Protein AF-A0AAD9QJI3-F1 (afdb_monomer_lite)

pLDDT: mean 81.82, std 16.56, range [26.41, 97.0]

Secondary structure (DSSP, 8-state):
--------------------PPPSS-HHHHHHHHHS----S-TT---S-HHHHHHHHHHHHHHHHHHHT--SS--HHHHHHHHHHHHHHS-HHHHHHHHHH-HHIIIIIHHHHHHHHHHHHHTSHHHHHHHHHHHHTTSPPPHHHHHHHHHHHHEEE-TT-TT-EEE-EETTEEPPPPPPHHHHHHHHHHS---PEEEHHHHH-TTS-TTT---EEEE-HHHHHHHHHHHHHHHS-GGG-S-TT-SSTTTTSTTS---SEEES--TTSHHHHHHHHHHHHHHHHHHH--EEETTEEE------B---HHHHHHHTTBPPTTSSB--SSS--BGGGTT-TT--BSSSTT-SB----HHHHHHHHHHHHHHHHHHHTS---HHHHHHHHHHHHHHTT--B-S--TTGGGGGGB------

Radius of gyration: 39.92 Å; chains: 1; bounding box: 81×85×117 Å

Sequence (417 aa):
DIQELADQSPQARTNVPQKKKPSFLSKQSVESRCKHPTALPSNGQKGPASTIQTQRRSQTYQAAKEIHGAGLNDDTPAHIGLLSTTEKRCPTKILVEFMSKSKKFSKKVFPKIYKKAAEAFETSEVNMLRSVSIFYSRGVMGKKKYRSVYRSLSMTTSPKKKTKTTRIQVMSCSLPRLLPYNKLITFLNEVDIGTLKSVREDFCSDLELEDQVYGCYRDLSEYLVRLASFYLTTLSTEDFDCFLNVGHKILSSDDNFLIFGSNCSEQSTAARRYIAMIAKEMEEIEKGLFRFGDTIIRFRFAEFPNDMKMLAYLGGELTNAAKYFSTFADISSDKLSDVSKSFGSKQHNDFRPWEYHEQLAVAKKVADLKGKLNKTKQAPRTKRSKVTAFIASNKSRQEFEPLIGKFTDRAHVDPCT

Structure (mmCIF, N/CA/C/O backbone):
data_AF-A0AAD9QJI3-F1
#
_entry.id   AF-A0AAD9QJI3-F1
#
loop_
_atom_site.group_PDB
_atom_site.id
_atom_site.type_symbol
_atom_site.label_atom_id
_atom_site.label_alt_id
_atom_site.label_comp_id
_atom_site.label_asym_id
_atom_site.label_entity_id
_atom_site.label_seq_id
_atom_site.pdbx_PDB_ins_code
_atom_site.Cartn_x
_atom_site.Cartn_y
_atom_site.Cartn_z
_atom_site.occupancy
_atom_site.B_iso_or_equiv
_atom_site.auth_seq_id
_atom_site.auth_comp_id
_atom_site.auth_asym_id
_atom_site.auth_atom_id
_atom_site.pdbx_PDB_model_num
ATOM 1 N N . ASP A 1 1 ? 15.580 -62.934 -52.384 1.00 35.59 1 ASP A N 1
ATOM 2 C CA . ASP A 1 1 ? 16.841 -63.328 -53.023 1.00 35.59 1 ASP A CA 1
ATOM 3 C C . ASP A 1 1 ? 17.536 -62.138 -53.658 1.00 35.59 1 ASP A C 1
ATOM 5 O O . ASP A 1 1 ? 16.972 -61.520 -54.548 1.00 35.59 1 ASP A O 1
ATOM 9 N N . ILE A 1 2 ? 18.708 -61.826 -53.086 1.00 35.62 2 ILE A N 1
ATOM 10 C CA . ILE A 1 2 ? 19.983 -61.443 -53.729 1.00 35.62 2 ILE A CA 1
ATOM 11 C C . ILE A 1 2 ? 19.931 -60.191 -54.643 1.00 35.62 2 ILE A C 1
ATOM 13 O O . ILE A 1 2 ? 19.366 -60.243 -55.724 1.00 35.62 2 ILE A O 1
ATOM 17 N N . GLN A 1 3 ? 20.363 -58.988 -54.240 1.00 30.64 3 GLN A N 1
ATOM 18 C CA . GLN A 1 3 ? 21.711 -58.522 -53.846 1.00 30.64 3 GLN A CA 1
ATOM 19 C C . GLN A 1 3 ? 22.627 -58.146 -55.039 1.00 30.64 3 GLN A C 1
ATOM 21 O O . GLN A 1 3 ? 22.844 -58.950 -55.933 1.00 30.64 3 GLN A O 1
ATOM 26 N N . GLU A 1 4 ? 23.184 -56.923 -54.941 1.00 35.06 4 GLU A N 1
ATOM 27 C CA . GLU A 1 4 ? 24.440 -56.394 -55.534 1.00 35.06 4 GLU A CA 1
ATOM 28 C C . GLU A 1 4 ? 24.464 -55.908 -57.004 1.00 35.06 4 GLU A C 1
ATOM 30 O O . GLU A 1 4 ? 24.105 -56.627 -57.924 1.00 35.06 4 GLU A O 1
ATOM 35 N N . LEU A 1 5 ? 24.672 -54.589 -57.214 1.00 32.72 5 LEU A N 1
ATOM 36 C CA . LEU A 1 5 ? 25.949 -53.861 -57.490 1.00 32.72 5 LEU A CA 1
ATOM 37 C C . LEU A 1 5 ? 26.352 -53.977 -58.974 1.00 32.72 5 LEU A C 1
ATOM 39 O O . LEU A 1 5 ? 26.242 -55.042 -59.552 1.00 32.72 5 LEU A O 1
ATOM 43 N N . ALA A 1 6 ? 26.880 -52.990 -59.690 1.00 30.81 6 ALA A N 1
ATOM 44 C CA . ALA A 1 6 ? 27.210 -51.580 -59.508 1.00 30.81 6 ALA A CA 1
ATOM 45 C C . ALA A 1 6 ? 27.484 -51.020 -60.931 1.00 30.81 6 ALA A C 1
ATOM 47 O O . ALA A 1 6 ? 27.380 -51.747 -61.916 1.00 30.81 6 ALA A O 1
ATOM 48 N N . ASP A 1 7 ? 27.885 -49.753 -61.018 1.00 31.14 7 ASP A N 1
ATOM 49 C CA . ASP A 1 7 ? 28.486 -49.094 -62.190 1.00 31.14 7 ASP A CA 1
ATOM 50 C C . ASP A 1 7 ? 27.567 -48.632 -63.325 1.00 31.14 7 ASP A C 1
ATOM 52 O O . ASP A 1 7 ? 27.546 -49.163 -64.432 1.00 31.14 7 ASP A O 1
ATOM 56 N N . GLN A 1 8 ? 26.941 -47.474 -63.098 1.00 30.66 8 GLN A N 1
ATOM 57 C CA . GLN A 1 8 ? 26.730 -46.504 -64.172 1.00 30.66 8 GLN A CA 1
ATOM 58 C C . GLN A 1 8 ? 27.191 -45.117 -63.716 1.00 30.66 8 GLN A C 1
ATOM 60 O O . GLN A 1 8 ? 26.505 -44.411 -62.981 1.00 30.66 8 GLN A O 1
ATOM 65 N N . SER A 1 9 ? 28.385 -44.733 -64.172 1.00 34.41 9 SER A N 1
ATOM 66 C CA . SER A 1 9 ? 28.828 -43.338 -64.216 1.00 34.41 9 SER A CA 1
ATOM 67 C C . SER A 1 9 ? 27.906 -42.516 -65.118 1.00 34.41 9 SER A C 1
ATOM 69 O O . SER A 1 9 ? 27.709 -42.901 -66.271 1.00 34.41 9 SER A O 1
ATOM 71 N N . PRO A 1 10 ? 27.467 -41.318 -64.692 1.00 34.38 10 PRO A N 1
ATOM 72 C CA . PRO A 1 10 ? 27.020 -40.304 -65.627 1.00 34.38 10 PRO A CA 1
ATOM 73 C C . PRO A 1 10 ? 28.004 -39.133 -65.663 1.00 34.38 10 PRO A C 1
ATOM 75 O O . PRO A 1 10 ? 28.108 -38.328 -64.742 1.00 34.38 10 PRO A O 1
ATOM 78 N N . GLN A 1 11 ? 28.651 -39.047 -66.821 1.00 32.22 11 GLN A N 1
ATOM 79 C CA . GLN A 1 11 ? 28.768 -37.837 -67.628 1.00 32.22 11 GLN A CA 1
ATOM 80 C C . GLN A 1 11 ? 29.569 -36.656 -67.062 1.00 32.22 11 GLN A C 1
ATOM 82 O O . GLN A 1 11 ? 29.164 -35.911 -66.171 1.00 32.22 11 GLN A O 1
ATOM 87 N N . ALA A 1 12 ? 30.693 -36.449 -67.750 1.00 36.59 12 ALA A N 1
ATOM 88 C CA . ALA A 1 12 ? 31.390 -35.194 -67.978 1.00 36.59 12 ALA A CA 1
ATOM 89 C C . ALA A 1 12 ? 30.524 -33.942 -67.742 1.00 36.59 12 ALA A C 1
ATOM 91 O O . ALA A 1 12 ? 29.847 -33.439 -68.638 1.00 36.59 12 ALA A O 1
ATOM 92 N N . ARG A 1 13 ? 30.634 -33.371 -66.539 1.00 32.59 13 ARG A N 1
ATOM 93 C CA . ARG A 1 13 ? 30.390 -31.944 -66.350 1.00 32.59 13 ARG A CA 1
ATOM 94 C C . ARG A 1 13 ? 31.602 -31.212 -66.897 1.00 32.59 13 ARG A C 1
ATOM 96 O O . ARG A 1 13 ? 32.686 -31.241 -66.321 1.00 32.59 13 ARG A O 1
ATOM 103 N N . THR A 1 14 ? 31.392 -30.572 -68.036 1.00 32.69 14 THR A N 1
ATOM 104 C CA . THR A 1 14 ? 32.230 -29.513 -68.589 1.00 32.69 14 THR A CA 1
ATOM 105 C C . THR A 1 14 ? 32.720 -28.587 -67.475 1.00 32.69 14 THR A C 1
ATOM 107 O O . THR A 1 14 ? 31.946 -27.811 -66.909 1.00 32.69 14 THR A O 1
ATOM 110 N N . ASN A 1 15 ? 34.014 -28.674 -67.162 1.00 37.16 15 ASN A N 1
ATOM 111 C CA . ASN A 1 15 ? 34.728 -27.702 -66.347 1.00 37.16 15 ASN A CA 1
ATOM 112 C C . ASN A 1 15 ? 34.743 -26.368 -67.099 1.00 37.16 15 ASN A C 1
ATOM 114 O O . ASN A 1 15 ? 35.666 -26.079 -67.856 1.00 37.16 15 ASN A O 1
ATOM 118 N N . VAL A 1 16 ? 33.714 -25.546 -66.896 1.00 36.16 16 VAL A N 1
ATOM 119 C CA . VAL A 1 16 ? 33.810 -24.118 -67.193 1.00 36.16 16 VAL A CA 1
ATOM 120 C C . VAL A 1 16 ? 34.916 -23.581 -66.283 1.00 36.16 16 VAL A C 1
ATOM 122 O O . VAL A 1 16 ? 34.782 -23.694 -65.060 1.00 36.16 16 VAL A O 1
ATOM 125 N N . PRO A 1 17 ? 36.015 -23.014 -66.813 1.00 36.81 17 PRO A N 1
ATOM 126 C CA . PRO A 1 17 ? 37.011 -22.380 -65.972 1.00 36.81 17 PRO A CA 1
ATOM 127 C C . PRO A 1 17 ? 36.309 -21.228 -65.262 1.00 36.81 17 PRO A C 1
ATOM 129 O O . PRO A 1 17 ? 35.978 -20.214 -65.880 1.00 36.81 17 PRO A O 1
ATOM 132 N N . GLN A 1 18 ? 36.046 -21.369 -63.962 1.00 41.09 18 GLN A N 1
ATOM 133 C CA . GLN A 1 18 ? 35.712 -20.217 -63.143 1.00 41.09 18 GLN A CA 1
ATOM 134 C C . GLN A 1 18 ? 36.914 -19.279 -63.242 1.00 41.09 18 GLN A C 1
ATOM 136 O O . GLN A 1 18 ? 37.940 -19.509 -62.599 1.00 41.09 18 GLN A O 1
ATOM 141 N N . LYS A 1 19 ? 36.816 -18.243 -64.089 1.00 41.28 19 LYS A N 1
ATOM 142 C CA . LYS A 1 19 ? 37.741 -17.110 -64.071 1.00 41.28 19 LYS A CA 1
ATOM 143 C C . LYS A 1 19 ? 37.779 -16.644 -62.621 1.00 41.28 19 LYS A C 1
ATOM 145 O O . LYS A 1 19 ? 36.806 -16.065 -62.137 1.00 41.28 19 LYS A O 1
ATOM 150 N N . LYS A 1 20 ? 38.864 -16.966 -61.906 1.00 47.88 20 LYS A N 1
ATOM 151 C CA . LYS A 1 20 ? 39.080 -16.496 -60.537 1.00 47.88 20 LYS A CA 1
ATOM 152 C C . LYS A 1 20 ? 38.959 -14.982 -60.607 1.00 47.88 20 LYS A C 1
ATOM 154 O O . LYS A 1 20 ? 39.779 -14.341 -61.263 1.00 47.88 20 LYS A O 1
ATOM 159 N N . LYS A 1 21 ? 37.901 -14.425 -60.005 1.00 57.59 21 LYS A N 1
ATOM 160 C CA . LYS A 1 21 ? 37.756 -12.972 -59.896 1.00 57.59 21 LYS A CA 1
ATOM 161 C C . LYS A 1 21 ? 39.070 -12.435 -59.317 1.00 57.59 21 LYS A C 1
ATOM 163 O O . LYS A 1 21 ? 39.581 -13.057 -58.377 1.00 57.59 21 LYS A O 1
ATOM 168 N N . PRO A 1 22 ? 39.645 -11.360 -59.883 1.00 66.25 22 PRO A N 1
ATOM 169 C CA . PRO A 1 22 ? 40.858 -10.780 -59.330 1.00 66.25 22 PRO A CA 1
ATOM 170 C C . PRO A 1 22 ? 40.608 -10.506 -57.848 1.00 66.25 22 PRO A C 1
ATOM 172 O O . PRO A 1 22 ? 39.582 -9.937 -57.473 1.00 66.25 22 PRO A O 1
ATOM 175 N N . SER A 1 23 ? 41.491 -11.013 -56.990 1.00 70.75 23 SER A N 1
ATOM 176 C CA . SER A 1 23 ? 41.377 -10.778 -55.558 1.00 70.75 23 SER A CA 1
ATOM 177 C C . SER A 1 23 ? 41.468 -9.279 -55.296 1.00 70.75 23 SER A C 1
ATOM 179 O O . SER A 1 23 ? 42.286 -8.595 -55.904 1.00 70.75 23 SER A O 1
ATOM 181 N N . PHE A 1 24 ? 40.688 -8.777 -54.336 1.00 79.06 24 PHE A N 1
ATOM 182 C CA . PHE A 1 24 ? 40.722 -7.366 -53.922 1.00 79.06 24 PHE A CA 1
ATOM 183 C C . PHE A 1 24 ? 42.119 -6.878 -53.484 1.00 79.06 24 PHE A C 1
ATOM 185 O O . PHE A 1 24 ? 42.340 -5.684 -53.319 1.00 79.06 24 PHE A O 1
ATOM 192 N N . LEU A 1 25 ? 43.064 -7.798 -53.260 1.00 84.06 25 LEU A N 1
ATOM 193 C CA . LEU A 1 25 ? 44.440 -7.537 -52.851 1.00 84.06 25 LEU A CA 1
ATOM 194 C C . LEU A 1 25 ? 45.424 -8.365 -53.686 1.00 84.06 25 LEU A C 1
ATOM 196 O O . LEU A 1 25 ? 45.116 -9.490 -54.080 1.00 84.06 25 LEU A O 1
ATOM 200 N N . SER A 1 26 ? 46.637 -7.841 -53.884 1.00 86.38 26 SER A N 1
ATOM 201 C CA . SER A 1 26 ? 47.753 -8.595 -54.468 1.00 86.38 26 SER A CA 1
ATOM 202 C C . SER A 1 26 ? 48.295 -9.652 -53.495 1.00 86.38 26 SER A C 1
ATOM 204 O O . SER A 1 26 ? 48.210 -9.484 -52.275 1.00 86.38 26 SER A O 1
ATOM 206 N N . LYS A 1 27 ? 48.915 -10.720 -54.022 1.00 84.31 27 LYS A N 1
ATOM 207 C CA . LYS A 1 27 ? 49.515 -11.803 -53.211 1.00 84.31 27 LYS A CA 1
ATOM 208 C C . LYS A 1 27 ? 50.523 -11.273 -52.181 1.00 84.31 27 LYS A C 1
ATOM 210 O O . LYS A 1 27 ? 50.405 -11.571 -50.997 1.00 84.31 27 LYS A O 1
ATOM 215 N N . GLN A 1 28 ? 51.413 -10.376 -52.608 1.00 84.12 28 GLN A N 1
ATOM 216 C CA . GLN A 1 28 ? 52.396 -9.723 -51.736 1.00 84.12 28 GLN A CA 1
ATOM 217 C C . GLN A 1 28 ? 51.737 -8.906 -50.605 1.00 84.12 28 GLN A C 1
ATOM 219 O O . GLN A 1 28 ? 52.232 -8.881 -49.476 1.00 84.12 28 GLN A O 1
ATOM 224 N N . SER A 1 29 ? 50.590 -8.258 -50.870 1.00 83.06 29 SER A N 1
ATOM 225 C CA . SER A 1 29 ? 49.843 -7.527 -49.835 1.00 83.06 29 SER A CA 1
ATOM 226 C C . SER A 1 29 ? 49.216 -8.469 -48.807 1.00 83.06 29 SER A C 1
ATOM 228 O O . SER A 1 29 ? 49.190 -8.136 -47.622 1.00 83.06 29 SER A O 1
ATOM 230 N N . VAL A 1 30 ? 48.729 -9.638 -49.234 1.00 85.69 30 VAL A N 1
ATOM 231 C CA . VAL A 1 30 ? 48.178 -10.662 -48.332 1.00 85.69 30 VAL A CA 1
ATOM 232 C C . VAL A 1 30 ? 49.276 -11.225 -47.428 1.00 85.69 30 VAL A C 1
ATOM 234 O O . VAL A 1 30 ? 49.125 -11.195 -46.208 1.00 85.69 30 VAL A O 1
ATOM 237 N N . GLU A 1 31 ? 50.415 -11.628 -47.995 1.00 86.19 31 GLU A N 1
ATOM 238 C CA . GLU A 1 31 ? 51.558 -12.163 -47.238 1.00 86.19 31 GLU A CA 1
ATOM 239 C C . GLU A 1 31 ? 52.093 -11.164 -46.199 1.00 86.19 31 GLU A C 1
ATOM 241 O O . GLU A 1 31 ? 52.327 -11.518 -45.042 1.00 86.19 31 GLU A O 1
ATOM 246 N N . SER A 1 32 ? 52.218 -9.886 -46.573 1.00 84.38 32 SER A N 1
ATOM 247 C CA . SER A 1 32 ? 52.636 -8.821 -45.652 1.00 84.38 32 SER A CA 1
ATOM 248 C C . SER A 1 32 ? 51.649 -8.618 -44.489 1.00 84.38 32 SER A C 1
ATOM 250 O O . SER A 1 32 ? 52.057 -8.382 -43.347 1.00 84.38 32 SER A O 1
ATOM 252 N N . ARG A 1 33 ? 50.339 -8.767 -44.738 1.00 86.62 33 ARG A N 1
ATOM 253 C CA . ARG A 1 33 ? 49.297 -8.663 -43.699 1.00 86.62 33 ARG A CA 1
ATOM 254 C C . ARG A 1 33 ? 49.266 -9.863 -42.764 1.00 86.62 33 ARG A C 1
ATOM 256 O O . ARG A 1 33 ? 48.982 -9.658 -41.590 1.00 86.62 33 ARG A O 1
ATOM 263 N N . CYS A 1 34 ? 49.571 -11.067 -43.245 1.00 84.38 34 CYS A N 1
ATOM 264 C CA . CYS A 1 34 ? 49.714 -12.247 -42.389 1.00 84.38 34 CYS A CA 1
ATOM 265 C C . CYS A 1 34 ? 50.882 -12.087 -41.405 1.00 84.38 34 CYS A C 1
ATOM 267 O O . CYS A 1 34 ? 50.742 -12.448 -40.242 1.00 84.38 34 CYS A O 1
ATOM 269 N N . LYS A 1 35 ? 51.991 -11.470 -41.842 1.00 84.19 35 LYS A N 1
ATOM 270 C CA . LYS A 1 35 ? 53.138 -11.146 -40.973 1.00 84.19 35 LYS A CA 1
ATOM 271 C C . LYS A 1 35 ? 52.820 -10.058 -39.936 1.00 84.19 35 LYS A C 1
ATOM 273 O O . LYS A 1 35 ? 53.398 -10.060 -38.857 1.00 84.19 35 LYS A O 1
ATOM 278 N N . HIS A 1 36 ? 51.890 -9.149 -40.245 1.00 82.31 36 HIS A N 1
ATOM 279 C CA . HIS A 1 36 ? 51.474 -8.049 -39.363 1.00 82.31 36 HIS A CA 1
ATOM 280 C C . HIS A 1 36 ? 49.939 -7.959 -39.271 1.00 82.31 36 HIS A C 1
ATOM 282 O O . HIS A 1 36 ? 49.332 -7.062 -39.884 1.00 82.31 36 HIS A O 1
ATOM 288 N N . PRO A 1 37 ? 49.279 -8.884 -38.553 1.00 84.06 37 PRO A N 1
ATOM 289 C CA . PRO A 1 37 ? 47.823 -8.983 -38.535 1.00 84.06 37 PRO A CA 1
ATOM 290 C C . PRO A 1 37 ? 47.161 -7.764 -37.884 1.00 84.06 37 PRO A C 1
ATOM 292 O O . PRO A 1 37 ? 47.764 -7.015 -37.115 1.00 84.06 37 PRO A O 1
ATOM 295 N N . THR A 1 38 ? 45.892 -7.529 -38.220 1.00 84.44 38 THR A N 1
ATOM 296 C CA . THR A 1 38 ? 45.084 -6.526 -37.516 1.00 84.44 38 THR A CA 1
ATOM 297 C C . THR A 1 38 ? 44.736 -7.076 -36.138 1.00 84.44 38 THR A C 1
ATOM 299 O O . THR A 1 38 ? 44.044 -8.084 -36.043 1.00 84.44 38 THR A O 1
ATOM 302 N N . ALA A 1 39 ? 45.200 -6.411 -35.083 1.00 76.12 39 ALA A N 1
ATOM 303 C CA . ALA A 1 39 ? 44.954 -6.813 -33.704 1.00 76.12 39 ALA A CA 1
ATOM 304 C C . ALA A 1 39 ? 44.004 -5.837 -32.999 1.00 76.12 39 ALA A C 1
ATOM 306 O O . ALA A 1 39 ? 44.002 -4.632 -33.276 1.00 76.12 39 ALA A O 1
ATOM 307 N N . LEU A 1 40 ? 43.212 -6.361 -32.062 1.00 67.69 40 LEU A N 1
ATOM 308 C CA . LEU A 1 40 ? 42.498 -5.537 -31.094 1.00 67.69 40 LEU A CA 1
ATOM 309 C C . LEU A 1 40 ? 43.508 -4.889 -30.136 1.00 67.69 40 LEU A C 1
ATOM 311 O O . LEU A 1 40 ? 44.489 -5.536 -29.774 1.00 67.69 40 LEU A O 1
ATOM 315 N N . PRO A 1 41 ? 43.272 -3.656 -29.655 1.00 59.66 41 PRO A N 1
ATOM 316 C CA . PRO A 1 41 ? 44.042 -3.113 -28.545 1.00 59.66 41 PRO A CA 1
ATOM 317 C C . PRO A 1 41 ? 43.752 -3.967 -27.300 1.00 59.66 41 PRO A C 1
ATOM 319 O O . PRO A 1 41 ? 42.701 -3.845 -26.667 1.00 59.66 41 PRO A O 1
ATOM 322 N N . SER A 1 42 ? 44.645 -4.896 -26.982 1.00 55.00 42 SER A N 1
ATOM 323 C CA . SER A 1 42 ? 44.592 -5.723 -25.780 1.00 55.00 42 SER A CA 1
ATOM 324 C C . SER A 1 42 ? 46.007 -5.884 -25.235 1.00 55.00 42 SER A C 1
ATOM 326 O O . SER A 1 42 ? 46.942 -6.034 -26.020 1.00 55.00 42 SER A O 1
ATOM 328 N N . ASN A 1 43 ? 46.135 -5.769 -23.909 1.00 47.38 43 ASN A N 1
ATOM 329 C CA . ASN A 1 43 ? 47.343 -5.871 -23.080 1.00 47.38 43 ASN A CA 1
ATOM 330 C C . ASN A 1 43 ? 48.646 -6.202 -23.836 1.00 47.38 43 ASN A C 1
ATOM 332 O O . ASN A 1 43 ? 49.024 -7.360 -23.977 1.00 47.38 43 ASN A O 1
ATOM 336 N N . GLY A 1 44 ? 49.353 -5.160 -24.285 1.00 54.44 44 GLY A N 1
ATOM 337 C CA . GLY A 1 44 ? 50.768 -5.245 -24.663 1.00 54.44 44 GLY A CA 1
ATOM 338 C C . GLY A 1 44 ? 51.100 -5.568 -26.124 1.00 54.44 44 GLY A C 1
ATOM 339 O O . GLY A 1 44 ? 52.238 -5.333 -26.522 1.00 54.44 44 GLY A O 1
ATOM 340 N N . GLN A 1 45 ? 50.159 -6.016 -26.964 1.00 57.88 45 GLN A N 1
ATOM 341 C CA . GLN A 1 45 ? 50.452 -6.218 -28.392 1.00 57.88 45 GLN A CA 1
ATOM 342 C C . GLN A 1 45 ? 50.307 -4.909 -29.183 1.00 57.88 45 GLN A C 1
ATOM 344 O O . GLN A 1 45 ? 49.207 -4.377 -29.361 1.00 57.88 45 GLN A O 1
ATOM 349 N N . LYS A 1 46 ? 51.430 -4.374 -29.685 1.00 57.94 46 LYS A N 1
ATOM 350 C CA . LYS A 1 46 ? 51.421 -3.251 -30.634 1.00 57.94 46 LYS A CA 1
ATOM 351 C C . LYS A 1 46 ? 50.892 -3.749 -31.981 1.00 57.94 46 LYS A C 1
ATOM 353 O O . LYS A 1 46 ? 51.582 -4.458 -32.704 1.00 57.94 46 LYS A O 1
ATOM 358 N N . GLY A 1 47 ? 49.658 -3.370 -32.313 1.00 65.19 47 GLY A N 1
ATOM 359 C CA . GLY A 1 47 ? 49.119 -3.535 -33.664 1.00 65.19 47 GLY A CA 1
ATOM 360 C C . GLY A 1 47 ? 49.917 -2.733 -34.709 1.00 65.19 47 GLY A C 1
ATOM 361 O O . GLY A 1 47 ? 50.798 -1.947 -34.352 1.00 65.19 47 GLY A O 1
ATOM 362 N N . PRO A 1 48 ? 49.602 -2.883 -36.009 1.00 71.44 48 PRO A N 1
ATOM 363 C CA . PRO A 1 48 ? 50.296 -2.154 -37.070 1.00 71.44 48 PRO A CA 1
ATOM 364 C C . PRO A 1 48 ? 50.159 -0.636 -36.884 1.00 71.44 48 PRO A C 1
ATOM 366 O O . PRO A 1 48 ? 49.199 -0.171 -36.264 1.00 71.44 48 PRO A O 1
ATOM 369 N N . ALA A 1 49 ? 51.092 0.141 -37.442 1.00 79.12 49 ALA A N 1
ATOM 370 C CA . ALA A 1 49 ? 51.088 1.603 -37.347 1.00 79.12 49 ALA A CA 1
ATOM 371 C C . ALA A 1 49 ? 49.721 2.215 -37.724 1.00 79.12 49 ALA A C 1
ATOM 373 O O . ALA A 1 49 ? 49.022 1.707 -38.605 1.00 79.12 49 ALA A O 1
ATOM 374 N N . SER A 1 50 ? 49.347 3.330 -37.083 1.00 79.00 50 SER A N 1
ATOM 375 C CA . SER A 1 50 ? 48.036 3.987 -37.263 1.00 79.00 50 SER A CA 1
ATOM 376 C C . SER A 1 50 ? 47.691 4.244 -38.738 1.00 79.00 50 SER A C 1
ATOM 378 O O . SER A 1 50 ? 46.574 3.965 -39.179 1.00 79.00 50 SER A O 1
ATOM 380 N N . THR A 1 51 ? 48.673 4.676 -39.534 1.00 83.44 51 THR A N 1
ATOM 381 C CA . THR A 1 51 ? 48.534 4.904 -40.981 1.00 83.44 51 THR A CA 1
ATOM 382 C C . THR A 1 51 ? 48.140 3.632 -41.735 1.00 83.44 51 THR A C 1
ATOM 384 O O . THR A 1 51 ? 47.205 3.652 -42.533 1.00 83.44 51 THR A O 1
ATOM 387 N N . ILE A 1 52 ? 48.774 2.496 -41.419 1.00 84.56 52 ILE A N 1
ATOM 388 C CA . ILE A 1 52 ? 48.467 1.191 -42.026 1.00 84.56 52 ILE A CA 1
ATOM 389 C C . ILE A 1 52 ? 47.053 0.745 -41.639 1.00 84.56 52 ILE A C 1
ATOM 391 O O . ILE A 1 52 ? 46.309 0.234 -42.474 1.00 84.56 52 ILE A O 1
ATOM 395 N N . GLN A 1 53 ? 46.641 0.964 -40.387 1.00 82.69 53 GLN A N 1
ATOM 396 C CA . GLN A 1 53 ? 45.274 0.654 -39.961 1.00 82.69 53 GLN A CA 1
ATOM 397 C C . GLN A 1 53 ? 44.235 1.491 -40.718 1.00 82.69 53 GLN A C 1
ATOM 399 O O . GLN A 1 53 ? 43.194 0.968 -41.113 1.00 82.69 53 GLN A O 1
ATOM 404 N N . THR A 1 54 ? 44.510 2.779 -40.937 1.00 86.44 54 THR A N 1
ATOM 405 C CA . THR A 1 54 ? 43.645 3.671 -41.722 1.00 86.44 54 THR A CA 1
ATOM 406 C C . THR A 1 54 ? 43.547 3.215 -43.172 1.00 86.44 54 THR A C 1
ATOM 408 O O . THR A 1 54 ? 42.438 3.095 -43.690 1.00 86.44 54 THR A O 1
ATOM 411 N N . GLN A 1 55 ? 44.676 2.867 -43.792 1.00 88.94 55 GLN A N 1
ATOM 412 C CA . GLN A 1 55 ? 44.702 2.340 -45.154 1.00 88.94 55 GLN A CA 1
ATOM 413 C C . GLN A 1 55 ? 43.889 1.043 -45.279 1.00 88.94 55 GLN A C 1
ATOM 415 O O . GLN A 1 55 ? 43.060 0.924 -46.179 1.00 88.94 55 GLN A O 1
ATOM 420 N N . ARG A 1 56 ? 44.064 0.094 -44.345 1.00 90.12 56 ARG A N 1
ATOM 421 C CA . ARG A 1 56 ? 43.299 -1.166 -44.328 1.00 90.12 56 ARG A CA 1
ATOM 422 C C . ARG A 1 56 ? 41.795 -0.916 -44.204 1.00 90.12 56 ARG A C 1
ATOM 424 O O . ARG A 1 56 ? 41.038 -1.514 -44.958 1.00 90.12 56 ARG A O 1
ATOM 431 N N . ARG A 1 57 ? 41.360 -0.013 -43.314 1.00 90.00 57 ARG A N 1
ATOM 432 C CA . ARG A 1 57 ? 39.936 0.356 -43.178 1.00 90.00 57 ARG A CA 1
ATOM 433 C C . ARG A 1 57 ? 39.366 0.953 -44.465 1.00 90.00 57 ARG A C 1
ATOM 435 O O . ARG A 1 57 ? 38.262 0.579 -44.843 1.00 90.00 57 ARG A O 1
ATOM 442 N N . SER A 1 58 ? 40.118 1.833 -45.131 1.00 91.19 58 SER A N 1
ATOM 443 C CA . SER A 1 58 ? 39.704 2.444 -46.402 1.00 91.19 58 SER A CA 1
ATOM 444 C C . SER A 1 58 ? 39.506 1.390 -47.496 1.00 91.19 58 SER A C 1
ATOM 446 O O . SER A 1 58 ? 38.457 1.341 -48.128 1.00 91.19 58 SER A O 1
ATOM 448 N N . GLN A 1 59 ? 40.456 0.462 -47.642 1.00 91.50 59 GLN A N 1
ATOM 449 C CA . GLN A 1 59 ? 40.351 -0.632 -48.615 1.00 91.50 59 GLN A CA 1
ATOM 450 C C . GLN A 1 59 ? 39.192 -1.588 -48.312 1.00 91.50 59 GLN A C 1
ATOM 452 O O . GLN A 1 59 ? 38.483 -1.991 -49.227 1.00 91.50 59 GLN A O 1
ATOM 457 N N . THR A 1 60 ? 38.973 -1.943 -47.040 1.00 92.69 60 THR A N 1
ATOM 458 C CA . THR A 1 60 ? 37.817 -2.763 -46.639 1.00 92.69 60 THR A CA 1
ATOM 459 C C . THR A 1 60 ? 36.500 -2.066 -46.968 1.00 92.69 60 THR A C 1
ATOM 461 O O . THR A 1 60 ? 35.578 -2.710 -47.459 1.00 92.69 60 THR A O 1
ATOM 464 N N . TYR A 1 61 ? 36.412 -0.759 -46.719 1.00 93.50 61 TYR A N 1
ATOM 465 C CA . TYR A 1 61 ? 35.224 0.025 -47.034 1.00 93.50 61 TYR A CA 1
ATOM 466 C C . TYR A 1 61 ? 34.976 0.110 -48.545 1.00 93.50 61 TYR A C 1
ATOM 468 O O . TYR A 1 61 ? 33.860 -0.137 -48.988 1.00 93.50 61 TYR A O 1
ATOM 476 N N . GLN A 1 62 ? 36.019 0.355 -49.342 1.00 91.69 62 GLN A N 1
ATOM 477 C CA . GLN A 1 62 ? 35.915 0.399 -50.802 1.00 91.69 62 GLN A CA 1
ATOM 478 C C . GLN A 1 62 ? 35.484 -0.950 -51.395 1.00 91.69 62 GLN A C 1
ATOM 480 O O . GLN A 1 62 ? 34.572 -0.998 -52.216 1.00 91.69 62 GLN A O 1
ATOM 485 N N . ALA A 1 63 ? 36.058 -2.058 -50.917 1.00 92.31 63 ALA A N 1
ATOM 486 C CA . ALA A 1 63 ? 35.625 -3.391 -51.331 1.00 92.31 63 ALA A CA 1
ATOM 487 C C . ALA A 1 63 ? 34.150 -3.645 -50.969 1.00 92.31 63 ALA A C 1
ATOM 489 O O . ALA A 1 63 ? 33.408 -4.214 -51.763 1.00 92.31 63 ALA A O 1
ATOM 490 N N . ALA A 1 64 ? 33.693 -3.185 -49.799 1.00 94.12 64 ALA A N 1
ATOM 491 C CA . ALA A 1 64 ? 32.285 -3.286 -49.427 1.00 94.12 64 ALA A CA 1
ATOM 492 C C . ALA A 1 64 ? 31.371 -2.449 -50.337 1.00 94.12 64 ALA A C 1
ATOM 494 O O . ALA A 1 64 ? 30.277 -2.909 -50.663 1.00 94.12 64 ALA A O 1
ATOM 495 N N . LYS A 1 65 ? 31.816 -1.266 -50.789 1.00 93.31 65 LYS A N 1
ATOM 496 C CA . LYS A 1 65 ? 31.085 -0.459 -51.780 1.00 93.31 65 LYS A CA 1
ATOM 497 C C . LYS A 1 65 ? 30.880 -1.219 -53.087 1.00 93.31 65 LYS A C 1
ATOM 499 O O . LYS A 1 65 ? 29.758 -1.270 -53.579 1.00 93.31 65 LYS A O 1
ATOM 504 N N . GLU A 1 66 ? 31.926 -1.861 -53.597 1.00 92.06 66 GLU A N 1
ATOM 505 C CA . GLU A 1 66 ? 31.864 -2.653 -54.833 1.00 92.06 66 GLU A CA 1
ATOM 506 C C . GLU A 1 66 ? 31.012 -3.922 -54.682 1.00 92.06 66 GLU A C 1
ATOM 508 O O . GLU A 1 66 ? 30.228 -4.246 -55.569 1.00 92.06 66 GLU A O 1
ATOM 513 N N . ILE A 1 67 ? 31.124 -4.628 -53.550 1.00 93.12 67 ILE A N 1
ATOM 514 C CA . ILE A 1 67 ? 30.379 -5.874 -53.296 1.00 93.12 67 ILE A CA 1
ATOM 515 C C . ILE A 1 67 ? 28.880 -5.614 -53.123 1.00 93.12 67 ILE A C 1
ATOM 517 O O . ILE A 1 67 ? 28.066 -6.381 -53.632 1.00 93.12 67 ILE A O 1
ATOM 521 N N . HIS A 1 68 ? 28.516 -4.568 -52.378 1.00 94.44 68 HIS A N 1
ATOM 522 C CA . HIS A 1 68 ? 27.126 -4.287 -52.010 1.00 94.44 68 HIS A CA 1
ATOM 523 C C . HIS A 1 68 ? 26.451 -3.245 -52.912 1.00 94.44 68 HIS A C 1
ATOM 525 O O . HIS A 1 68 ? 25.298 -2.903 -52.667 1.00 94.44 68 HIS A O 1
ATOM 531 N N . GLY A 1 69 ? 27.140 -2.756 -53.949 1.00 91.81 69 GLY A N 1
ATOM 532 C CA . GLY A 1 69 ? 26.565 -1.859 -54.954 1.00 91.81 69 GLY A CA 1
ATOM 533 C C . GLY A 1 69 ? 26.283 -0.444 -54.445 1.00 91.81 69 GLY A C 1
ATOM 534 O O . GLY A 1 69 ? 25.257 0.133 -54.793 1.00 91.81 69 GLY A O 1
ATOM 535 N N . ALA A 1 70 ? 27.160 0.118 -53.608 1.00 91.62 70 ALA A N 1
ATOM 536 C CA . ALA A 1 70 ? 27.026 1.507 -53.165 1.00 91.62 70 ALA A CA 1
ATOM 537 C C . ALA A 1 70 ? 27.235 2.486 -54.334 1.00 91.62 70 ALA A C 1
ATOM 539 O O . ALA A 1 70 ? 28.222 2.388 -55.068 1.00 91.62 70 ALA A O 1
ATOM 540 N N . GLY A 1 71 ? 26.311 3.436 -54.489 1.00 86.62 71 GLY A N 1
ATOM 541 C CA . GLY A 1 71 ? 26.352 4.450 -55.542 1.00 86.62 71 GLY A CA 1
ATOM 542 C C . GLY A 1 71 ? 27.281 5.622 -55.210 1.00 86.62 71 GLY A C 1
ATOM 543 O O . GLY A 1 71 ? 27.840 5.710 -54.120 1.00 86.62 71 GLY A O 1
ATOM 544 N N . LEU A 1 72 ? 27.423 6.571 -56.142 1.00 82.56 72 LEU A N 1
ATOM 545 C CA . LEU A 1 72 ? 28.247 7.777 -55.941 1.00 82.56 72 LEU A CA 1
ATOM 546 C C . LEU A 1 72 ? 27.737 8.672 -54.798 1.00 82.56 72 LEU A C 1
ATOM 548 O O . LEU A 1 72 ? 28.539 9.320 -54.132 1.00 82.56 72 LEU A O 1
ATOM 552 N N . ASN A 1 73 ? 26.422 8.666 -54.560 1.00 87.81 73 ASN A N 1
ATOM 553 C CA . ASN A 1 73 ? 25.751 9.532 -53.587 1.00 87.81 73 ASN A CA 1
ATOM 554 C C . ASN A 1 73 ? 25.123 8.768 -52.407 1.00 87.81 73 ASN A C 1
ATOM 556 O O . ASN A 1 73 ? 24.594 9.405 -51.499 1.00 87.81 73 ASN A O 1
ATOM 560 N N . ASP A 1 74 ? 25.161 7.431 -52.410 1.00 92.19 74 ASP A N 1
ATOM 561 C CA . ASP A 1 74 ? 24.589 6.613 -51.339 1.00 92.19 74 ASP A CA 1
ATOM 562 C C . ASP A 1 74 ? 25.490 5.427 -50.980 1.00 92.19 74 ASP A C 1
ATOM 564 O O . ASP A 1 74 ? 25.580 4.421 -51.688 1.00 92.19 74 ASP A O 1
ATOM 568 N N . ASP A 1 75 ? 26.120 5.554 -49.816 1.00 94.44 75 ASP A N 1
ATOM 569 C CA . ASP A 1 75 ? 26.980 4.537 -49.225 1.00 94.44 75 ASP A CA 1
ATOM 570 C C . ASP A 1 75 ? 26.216 3.562 -48.303 1.00 94.44 75 ASP A C 1
ATOM 572 O O . ASP A 1 75 ? 26.809 2.649 -47.717 1.00 94.44 75 ASP A O 1
ATOM 576 N N . THR A 1 76 ? 24.898 3.725 -48.144 1.00 95.12 76 THR A N 1
ATOM 577 C CA . THR A 1 76 ? 24.059 2.892 -47.265 1.00 95.12 76 THR A CA 1
ATOM 578 C C . THR A 1 76 ? 24.181 1.390 -47.548 1.00 95.12 76 THR A C 1
ATOM 580 O O . THR A 1 76 ? 24.356 0.642 -46.579 1.00 95.12 76 THR A O 1
ATOM 583 N N . PRO A 1 77 ? 24.199 0.910 -48.811 1.00 96.12 77 PRO A N 1
ATOM 584 C CA . PRO A 1 77 ? 24.370 -0.516 -49.094 1.00 96.12 77 PRO A CA 1
ATOM 585 C C . PRO A 1 77 ? 25.684 -1.090 -48.543 1.00 96.12 77 PRO A C 1
ATOM 587 O O . PRO A 1 77 ? 25.691 -2.175 -47.958 1.00 96.12 77 PRO A O 1
ATOM 590 N N . ALA A 1 78 ? 26.788 -0.336 -48.633 1.00 95.44 78 ALA A N 1
ATOM 591 C CA . ALA A 1 78 ? 28.080 -0.746 -48.078 1.00 95.44 78 ALA A CA 1
ATOM 592 C C . ALA A 1 78 ? 28.045 -0.817 -46.545 1.00 95.44 78 ALA A C 1
ATOM 594 O O .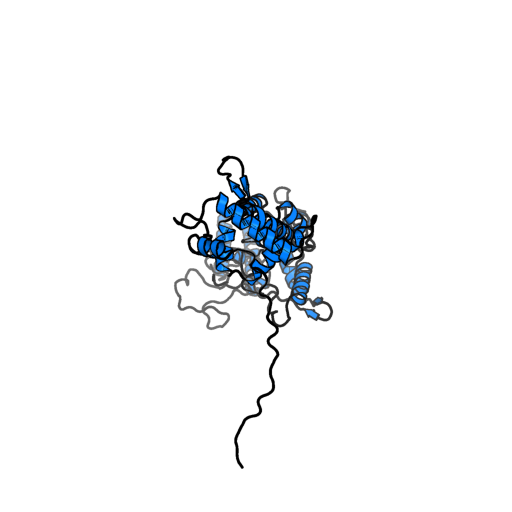 ALA A 1 78 ? 28.560 -1.768 -45.952 1.00 95.44 78 ALA A O 1
ATOM 595 N N . HIS A 1 79 ? 27.410 0.162 -45.889 1.00 94.69 79 HIS A N 1
ATOM 596 C CA . HIS A 1 79 ? 27.237 0.161 -44.435 1.00 94.69 79 HIS A CA 1
ATOM 597 C C . HIS A 1 79 ? 26.410 -1.037 -43.949 1.00 94.69 79 HIS A C 1
ATOM 599 O O . HIS A 1 79 ? 26.825 -1.721 -43.010 1.00 94.69 79 HIS A O 1
ATOM 605 N N . ILE A 1 80 ? 25.267 -1.306 -44.591 1.00 95.00 80 ILE A N 1
ATOM 606 C CA . ILE A 1 80 ? 24.395 -2.443 -44.261 1.00 95.00 80 ILE A CA 1
ATOM 607 C C . ILE A 1 80 ? 25.142 -3.758 -44.485 1.00 95.00 80 ILE A C 1
ATOM 609 O O . ILE A 1 80 ? 25.136 -4.620 -43.609 1.00 95.00 80 ILE A O 1
ATOM 613 N N . GLY A 1 81 ? 25.840 -3.893 -45.613 1.00 96.25 81 GLY A N 1
ATOM 614 C CA . GLY A 1 81 ? 26.612 -5.086 -45.942 1.00 96.25 81 GLY A CA 1
ATOM 615 C C . GLY A 1 81 ? 27.726 -5.393 -44.939 1.00 96.25 81 GLY A C 1
ATOM 616 O O . GLY A 1 81 ? 27.861 -6.533 -44.486 1.00 96.25 81 GLY A O 1
ATOM 617 N N . LEU A 1 82 ? 28.469 -4.370 -44.501 1.00 95.44 82 LEU A N 1
ATOM 618 C CA . LEU A 1 82 ? 29.484 -4.507 -43.450 1.00 95.44 82 LEU A CA 1
ATOM 619 C C . LEU A 1 82 ? 28.877 -4.930 -42.107 1.00 95.44 82 LEU A C 1
ATOM 621 O O . LEU A 1 82 ? 29.427 -5.809 -41.438 1.00 95.44 82 LEU A O 1
ATOM 625 N N . LEU A 1 83 ? 27.753 -4.329 -41.707 1.00 94.06 83 LEU A N 1
ATOM 626 C CA . LEU A 1 83 ? 27.070 -4.668 -40.455 1.00 94.06 83 LEU A CA 1
ATOM 627 C C . LEU A 1 83 ? 26.478 -6.081 -40.495 1.00 94.06 83 LEU A C 1
ATOM 629 O O . LEU A 1 83 ? 26.721 -6.851 -39.572 1.00 94.06 83 LEU A O 1
ATOM 633 N N . SER A 1 84 ? 25.794 -6.450 -41.578 1.00 94.88 84 SER A N 1
ATOM 634 C CA . SER A 1 84 ? 25.213 -7.784 -41.767 1.00 94.88 84 SER A CA 1
ATOM 635 C C . SER A 1 84 ? 26.290 -8.873 -41.817 1.00 94.88 84 SER A C 1
ATOM 637 O O . SER A 1 84 ? 26.166 -9.918 -41.177 1.00 94.88 84 SER A O 1
ATOM 639 N N . THR A 1 85 ? 27.412 -8.608 -42.497 1.00 95.25 85 THR A N 1
ATOM 640 C CA . THR A 1 85 ? 28.561 -9.526 -42.503 1.00 95.25 85 THR A CA 1
ATOM 641 C C . THR A 1 85 ? 29.144 -9.680 -41.102 1.00 95.25 85 THR A C 1
ATOM 643 O O . THR A 1 85 ? 29.435 -10.797 -40.680 1.00 95.25 85 THR A O 1
ATOM 646 N N . THR A 1 86 ? 29.278 -8.575 -40.363 1.00 93.56 86 THR A N 1
ATOM 647 C CA . THR A 1 86 ? 29.741 -8.590 -38.969 1.00 93.56 86 THR A CA 1
ATOM 648 C C . THR A 1 86 ? 28.798 -9.415 -38.089 1.00 93.56 86 THR A C 1
ATOM 650 O O . THR A 1 86 ? 29.259 -10.274 -37.347 1.00 93.56 86 THR A O 1
ATOM 653 N N . GLU A 1 87 ? 27.486 -9.219 -38.214 1.00 92.38 87 GLU A N 1
ATOM 654 C CA . GLU A 1 87 ? 26.458 -9.957 -37.472 1.00 92.38 87 GLU A CA 1
ATOM 655 C C . GLU A 1 87 ? 26.505 -11.469 -37.743 1.00 92.38 87 GLU A C 1
ATOM 657 O O . GLU A 1 87 ? 26.394 -12.266 -36.815 1.00 92.38 87 GLU A O 1
ATOM 662 N N . LYS A 1 88 ? 26.700 -11.881 -39.003 1.00 95.50 88 LYS A N 1
ATOM 663 C CA . LYS A 1 88 ? 26.666 -13.301 -39.393 1.00 95.50 88 LYS A CA 1
ATOM 664 C C . LYS A 1 88 ? 27.997 -14.034 -39.250 1.00 95.50 88 LYS A C 1
ATOM 666 O O . LYS A 1 88 ? 27.995 -15.252 -39.092 1.00 95.50 88 LYS A O 1
ATOM 671 N N . ARG A 1 89 ? 29.133 -13.341 -39.380 1.00 95.19 89 ARG A N 1
ATOM 672 C CA . ARG A 1 89 ? 30.464 -13.975 -39.455 1.00 95.19 89 ARG A CA 1
ATOM 673 C C . ARG A 1 89 ? 31.322 -13.758 -38.215 1.00 95.19 89 ARG A C 1
ATOM 675 O O . ARG A 1 89 ? 32.254 -14.533 -38.013 1.00 95.19 89 ARG A O 1
ATOM 682 N N . CYS A 1 90 ? 31.057 -12.737 -37.399 1.00 91.88 90 CYS A N 1
ATOM 683 C CA . CYS A 1 90 ? 31.847 -12.497 -36.193 1.00 91.88 90 CYS A CA 1
ATOM 684 C C . CYS A 1 90 ? 31.241 -13.221 -34.980 1.00 91.88 90 CYS A C 1
ATOM 686 O O . CYS A 1 90 ? 30.089 -12.966 -34.635 1.00 91.88 90 CYS A O 1
ATOM 688 N N . PRO A 1 91 ? 32.017 -14.056 -34.265 1.00 94.00 91 PRO A N 1
ATOM 689 C CA . PRO A 1 91 ? 31.570 -14.649 -33.011 1.00 94.00 91 PRO A CA 1
ATOM 690 C C . PRO A 1 91 ? 31.195 -13.589 -31.967 1.00 94.00 91 PRO A C 1
ATOM 692 O O . PRO A 1 91 ? 31.929 -12.615 -31.766 1.00 94.00 91 PRO A O 1
ATOM 695 N N . THR A 1 92 ? 30.113 -13.827 -31.222 1.00 93.62 92 THR A N 1
ATOM 696 C CA . THR A 1 92 ? 29.587 -12.907 -30.196 1.00 93.62 92 THR A CA 1
ATOM 697 C C . THR A 1 92 ? 30.645 -12.475 -29.180 1.00 93.62 92 THR A C 1
ATOM 699 O O . THR A 1 92 ? 30.720 -11.297 -28.833 1.00 93.62 92 THR A O 1
ATOM 702 N N . LYS A 1 93 ? 31.525 -13.392 -28.749 1.00 92.12 93 LYS A N 1
ATOM 703 C CA . LYS A 1 93 ? 32.617 -13.096 -27.803 1.00 92.12 93 LYS A CA 1
ATOM 704 C C . LYS A 1 93 ? 33.537 -11.977 -28.309 1.00 92.12 93 LYS A C 1
ATOM 706 O O . LYS A 1 93 ? 33.875 -11.071 -27.551 1.00 92.12 93 LYS A O 1
ATOM 711 N N . ILE A 1 94 ? 33.892 -12.012 -29.595 1.00 88.81 94 ILE A N 1
ATOM 712 C CA . ILE A 1 94 ? 34.764 -11.009 -30.223 1.00 88.81 94 ILE A CA 1
ATOM 713 C C . ILE A 1 94 ? 34.026 -9.673 -30.358 1.00 88.81 94 ILE A C 1
ATOM 715 O O . ILE A 1 94 ? 34.607 -8.619 -30.097 1.00 88.81 94 ILE A O 1
ATOM 719 N N . LEU A 1 95 ? 32.736 -9.701 -30.715 1.00 90.38 95 LEU A N 1
ATOM 720 C CA . LEU A 1 95 ? 31.913 -8.492 -30.817 1.00 90.38 95 LEU A CA 1
ATOM 721 C C . LEU A 1 95 ? 31.800 -7.767 -29.474 1.00 90.38 95 LEU A C 1
ATOM 723 O O . LEU A 1 95 ? 32.036 -6.561 -29.416 1.00 90.38 95 LEU A O 1
ATOM 727 N N . VAL A 1 96 ? 31.507 -8.492 -28.391 1.00 90.31 96 VAL A N 1
ATOM 728 C CA . VAL A 1 96 ? 31.418 -7.921 -27.037 1.00 90.31 96 VAL A CA 1
ATOM 729 C C . VAL A 1 96 ? 32.758 -7.320 -26.609 1.00 90.31 96 VAL A C 1
ATOM 731 O O . VAL A 1 96 ? 32.800 -6.185 -26.124 1.00 90.31 96 VAL A O 1
ATOM 734 N N . GLU A 1 97 ? 33.867 -8.027 -26.837 1.00 89.06 97 GLU A N 1
ATOM 735 C CA . GLU A 1 97 ? 35.201 -7.524 -26.502 1.00 89.06 97 GLU A CA 1
ATOM 736 C C . GLU A 1 97 ? 35.545 -6.243 -27.283 1.00 89.06 97 GLU A C 1
ATOM 738 O O . GLU A 1 97 ? 35.991 -5.251 -26.701 1.00 89.06 97 GLU A O 1
ATOM 743 N N . PHE A 1 98 ? 35.300 -6.219 -28.595 1.00 87.12 98 PHE A N 1
ATOM 744 C CA . PHE A 1 98 ? 35.586 -5.045 -29.417 1.00 87.12 98 PHE A CA 1
ATOM 745 C C . PHE A 1 98 ? 34.684 -3.856 -29.070 1.00 87.12 98 PHE A C 1
ATOM 747 O O . PHE A 1 98 ? 35.164 -2.731 -28.889 1.00 87.12 98 PHE A O 1
ATOM 754 N N . MET A 1 99 ? 33.372 -4.082 -28.980 1.00 89.25 99 MET A N 1
ATOM 755 C CA . MET A 1 99 ? 32.401 -3.011 -28.765 1.00 89.25 99 MET A CA 1
ATOM 756 C C . MET A 1 99 ? 32.535 -2.384 -27.374 1.00 89.25 99 MET A C 1
ATOM 758 O O . MET A 1 99 ? 32.400 -1.165 -27.253 1.00 89.25 99 MET A O 1
ATOM 762 N N . SER A 1 100 ? 32.859 -3.173 -26.343 1.00 86.12 100 SER A N 1
ATOM 763 C CA . SER A 1 100 ? 33.107 -2.655 -24.988 1.00 86.12 100 SER A CA 1
ATOM 764 C C . SER A 1 100 ? 34.344 -1.748 -24.930 1.00 86.12 100 SER A C 1
ATOM 766 O O . SER A 1 100 ? 34.298 -0.678 -24.317 1.00 86.12 100 SER A O 1
ATOM 768 N N . LYS A 1 101 ? 35.419 -2.106 -25.647 1.00 86.12 101 LYS A N 1
ATOM 769 C CA . LYS A 1 101 ? 36.658 -1.311 -25.741 1.00 86.12 101 LYS A CA 1
ATOM 770 C C . LYS A 1 101 ? 36.524 -0.080 -26.654 1.00 86.12 101 LYS A C 1
ATOM 772 O O . LYS A 1 101 ? 37.220 0.922 -26.466 1.00 86.12 101 LYS A O 1
ATOM 777 N N . SER A 1 102 ? 35.626 -0.107 -27.639 1.00 86.88 102 SER A N 1
ATOM 778 C CA . SER A 1 102 ? 35.443 0.994 -28.591 1.00 86.88 102 SER A CA 1
ATOM 779 C C . SER A 1 102 ? 34.675 2.175 -27.994 1.00 86.88 102 SER A C 1
ATOM 781 O O . SER A 1 102 ? 33.472 2.096 -27.759 1.00 86.88 102 SER A O 1
ATOM 783 N N . LYS A 1 103 ? 35.333 3.339 -27.864 1.00 88.75 103 LYS A N 1
ATOM 784 C CA . LYS A 1 103 ? 34.702 4.587 -27.378 1.00 88.75 103 LYS A CA 1
ATOM 785 C C . LYS A 1 103 ? 33.488 5.021 -28.214 1.00 88.75 103 LYS A C 1
ATOM 787 O O . LYS A 1 103 ? 32.575 5.635 -27.668 1.00 88.75 103 LYS A O 1
ATOM 792 N N . LYS A 1 104 ? 33.465 4.745 -29.528 1.00 89.50 104 LYS A N 1
ATOM 793 C CA . LYS A 1 104 ? 32.324 5.099 -30.397 1.00 89.50 104 LYS A CA 1
ATOM 794 C C . LYS A 1 104 ? 31.099 4.262 -30.027 1.00 89.50 104 LYS A C 1
ATOM 796 O O . LYS A 1 104 ? 30.022 4.828 -29.860 1.00 89.50 104 LYS A O 1
ATOM 801 N N . PHE A 1 105 ? 31.267 2.954 -29.845 1.00 89.56 105 PHE A N 1
ATOM 802 C CA . PHE A 1 105 ? 30.163 2.079 -29.458 1.00 89.56 105 PHE A CA 1
ATOM 803 C C . PHE A 1 105 ? 29.747 2.308 -28.001 1.00 89.56 105 PHE A C 1
ATOM 805 O O . PHE A 1 105 ? 28.597 2.674 -27.760 1.00 89.56 105 PHE A O 1
ATOM 812 N N . SER A 1 106 ? 30.690 2.236 -27.055 1.00 87.69 106 SER A N 1
ATOM 813 C CA . SER A 1 106 ? 30.411 2.345 -25.616 1.00 87.69 106 SER A CA 1
ATOM 814 C C . SER A 1 106 ? 29.904 3.711 -25.156 1.00 87.69 106 SER A C 1
ATOM 816 O O . SER A 1 106 ? 29.064 3.765 -24.266 1.00 87.69 106 SER A O 1
ATOM 818 N N . LYS A 1 107 ? 30.351 4.821 -25.763 1.00 88.81 107 LYS A N 1
ATOM 819 C CA . LYS A 1 107 ? 29.970 6.178 -25.316 1.00 88.81 107 LYS A CA 1
ATOM 820 C C . LYS A 1 107 ? 29.001 6.918 -26.235 1.00 88.81 107 LYS A C 1
ATOM 822 O O . LYS A 1 107 ? 28.522 7.979 -25.847 1.00 88.81 107 LYS A O 1
ATOM 827 N N . LYS A 1 108 ? 28.737 6.425 -27.453 1.00 90.62 108 LYS A N 1
ATOM 828 C CA . LYS A 1 108 ? 27.835 7.107 -28.406 1.00 90.62 108 LYS A CA 1
ATOM 829 C C . LYS A 1 108 ? 26.717 6.211 -28.926 1.00 90.62 108 LYS A C 1
ATOM 831 O O . LYS A 1 108 ? 25.571 6.642 -28.892 1.00 90.62 108 LYS A O 1
ATOM 836 N N . VAL A 1 109 ? 27.027 5.011 -29.420 1.00 91.75 109 VAL A N 1
ATOM 837 C CA . VAL A 1 109 ? 26.014 4.141 -30.049 1.00 91.75 109 VAL A CA 1
ATOM 838 C C . VAL A 1 109 ? 25.106 3.502 -28.999 1.00 91.75 109 VAL A C 1
ATOM 840 O O . VAL A 1 109 ? 23.904 3.755 -29.030 1.00 91.75 109 VAL A O 1
ATOM 843 N N . PHE A 1 110 ? 25.656 2.752 -28.034 1.00 91.19 110 PHE A N 1
ATOM 844 C CA . PHE A 1 110 ? 24.835 2.085 -27.015 1.00 91.19 110 PHE A CA 1
ATOM 845 C C . PHE A 1 110 ? 23.990 3.062 -26.192 1.00 91.19 110 PHE A C 1
ATOM 847 O O . PHE A 1 110 ? 22.792 2.814 -26.078 1.00 91.19 110 PHE A O 1
ATOM 854 N N . PRO A 1 111 ? 24.515 4.215 -25.720 1.00 92.69 111 PRO A N 1
ATOM 855 C CA . PRO A 1 111 ? 23.685 5.185 -25.012 1.00 92.69 111 PRO A CA 1
ATOM 856 C C . PRO A 1 111 ? 22.513 5.718 -25.837 1.00 92.69 111 PRO A C 1
ATOM 858 O O . PRO A 1 111 ? 21.451 5.956 -25.275 1.00 92.69 111 PRO A O 1
ATOM 861 N N . LYS A 1 112 ? 22.663 5.886 -27.160 1.00 93.50 112 LYS A N 1
ATOM 862 C CA . LYS A 1 112 ? 21.561 6.334 -28.028 1.00 93.50 112 LYS A CA 1
ATOM 863 C C . LYS A 1 112 ? 20.471 5.273 -28.172 1.00 93.50 112 LYS A C 1
ATOM 865 O O . LYS A 1 112 ? 19.297 5.616 -28.077 1.00 93.50 112 LYS A O 1
ATOM 870 N N . ILE A 1 113 ? 20.857 4.011 -28.371 1.00 91.81 113 ILE A N 1
ATOM 871 C CA . ILE A 1 113 ? 19.913 2.885 -28.470 1.00 91.81 113 ILE A CA 1
ATOM 872 C C . ILE A 1 113 ? 19.180 2.714 -27.138 1.00 91.81 113 ILE A C 1
ATOM 874 O O . ILE A 1 113 ? 17.952 2.713 -27.088 1.00 91.81 113 ILE A O 1
ATOM 878 N N . TYR A 1 114 ? 19.945 2.647 -26.048 1.00 94.12 114 TYR A N 1
ATOM 879 C CA . TYR A 1 114 ? 19.414 2.447 -24.710 1.00 94.12 114 TYR A CA 1
ATOM 880 C C . TYR A 1 114 ? 18.505 3.594 -24.268 1.00 94.12 114 TYR A C 1
ATOM 882 O O . TYR A 1 114 ? 17.445 3.339 -23.711 1.00 94.12 114 TYR A O 1
ATOM 890 N N . LYS A 1 115 ? 18.881 4.856 -24.530 1.00 92.62 115 LYS A N 1
ATOM 891 C CA . LYS A 1 115 ? 18.093 6.028 -24.123 1.00 92.62 115 LYS A CA 1
ATOM 892 C C . LYS A 1 115 ? 16.647 5.937 -24.615 1.00 92.62 115 LYS A C 1
ATOM 894 O O . LYS A 1 115 ? 15.746 6.174 -23.821 1.00 92.62 115 LYS A O 1
ATOM 899 N N . LYS A 1 116 ? 16.430 5.526 -25.869 1.00 92.12 116 LYS A N 1
ATOM 900 C CA . LYS A 1 116 ? 15.082 5.353 -26.431 1.00 92.12 116 LYS A CA 1
ATOM 901 C C . LYS A 1 116 ? 14.282 4.285 -25.674 1.00 92.12 116 LYS A C 1
ATOM 903 O O . LYS A 1 116 ? 13.131 4.519 -25.326 1.00 92.12 116 LYS A O 1
ATOM 908 N N . ALA A 1 117 ? 14.901 3.138 -25.389 1.00 93.75 117 ALA A N 1
ATOM 909 C CA . ALA A 1 117 ? 14.262 2.063 -24.629 1.00 93.75 117 ALA A CA 1
ATOM 910 C C . ALA A 1 117 ? 13.969 2.475 -23.175 1.00 93.75 117 ALA A C 1
ATOM 912 O O . ALA A 1 117 ? 12.896 2.190 -22.652 1.00 93.75 117 ALA A O 1
ATOM 913 N N . ALA A 1 118 ? 14.896 3.188 -22.534 1.00 93.12 118 ALA A N 1
ATOM 914 C CA . ALA A 1 118 ? 14.737 3.674 -21.169 1.00 93.12 118 ALA A CA 1
ATOM 915 C C . ALA A 1 118 ? 13.645 4.744 -21.052 1.00 93.12 118 ALA A C 1
ATOM 917 O O . ALA A 1 118 ? 12.886 4.722 -20.090 1.00 93.12 118 ALA A O 1
ATOM 918 N N . GLU A 1 119 ? 13.541 5.659 -22.018 1.00 92.12 119 GLU A N 1
ATOM 919 C CA . GLU A 1 119 ? 12.474 6.666 -22.062 1.00 92.12 119 GLU A CA 1
ATOM 920 C C . GLU A 1 119 ? 11.101 6.015 -22.252 1.00 92.12 119 GLU A C 1
ATOM 922 O O . GLU A 1 119 ? 10.179 6.348 -21.514 1.00 92.12 119 GLU A O 1
ATOM 927 N N . ALA A 1 120 ? 10.992 5.031 -23.153 1.00 94.62 120 ALA A N 1
ATOM 928 C CA . ALA A 1 120 ? 9.765 4.254 -23.329 1.00 94.62 120 ALA A CA 1
ATOM 929 C C . ALA A 1 120 ? 9.383 3.475 -22.057 1.00 94.62 120 ALA A C 1
ATOM 931 O O . ALA A 1 120 ? 8.218 3.461 -21.662 1.00 94.62 120 ALA A O 1
ATOM 932 N N . PHE A 1 121 ? 10.364 2.872 -21.378 1.00 95.69 121 PHE A N 1
ATOM 933 C CA . PHE A 1 121 ? 10.136 2.192 -20.105 1.00 95.69 121 PHE A CA 1
ATOM 934 C C . PHE A 1 121 ? 9.695 3.167 -19.006 1.00 95.69 121 PHE A C 1
ATOM 936 O O . PHE A 1 121 ? 8.759 2.864 -18.272 1.00 95.69 121 PHE A O 1
ATOM 943 N N . GLU A 1 122 ? 10.313 4.349 -18.895 1.00 94.06 122 GLU A N 1
ATOM 944 C CA . GLU A 1 122 ? 9.966 5.350 -17.874 1.00 94.06 122 GLU A CA 1
ATOM 945 C C . GLU A 1 122 ? 8.500 5.799 -17.942 1.00 94.06 122 GLU A C 1
ATOM 947 O O . GLU A 1 122 ? 7.931 6.142 -16.904 1.00 94.06 122 GLU A O 1
ATOM 952 N N . THR A 1 123 ? 7.897 5.772 -19.133 1.00 92.50 123 THR A N 1
ATOM 953 C CA . THR A 1 123 ? 6.489 6.116 -19.383 1.00 92.50 123 THR A CA 1
ATOM 954 C C . THR A 1 123 ? 5.554 4.909 -19.464 1.00 92.50 123 THR A C 1
ATOM 956 O O . THR A 1 123 ? 4.370 5.088 -19.722 1.00 92.50 123 THR A O 1
ATOM 959 N N . SER A 1 124 ? 6.066 3.692 -19.290 1.00 95.12 124 SER A N 1
ATOM 960 C CA . SER A 1 124 ? 5.271 2.467 -19.404 1.00 95.12 124 SER A CA 1
ATOM 961 C C . SER A 1 124 ? 4.425 2.191 -18.160 1.00 95.12 124 SER A C 1
ATOM 963 O O . SER A 1 124 ? 4.784 2.577 -17.043 1.00 95.12 124 SER A O 1
ATOM 965 N N . GLU A 1 125 ? 3.350 1.426 -18.347 1.00 94.50 125 GLU A N 1
ATOM 966 C CA . GLU A 1 125 ? 2.530 0.876 -17.263 1.00 94.50 125 GLU A CA 1
ATOM 967 C C . GLU A 1 125 ? 3.356 0.009 -16.299 1.00 94.50 125 GLU A C 1
ATOM 969 O O . GLU A 1 125 ? 3.215 0.107 -15.083 1.00 94.50 125 GLU A O 1
ATOM 974 N N . VAL A 1 126 ? 4.324 -0.752 -16.816 1.00 95.56 126 VAL A N 1
ATOM 975 C CA . VAL A 1 126 ? 5.234 -1.562 -15.990 1.00 95.56 126 VAL A CA 1
ATOM 976 C C . VAL A 1 126 ? 5.988 -0.695 -14.975 1.00 95.56 126 VAL A C 1
ATOM 978 O O . VAL A 1 126 ? 6.126 -1.059 -13.805 1.00 95.56 126 VAL A O 1
ATOM 981 N N . ASN A 1 127 ? 6.461 0.486 -15.386 1.00 95.88 127 ASN A N 1
ATOM 982 C CA . ASN A 1 127 ? 7.142 1.403 -14.474 1.00 95.88 127 ASN A CA 1
ATOM 983 C C . ASN A 1 127 ? 6.168 2.155 -13.551 1.00 95.88 127 ASN A C 1
ATOM 985 O O . ASN A 1 127 ? 6.558 2.509 -12.433 1.00 95.88 127 ASN A O 1
ATOM 989 N N . MET A 1 128 ? 4.915 2.364 -13.979 1.00 94.88 128 MET A N 1
ATOM 990 C CA . MET A 1 128 ? 3.831 2.843 -13.111 1.00 94.88 128 MET A CA 1
ATOM 991 C C . MET A 1 128 ? 3.610 1.867 -11.954 1.00 94.88 128 MET A C 1
ATOM 993 O O . MET A 1 128 ? 3.805 2.251 -10.801 1.00 94.88 128 MET A O 1
ATOM 997 N N . LEU A 1 129 ? 3.334 0.593 -12.248 1.00 92.25 129 LEU A N 1
ATOM 998 C CA . LEU A 1 129 ? 3.111 -0.452 -11.241 1.00 92.25 129 LEU A CA 1
ATOM 999 C C . LEU A 1 129 ? 4.323 -0.633 -10.322 1.00 92.25 129 LEU A C 1
ATOM 1001 O O . LEU A 1 129 ? 4.178 -0.711 -9.103 1.00 92.25 129 LEU A O 1
ATOM 1005 N N . ARG A 1 130 ? 5.541 -0.590 -10.878 1.00 94.56 130 ARG A N 1
ATOM 1006 C CA . ARG A 1 130 ? 6.777 -0.578 -10.081 1.00 94.56 130 ARG A CA 1
ATOM 1007 C C . ARG A 1 130 ? 6.826 0.604 -9.108 1.00 94.56 130 ARG A C 1
ATOM 1009 O O . ARG A 1 130 ? 7.276 0.449 -7.977 1.00 94.56 130 ARG A O 1
ATOM 1016 N N . SER A 1 131 ? 6.406 1.790 -9.540 1.00 95.25 131 SER A N 1
ATOM 1017 C CA . SER A 1 131 ? 6.418 2.997 -8.704 1.00 95.25 131 SER A CA 1
ATOM 1018 C C . SER A 1 131 ? 5.352 2.947 -7.610 1.00 95.25 131 SER A C 1
ATOM 1020 O O . SER A 1 131 ? 5.643 3.339 -6.483 1.00 95.25 131 SER A O 1
ATOM 1022 N N . VAL A 1 132 ? 4.164 2.416 -7.922 1.00 91.75 132 VAL A N 1
ATOM 1023 C CA . VAL A 1 132 ? 3.089 2.141 -6.955 1.00 91.75 132 VAL A CA 1
ATOM 1024 C C . VAL A 1 132 ? 3.563 1.134 -5.908 1.00 91.75 132 VAL A C 1
ATOM 1026 O O . VAL A 1 132 ? 3.498 1.419 -4.717 1.00 91.75 132 VAL A O 1
ATOM 1029 N N . SER A 1 133 ? 4.145 0.011 -6.330 1.00 88.31 133 SER A N 1
ATOM 1030 C CA . SER A 1 133 ? 4.686 -1.003 -5.416 1.00 88.31 133 SER A CA 1
ATOM 1031 C C . SER A 1 133 ? 5.731 -0.421 -4.458 1.00 88.31 133 SER A C 1
ATOM 1033 O O . SER A 1 133 ? 5.651 -0.635 -3.254 1.00 88.31 133 SER A O 1
ATOM 1035 N N . ILE A 1 134 ? 6.668 0.396 -4.955 1.00 90.25 134 ILE A N 1
ATOM 1036 C CA . ILE A 1 134 ? 7.645 1.085 -4.096 1.00 90.25 134 ILE A CA 1
ATOM 1037 C C . ILE A 1 134 ? 6.976 2.103 -3.163 1.00 90.25 134 ILE A C 1
ATOM 1039 O O . ILE A 1 134 ? 7.457 2.332 -2.059 1.00 90.25 134 ILE A O 1
ATOM 1043 N N . PHE A 1 135 ? 5.893 2.747 -3.586 1.00 89.75 135 PHE A N 1
ATOM 1044 C CA . PHE A 1 135 ? 5.188 3.721 -2.757 1.00 89.75 135 PHE A CA 1
ATOM 1045 C C . PHE A 1 135 ? 4.450 3.083 -1.578 1.00 89.75 135 PHE A C 1
ATOM 1047 O O . PHE A 1 135 ? 4.424 3.687 -0.506 1.00 89.75 135 PHE A O 1
ATOM 1054 N N . TYR A 1 136 ? 3.914 1.877 -1.764 1.00 84.12 136 TYR A N 1
ATOM 1055 C CA . TYR A 1 136 ? 3.246 1.098 -0.718 1.00 84.12 136 TYR A CA 1
ATOM 1056 C C . TYR A 1 136 ? 4.176 0.124 0.017 1.00 84.12 136 TYR A C 1
ATOM 1058 O O . TYR A 1 136 ? 3.758 -0.491 0.992 1.00 84.12 136 TYR A O 1
ATOM 1066 N N . SER A 1 137 ? 5.436 -0.022 -0.408 1.00 79.19 137 SER A N 1
ATOM 1067 C CA . SER A 1 137 ? 6.343 -0.990 0.209 1.00 79.19 137 SER A CA 1
ATOM 1068 C C . SER A 1 137 ? 6.581 -0.657 1.685 1.00 79.19 137 SER A C 1
ATOM 1070 O O . SER A 1 137 ? 7.134 0.411 1.992 1.00 79.19 137 SER A O 1
ATOM 1072 N N . ARG A 1 138 ? 6.250 -1.605 2.573 1.00 71.12 138 ARG A N 1
ATOM 1073 C CA . ARG A 1 138 ? 6.333 -1.448 4.036 1.00 71.12 138 ARG A CA 1
ATOM 1074 C C . ARG A 1 138 ? 5.488 -0.271 4.535 1.00 71.12 138 ARG A C 1
ATOM 1076 O O . ARG A 1 138 ? 5.976 0.587 5.282 1.00 71.12 138 ARG A O 1
ATOM 1083 N N . GLY A 1 139 ? 4.256 -0.189 4.037 1.00 67.94 139 GLY A N 1
ATOM 1084 C CA . GLY A 1 139 ? 3.323 0.904 4.276 1.00 67.94 139 GLY A CA 1
ATOM 1085 C C . GLY A 1 139 ? 3.481 2.104 3.333 1.00 67.94 139 GLY A C 1
ATOM 1086 O O . GLY A 1 139 ? 4.418 2.226 2.541 1.00 67.94 139 GLY A O 1
ATOM 1087 N N . VAL A 1 140 ? 2.535 3.039 3.441 1.00 80.25 140 VAL A N 1
ATOM 1088 C CA . VAL A 1 140 ? 2.425 4.201 2.545 1.00 80.25 140 VAL A CA 1
ATOM 1089 C C . VAL A 1 140 ? 3.568 5.197 2.772 1.00 80.25 140 VAL A C 1
ATOM 1091 O O . VAL A 1 140 ? 3.722 5.787 3.846 1.00 80.25 140 VAL A O 1
ATOM 1094 N N . MET A 1 141 ? 4.377 5.452 1.741 1.00 84.50 141 MET A N 1
ATOM 1095 C CA . MET A 1 141 ? 5.463 6.429 1.820 1.00 84.50 141 MET A CA 1
ATOM 1096 C C . MET A 1 141 ? 4.968 7.872 1.704 1.00 84.50 141 MET A C 1
ATOM 1098 O O . MET A 1 141 ? 4.473 8.310 0.672 1.00 84.50 141 MET A O 1
ATOM 1102 N N . GLY A 1 142 ? 5.271 8.701 2.703 1.00 86.19 142 GLY A N 1
ATOM 1103 C CA . GLY A 1 142 ? 5.084 10.147 2.576 1.00 86.19 142 GLY A CA 1
ATOM 1104 C C . GLY A 1 142 ? 5.950 10.780 1.470 1.00 86.19 142 GLY A C 1
ATOM 1105 O O . GLY A 1 142 ? 7.042 10.306 1.139 1.00 86.19 142 GLY A O 1
ATOM 1106 N N . LYS A 1 143 ? 5.519 11.942 0.956 1.00 91.50 143 LYS A N 1
ATOM 1107 C CA . LYS A 1 143 ? 6.187 12.716 -0.116 1.00 91.50 143 LYS A CA 1
ATOM 1108 C C . LYS A 1 143 ? 7.702 12.862 0.036 1.00 91.50 143 LYS A C 1
ATOM 1110 O O . LYS A 1 143 ? 8.439 12.719 -0.941 1.00 91.50 143 LYS A O 1
ATOM 1115 N N . LYS A 1 144 ? 8.186 13.177 1.244 1.00 94.06 144 LYS A N 1
ATOM 1116 C CA . LYS A 1 144 ? 9.626 13.345 1.522 1.00 94.06 144 LYS A CA 1
ATOM 1117 C C . LYS A 1 144 ? 10.379 12.014 1.411 1.00 94.06 144 LYS A C 1
ATOM 1119 O O . LYS A 1 144 ? 11.425 11.973 0.764 1.00 94.06 144 LYS A O 1
ATOM 1124 N N . LYS A 1 145 ? 9.819 10.940 1.980 1.00 93.19 145 LYS A N 1
ATOM 1125 C CA . LYS A 1 145 ? 10.391 9.585 1.962 1.00 93.19 145 LYS A CA 1
ATOM 1126 C C . LYS A 1 145 ? 10.479 9.057 0.531 1.00 93.19 145 LYS A C 1
ATOM 1128 O O . LYS A 1 145 ? 11.575 8.731 0.082 1.00 93.19 145 LYS A O 1
ATOM 1133 N N . TYR A 1 146 ? 9.384 9.128 -0.227 1.00 94.50 146 TYR A N 1
ATOM 1134 C CA . TYR A 1 146 ? 9.366 8.702 -1.629 1.00 94.50 146 TYR A CA 1
ATOM 1135 C C . TYR A 1 146 ? 10.381 9.475 -2.488 1.00 94.50 146 TYR A C 1
ATOM 1137 O O . TYR A 1 146 ? 11.149 8.887 -3.246 1.00 94.50 146 TYR A O 1
ATOM 1145 N N . ARG A 1 147 ? 10.456 10.809 -2.342 1.00 94.19 147 ARG A N 1
ATOM 1146 C CA . ARG A 1 147 ? 11.449 11.629 -3.065 1.00 94.19 147 ARG A CA 1
ATOM 1147 C C . ARG A 1 147 ? 12.891 11.267 -2.706 1.00 94.19 147 ARG A C 1
ATOM 1149 O O . ARG A 1 147 ? 13.760 11.397 -3.567 1.00 94.19 147 ARG A O 1
ATOM 1156 N N . SER A 1 148 ? 13.149 10.844 -1.470 1.00 93.56 148 SER A N 1
ATOM 1157 C CA . SER A 1 148 ? 14.464 10.356 -1.053 1.00 93.56 148 SER A CA 1
ATOM 1158 C C . SER A 1 148 ? 14.796 9.032 -1.743 1.00 93.56 148 SER A C 1
ATOM 1160 O O . SER A 1 148 ? 15.808 8.959 -2.435 1.00 93.56 148 SER A O 1
ATOM 1162 N N . VAL A 1 149 ? 13.891 8.045 -1.698 1.00 93.00 149 VAL A N 1
ATOM 1163 C CA . VAL A 1 149 ? 14.049 6.749 -2.390 1.00 93.00 149 VAL A CA 1
ATOM 1164 C C . VAL A 1 149 ? 14.266 6.939 -3.893 1.00 93.00 149 VAL A C 1
ATOM 1166 O O . VAL A 1 149 ? 15.238 6.430 -4.451 1.00 93.00 149 VAL A O 1
ATOM 1169 N N . TYR A 1 150 ? 13.431 7.755 -4.542 1.00 93.12 150 TYR A N 1
ATOM 1170 C CA . TYR A 1 150 ? 13.587 8.120 -5.951 1.00 93.12 150 TYR A CA 1
ATOM 1171 C C . TYR A 1 150 ? 14.994 8.659 -6.254 1.00 93.12 150 TYR A C 1
ATOM 1173 O O . TYR A 1 150 ? 15.597 8.280 -7.261 1.00 93.12 150 TYR A O 1
ATOM 1181 N N . ARG A 1 151 ? 15.533 9.545 -5.402 1.00 91.06 151 ARG A N 1
ATOM 1182 C CA . ARG A 1 151 ? 16.879 10.110 -5.586 1.00 91.06 151 ARG A CA 1
ATOM 1183 C C . ARG A 1 151 ? 17.950 9.047 -5.388 1.00 91.06 151 ARG A C 1
ATOM 1185 O O . ARG A 1 151 ? 18.795 8.926 -6.262 1.00 91.06 151 ARG A O 1
ATOM 1192 N N . SER A 1 152 ? 17.890 8.264 -4.317 1.00 90.25 152 SER A N 1
ATOM 1193 C CA . SER A 1 152 ? 18.884 7.226 -4.021 1.00 90.25 152 SER A CA 1
ATOM 1194 C C . SER A 1 152 ? 18.982 6.170 -5.124 1.00 90.25 152 SER A C 1
ATOM 1196 O O . SER A 1 152 ? 20.072 5.702 -5.432 1.00 90.25 152 SER A O 1
ATOM 1198 N N . LEU A 1 153 ? 17.859 5.836 -5.769 1.00 90.44 153 LEU A N 1
ATOM 1199 C CA . LEU A 1 153 ? 17.823 4.843 -6.847 1.00 90.44 153 LEU A CA 1
ATOM 1200 C C . LEU A 1 153 ? 18.264 5.380 -8.213 1.00 90.44 153 LEU A C 1
ATOM 1202 O O . LEU A 1 153 ? 18.539 4.593 -9.116 1.00 90.44 153 LEU A O 1
ATOM 1206 N N . SER A 1 154 ? 18.292 6.700 -8.411 1.00 88.75 154 SER A N 1
ATOM 1207 C CA . SER A 1 154 ? 18.471 7.272 -9.752 1.00 88.75 154 SER A CA 1
ATOM 1208 C C . SER A 1 154 ? 19.509 8.376 -9.870 1.00 88.75 154 SER A C 1
ATOM 1210 O O . SER A 1 154 ? 19.899 8.713 -10.991 1.00 88.75 154 SER A O 1
ATOM 1212 N N . MET A 1 155 ? 19.970 8.934 -8.755 1.00 89.94 155 MET A N 1
ATOM 1213 C CA . MET A 1 155 ? 20.877 10.073 -8.691 1.00 89.94 155 MET A CA 1
ATOM 1214 C C . MET A 1 155 ? 22.100 9.737 -7.843 1.00 89.94 155 MET A C 1
ATOM 1216 O O . MET A 1 155 ? 22.026 9.013 -6.860 1.00 89.94 155 MET A O 1
ATOM 1220 N N . THR A 1 156 ? 23.229 10.324 -8.212 1.00 88.44 156 THR A N 1
ATOM 1221 C CA . THR A 1 156 ? 24.477 10.296 -7.454 1.00 88.44 156 THR A CA 1
ATOM 1222 C C . THR A 1 156 ? 25.107 11.686 -7.455 1.00 88.44 156 THR A C 1
ATOM 1224 O O . THR A 1 156 ? 24.771 12.536 -8.290 1.00 88.44 156 THR A O 1
ATOM 1227 N N . THR A 1 157 ? 26.007 11.947 -6.515 1.00 85.44 157 THR A N 1
ATOM 1228 C CA . THR A 1 157 ? 26.730 13.218 -6.440 1.00 85.44 157 THR A CA 1
ATOM 1229 C C . THR A 1 157 ? 27.766 13.287 -7.553 1.00 85.44 157 THR A C 1
ATOM 1231 O O . THR A 1 157 ? 28.513 12.340 -7.792 1.00 85.44 157 THR A O 1
ATOM 1234 N N . SER A 1 158 ? 27.825 14.419 -8.253 1.00 77.25 158 SER A N 1
ATOM 1235 C CA . SER A 1 158 ? 28.789 14.598 -9.327 1.00 77.25 158 SER A CA 1
ATOM 1236 C C . SER A 1 158 ? 30.214 14.613 -8.765 1.00 77.25 158 SER A C 1
ATOM 1238 O O . SER A 1 158 ? 30.531 15.477 -7.942 1.00 77.25 158 SER A O 1
ATOM 1240 N N . PRO A 1 159 ? 31.123 13.760 -9.270 1.00 69.75 159 PRO A N 1
ATOM 1241 C CA . PRO A 1 159 ? 32.511 13.756 -8.812 1.00 69.75 159 PRO A CA 1
ATOM 1242 C C . PRO A 1 159 ? 33.253 15.055 -9.161 1.00 69.75 159 PRO A C 1
ATOM 1244 O O . PRO A 1 159 ? 34.241 15.395 -8.522 1.00 69.75 159 PRO A O 1
ATOM 1247 N N . LYS A 1 160 ? 32.766 15.814 -10.156 1.00 72.31 160 LYS A N 1
ATOM 1248 C CA . LYS A 1 160 ? 33.380 17.074 -10.610 1.00 72.31 160 LYS A CA 1
ATOM 1249 C C . LYS A 1 160 ? 32.859 18.314 -9.883 1.00 72.31 160 LYS A C 1
ATOM 1251 O O . LYS A 1 160 ? 33.520 19.345 -9.899 1.00 72.31 160 LYS A O 1
ATOM 1256 N N . LYS A 1 161 ? 31.655 18.252 -9.308 1.00 74.50 161 LYS A N 1
ATOM 1257 C CA . LYS A 1 161 ? 31.005 19.367 -8.602 1.00 74.50 161 LYS A CA 1
ATOM 1258 C C . LYS A 1 161 ? 30.222 18.791 -7.430 1.00 74.50 161 LYS A C 1
ATOM 1260 O O . LYS A 1 161 ? 29.085 18.370 -7.618 1.00 74.50 161 LYS A O 1
ATOM 1265 N N . LYS A 1 162 ? 30.822 18.807 -6.233 1.00 69.69 162 LYS A N 1
ATOM 1266 C CA . LYS A 1 162 ? 30.273 18.186 -5.010 1.00 69.69 162 LYS A CA 1
ATOM 1267 C C . LYS A 1 162 ? 28.834 18.620 -4.669 1.00 69.69 162 LYS A C 1
ATOM 1269 O O . LYS A 1 162 ? 28.141 17.897 -3.969 1.00 69.69 162 LYS A O 1
ATOM 1274 N N . THR A 1 163 ? 28.363 19.756 -5.189 1.00 69.56 163 THR A N 1
ATOM 1275 C CA . THR A 1 163 ? 27.010 20.293 -4.962 1.00 69.56 163 THR A CA 1
ATOM 1276 C C . THR A 1 163 ? 25.975 19.919 -6.029 1.00 69.56 163 THR A C 1
ATOM 1278 O O . THR A 1 163 ? 24.789 20.176 -5.834 1.00 69.56 163 THR A O 1
ATOM 1281 N N . LYS A 1 164 ? 26.372 19.326 -7.165 1.00 79.62 164 LYS A N 1
ATOM 1282 C CA . LYS A 1 164 ? 25.442 18.958 -8.246 1.00 79.62 164 LYS A CA 1
ATOM 1283 C C . LYS A 1 164 ? 25.180 17.459 -8.258 1.00 79.62 164 LYS A C 1
ATOM 1285 O O . LYS A 1 164 ? 26.114 16.662 -8.260 1.00 79.62 164 LYS A O 1
ATOM 1290 N N . THR A 1 165 ? 23.912 17.076 -8.344 1.00 83.50 165 THR A N 1
ATOM 1291 C CA . THR A 1 165 ? 23.499 15.686 -8.548 1.00 83.50 165 THR A CA 1
ATOM 1292 C C . THR A 1 165 ? 23.394 15.367 -10.038 1.00 83.50 165 THR A C 1
ATOM 1294 O O . THR A 1 165 ? 23.034 16.212 -10.861 1.00 83.50 165 THR A O 1
ATOM 1297 N N . THR A 1 166 ? 23.737 14.137 -10.403 1.00 88.62 166 THR A N 1
ATOM 1298 C CA . THR A 1 166 ? 23.644 13.607 -11.768 1.00 88.62 166 THR A CA 1
ATOM 1299 C C . THR A 1 166 ? 22.996 12.236 -11.747 1.00 88.62 166 THR A C 1
ATOM 1301 O O . THR A 1 166 ? 23.068 11.537 -10.740 1.00 88.62 166 THR A O 1
ATOM 1304 N N . ARG A 1 167 ? 22.384 11.821 -12.860 1.00 90.00 167 ARG A N 1
ATOM 1305 C CA . ARG A 1 167 ? 21.791 10.482 -12.955 1.00 90.00 167 ARG A CA 1
ATOM 1306 C C . ARG A 1 167 ? 22.867 9.411 -12.797 1.00 90.00 167 ARG A C 1
ATOM 1308 O O . ARG A 1 167 ? 23.951 9.554 -13.362 1.00 90.00 167 ARG A O 1
ATOM 1315 N N . ILE A 1 168 ? 22.547 8.333 -12.087 1.00 91.31 168 ILE A N 1
ATOM 1316 C CA . ILE A 1 168 ? 23.389 7.134 -12.053 1.00 91.31 168 ILE A CA 1
ATOM 1317 C C . ILE A 1 168 ? 23.488 6.590 -13.481 1.00 91.31 168 ILE A C 1
ATOM 1319 O O . ILE A 1 168 ? 22.484 6.509 -14.196 1.00 91.31 168 ILE A O 1
ATOM 1323 N N . GLN A 1 169 ? 24.708 6.268 -13.907 1.00 90.06 169 GLN A N 1
ATOM 1324 C CA . GLN A 1 169 ? 24.994 5.765 -15.245 1.00 90.06 169 GLN A CA 1
ATOM 1325 C C . GLN A 1 169 ? 25.802 4.473 -15.182 1.00 90.06 169 GLN A C 1
ATOM 1327 O O . GLN A 1 169 ? 26.797 4.395 -14.467 1.00 90.06 169 GLN A O 1
ATOM 1332 N N . VAL A 1 170 ? 25.416 3.504 -16.008 1.00 86.44 170 VAL A N 1
ATOM 1333 C CA . VAL A 1 170 ? 26.169 2.276 -16.283 1.00 86.44 170 VAL A CA 1
ATOM 1334 C C . VAL A 1 170 ? 26.502 2.288 -17.769 1.00 86.44 170 VAL A C 1
ATOM 1336 O O . VAL A 1 170 ? 25.613 2.485 -18.587 1.00 86.44 170 VAL A O 1
ATOM 1339 N N . MET A 1 171 ? 27.777 2.152 -18.149 1.00 83.06 171 MET A N 1
ATOM 1340 C CA . MET A 1 171 ? 28.202 2.219 -19.563 1.00 83.06 171 MET A CA 1
ATOM 1341 C C . MET A 1 171 ? 27.695 3.479 -20.299 1.00 83.06 171 MET A C 1
ATOM 1343 O O . MET A 1 171 ? 27.206 3.411 -21.424 1.00 83.06 171 MET A O 1
ATOM 1347 N N . SER A 1 172 ? 27.757 4.644 -19.637 1.00 87.12 172 SER A N 1
ATOM 1348 C CA . SER A 1 172 ? 27.214 5.921 -20.146 1.00 87.12 172 SER A CA 1
ATOM 1349 C C . SER A 1 172 ? 25.699 5.922 -20.430 1.00 87.12 172 SER A C 1
ATOM 1351 O O . SER A 1 172 ? 25.186 6.874 -21.017 1.00 87.12 172 SER A O 1
ATOM 1353 N N . CYS A 1 173 ? 24.974 4.899 -19.975 1.00 89.94 173 CYS A N 1
ATOM 1354 C CA . CYS A 1 173 ? 23.525 4.770 -20.061 1.00 89.94 173 CYS A CA 1
ATOM 1355 C C . CYS A 1 173 ? 22.910 5.103 -18.697 1.00 89.94 173 CYS A C 1
ATOM 1357 O O . CYS A 1 173 ? 23.298 4.527 -17.682 1.00 89.94 173 CYS A O 1
ATOM 1359 N N . SER A 1 174 ? 21.986 6.062 -18.643 1.00 91.31 174 SER A N 1
ATOM 1360 C CA . SER A 1 174 ? 21.334 6.456 -17.387 1.00 91.31 174 SER A CA 1
ATOM 1361 C C . SER A 1 174 ? 20.296 5.435 -16.947 1.00 91.31 174 SER A C 1
ATOM 1363 O O . SER A 1 174 ? 19.468 5.052 -17.759 1.00 91.31 174 SER A O 1
ATOM 1365 N N . LEU A 1 175 ? 20.278 5.065 -15.665 1.00 91.06 175 LEU A N 1
ATOM 1366 C CA . LEU A 1 175 ? 19.281 4.121 -15.155 1.00 91.06 175 LEU A CA 1
ATOM 1367 C C . LEU A 1 175 ? 17.844 4.672 -15.280 1.00 91.06 175 LEU A C 1
ATOM 1369 O O . LEU A 1 175 ? 17.646 5.882 -15.059 1.00 91.06 175 LEU A O 1
ATOM 1373 N N . PRO A 1 176 ? 16.843 3.817 -15.574 1.00 92.12 176 PRO A N 1
ATOM 1374 C CA . PRO A 1 176 ? 15.451 4.231 -15.647 1.00 92.12 176 PRO A CA 1
ATOM 1375 C C . PRO A 1 176 ? 14.943 4.639 -14.265 1.00 92.12 176 PRO A C 1
ATOM 1377 O O . PRO A 1 176 ? 15.182 3.955 -13.264 1.00 92.12 176 PRO A O 1
ATOM 1380 N N . ARG A 1 177 ? 14.254 5.775 -14.201 1.00 93.31 177 ARG A N 1
ATOM 1381 C CA . ARG A 1 177 ? 13.695 6.324 -12.959 1.00 93.31 177 ARG A CA 1
ATOM 1382 C C . ARG A 1 177 ? 12.318 5.751 -12.655 1.00 93.31 177 ARG A C 1
ATOM 1384 O O . ARG A 1 177 ? 11.553 5.457 -13.566 1.00 93.31 177 ARG A O 1
ATOM 1391 N N . LEU A 1 178 ? 11.985 5.706 -11.367 1.00 95.06 178 LEU A N 1
ATOM 1392 C CA . LEU A 1 178 ? 10.592 5.622 -10.922 1.00 95.06 178 LEU A CA 1
ATOM 1393 C C . LEU A 1 178 ? 9.806 6.847 -11.411 1.00 95.06 178 LEU A C 1
ATOM 1395 O O . LEU A 1 178 ? 10.395 7.855 -11.815 1.00 95.06 178 LEU A O 1
ATOM 1399 N N . LEU A 1 179 ? 8.482 6.812 -11.325 1.00 94.88 179 LEU A N 1
ATOM 1400 C CA . LEU A 1 179 ? 7.683 7.992 -11.618 1.00 94.88 179 LEU A CA 1
ATOM 1401 C C . LEU A 1 179 ? 7.939 9.092 -10.576 1.00 94.88 179 LEU A C 1
ATOM 1403 O O . LEU A 1 179 ? 8.047 8.814 -9.376 1.00 94.88 179 LEU A O 1
ATOM 1407 N N . PRO A 1 180 ? 8.017 10.367 -10.994 1.00 93.75 180 PRO A N 1
ATOM 1408 C CA . PRO A 1 180 ? 8.023 11.481 -10.060 1.00 93.75 180 PRO A CA 1
ATOM 1409 C C . PRO A 1 180 ? 6.775 11.457 -9.173 1.00 93.75 180 PRO A C 1
ATOM 1411 O O . PRO A 1 180 ? 5.677 11.229 -9.673 1.00 93.75 180 PRO A O 1
ATOM 1414 N N . TYR A 1 181 ? 6.936 11.793 -7.889 1.00 94.50 181 TYR A N 1
ATOM 1415 C CA . TYR A 1 181 ? 5.850 11.769 -6.897 1.00 94.50 181 TYR A CA 1
ATOM 1416 C C . TYR A 1 181 ? 4.554 12.425 -7.384 1.00 94.50 181 TYR A C 1
ATOM 1418 O O . TYR A 1 181 ? 3.486 11.874 -7.196 1.00 94.50 181 TYR A O 1
ATOM 1426 N N . ASN A 1 182 ? 4.640 13.592 -8.030 1.00 93.81 182 ASN A N 1
ATOM 1427 C CA . ASN A 1 182 ? 3.443 14.303 -8.476 1.00 93.81 182 ASN A CA 1
ATOM 1428 C C . ASN A 1 182 ? 2.667 13.501 -9.532 1.00 93.81 182 ASN A C 1
ATOM 1430 O O . ASN A 1 182 ? 1.454 13.436 -9.441 1.00 93.81 182 ASN A O 1
ATOM 1434 N N . LYS A 1 183 ? 3.362 12.856 -10.483 1.00 93.69 183 LYS A N 1
ATOM 1435 C CA . LYS A 1 183 ? 2.714 12.004 -11.492 1.00 93.69 183 LYS A CA 1
ATOM 1436 C C . LYS A 1 183 ? 2.110 10.753 -10.862 1.00 93.69 183 LYS A C 1
ATOM 1438 O O . LYS A 1 183 ? 1.015 10.360 -11.231 1.00 93.69 183 LYS A O 1
ATOM 1443 N N . LEU A 1 184 ? 2.829 10.159 -9.908 1.00 94.25 184 LEU A N 1
ATOM 1444 C CA . LEU A 1 184 ? 2.345 9.003 -9.162 1.00 94.25 184 LEU A CA 1
ATOM 1445 C C . LEU A 1 184 ? 1.077 9.342 -8.366 1.00 94.25 184 LEU A C 1
ATOM 1447 O O . LEU A 1 184 ? 0.117 8.597 -8.440 1.00 94.25 184 LEU A O 1
ATOM 1451 N N . ILE A 1 185 ? 1.054 10.462 -7.638 1.00 91.56 185 ILE A N 1
ATOM 1452 C CA . ILE A 1 185 ? -0.133 10.877 -6.878 1.00 91.56 185 ILE A CA 1
ATOM 1453 C C . ILE A 1 185 ? -1.294 11.239 -7.797 1.00 91.56 185 ILE A C 1
ATOM 1455 O O . ILE A 1 185 ? -2.419 10.906 -7.465 1.00 91.56 185 ILE A O 1
ATOM 1459 N N . THR A 1 186 ? -1.049 11.885 -8.942 1.00 93.69 186 THR A N 1
ATOM 1460 C CA . THR A 1 186 ? -2.113 12.121 -9.929 1.00 93.69 186 THR A CA 1
ATOM 1461 C C . THR A 1 186 ? -2.770 10.805 -10.331 1.00 93.69 186 THR A C 1
ATOM 1463 O O . THR A 1 186 ? -3.977 10.685 -10.186 1.00 93.69 186 THR A O 1
ATOM 1466 N N . PHE A 1 187 ? -1.973 9.799 -10.701 1.00 92.06 187 PHE A N 1
ATOM 1467 C CA . PHE A 1 187 ? -2.490 8.465 -11.000 1.00 92.06 187 PHE A CA 1
ATOM 1468 C C . PHE A 1 187 ? -3.225 7.840 -9.804 1.00 92.06 187 PHE A C 1
ATOM 1470 O O . PHE A 1 187 ? -4.342 7.369 -9.951 1.00 92.06 187 PHE A O 1
ATOM 1477 N N . LEU A 1 188 ? -2.642 7.867 -8.601 1.00 88.81 188 LEU A N 1
ATOM 1478 C CA . LEU A 1 188 ? -3.272 7.284 -7.410 1.00 88.81 188 LEU A CA 1
ATOM 1479 C C . LEU A 1 188 ? -4.583 7.978 -7.020 1.00 88.81 188 LEU A C 1
ATOM 1481 O O . LEU A 1 188 ? -5.458 7.328 -6.465 1.00 88.81 188 LEU A O 1
ATOM 1485 N N . ASN A 1 189 ? -4.726 9.271 -7.310 1.00 86.62 189 ASN A N 1
ATOM 1486 C CA . ASN A 1 189 ? -5.960 10.017 -7.074 1.00 86.62 189 ASN A CA 1
ATOM 1487 C C . ASN A 1 189 ? -7.027 9.752 -8.149 1.00 86.62 189 ASN A C 1
ATOM 1489 O O . ASN A 1 189 ? -8.201 9.991 -7.891 1.00 86.62 189 ASN A O 1
ATOM 1493 N N . GLU A 1 190 ? -6.631 9.308 -9.345 1.00 88.81 190 GLU A N 1
ATOM 1494 C CA . GLU A 1 190 ? -7.554 8.850 -10.394 1.00 88.81 190 GLU A CA 1
ATOM 1495 C C . GLU A 1 190 ? -8.099 7.449 -10.096 1.00 88.81 190 GLU A C 1
ATOM 1497 O O . GLU A 1 190 ? -9.160 7.083 -10.599 1.00 88.81 190 GLU A O 1
ATOM 1502 N N . VAL A 1 191 ? -7.393 6.664 -9.272 1.00 84.19 191 VAL A N 1
ATOM 1503 C CA . VAL A 1 191 ? -7.895 5.373 -8.802 1.00 84.19 191 VAL A CA 1
ATOM 1504 C C . VAL A 1 191 ? -9.100 5.622 -7.908 1.00 84.19 191 VAL A C 1
ATOM 1506 O O . VAL A 1 191 ? -8.983 6.149 -6.802 1.00 84.19 191 VAL A O 1
ATOM 1509 N N . ASP A 1 192 ? -10.264 5.195 -8.381 1.00 82.81 192 ASP A N 1
ATOM 1510 C CA . ASP A 1 192 ? -11.465 5.182 -7.567 1.00 82.81 192 ASP A CA 1
ATOM 1511 C C . ASP A 1 192 ? -11.290 4.165 -6.427 1.00 82.81 192 ASP A C 1
ATOM 1513 O O . ASP A 1 192 ? -11.145 2.955 -6.640 1.00 82.81 192 ASP A O 1
ATOM 1517 N N . ILE A 1 193 ? -11.272 4.682 -5.203 1.00 76.00 193 ILE A N 1
ATOM 1518 C CA . ILE A 1 193 ? -11.131 3.914 -3.965 1.00 76.00 193 ILE A CA 1
ATOM 1519 C C . ILE A 1 193 ? -12.458 3.774 -3.205 1.00 76.00 193 ILE A C 1
ATOM 1521 O O . ILE A 1 193 ? -12.459 3.280 -2.075 1.00 76.00 193 ILE A O 1
ATOM 1525 N N . GLY A 1 194 ? -13.568 4.176 -3.829 1.00 80.50 194 GLY A N 1
ATOM 1526 C CA . GLY A 1 194 ? -14.895 4.229 -3.229 1.00 80.50 194 GLY A CA 1
ATOM 1527 C C . GLY A 1 194 ? -15.147 5.511 -2.443 1.00 80.50 194 GLY A C 1
ATOM 1528 O O . GLY A 1 194 ? -14.305 6.413 -2.364 1.00 80.50 194 GLY A O 1
ATOM 1529 N N . THR A 1 195 ? -16.332 5.577 -1.848 1.00 86.25 195 THR A N 1
ATOM 1530 C CA . THR A 1 195 ? -16.774 6.746 -1.089 1.00 86.25 195 THR A CA 1
ATOM 1531 C C . THR A 1 195 ? -16.028 6.847 0.242 1.00 86.25 195 THR A C 1
ATOM 1533 O O . THR A 1 195 ? -16.044 5.922 1.057 1.00 86.25 195 THR A O 1
ATOM 1536 N N . LEU A 1 196 ? -15.377 7.989 0.484 1.00 87.31 196 LEU A N 1
ATOM 1537 C CA . LEU A 1 196 ? -14.792 8.320 1.784 1.00 87.31 196 LEU A CA 1
ATOM 1538 C C . LEU A 1 196 ? -15.767 9.181 2.585 1.00 87.31 196 LEU A C 1
ATOM 1540 O O . LEU A 1 196 ? -16.168 10.252 2.132 1.00 87.31 196 LEU A O 1
ATOM 1544 N N . LYS A 1 197 ? -16.097 8.726 3.792 1.00 90.56 197 LYS A N 1
ATOM 1545 C CA . LYS A 1 197 ? -16.929 9.443 4.761 1.00 90.56 197 LYS A CA 1
ATOM 1546 C C . LYS A 1 197 ? -16.057 10.141 5.808 1.00 90.56 197 LYS A C 1
ATOM 1548 O O . LYS A 1 197 ? -14.922 9.726 6.068 1.00 90.56 197 LYS A O 1
ATOM 1553 N N . SER A 1 198 ? -16.567 11.225 6.385 1.00 91.06 198 SER A N 1
ATOM 1554 C CA . SER A 1 198 ? -15.831 12.096 7.305 1.00 91.06 198 SER A CA 1
ATOM 1555 C C . SER A 1 198 ? -16.048 11.657 8.751 1.00 91.06 198 SER A C 1
ATOM 1557 O O . SER A 1 198 ? -17.160 11.703 9.269 1.00 91.06 198 SER A O 1
ATOM 1559 N N . VAL A 1 199 ? -14.967 11.278 9.444 1.00 90.31 199 VAL A N 1
ATOM 1560 C CA . VAL A 1 199 ? -15.034 10.903 10.874 1.00 90.31 199 VAL A CA 1
ATOM 1561 C C . VAL A 1 199 ? -15.523 12.078 11.724 1.00 90.31 199 VAL A C 1
ATOM 1563 O O . VAL A 1 199 ? -16.221 11.892 12.722 1.00 90.31 199 VAL A O 1
ATOM 1566 N N . ARG A 1 200 ? -15.157 13.300 11.325 1.00 90.25 200 ARG A N 1
ATOM 1567 C CA . ARG A 1 200 ? -15.524 14.514 12.048 1.00 90.25 200 ARG A CA 1
ATOM 1568 C C . ARG A 1 200 ? -17.022 14.781 11.969 1.00 90.25 200 ARG A C 1
ATOM 1570 O O . ARG A 1 200 ? -17.635 15.075 12.989 1.00 90.25 200 ARG A O 1
ATOM 1577 N N . GLU A 1 201 ? -17.582 14.687 10.769 1.00 92.50 201 GLU A N 1
ATOM 1578 C CA . GLU A 1 201 ? -19.001 14.960 10.528 1.00 92.50 201 GLU A CA 1
ATOM 1579 C C . GLU A 1 201 ? -19.884 13.894 11.175 1.00 92.50 201 GLU A C 1
ATOM 1581 O O . GLU A 1 201 ? -20.829 14.240 11.878 1.00 92.50 201 GLU A O 1
ATOM 1586 N N . ASP A 1 202 ? -19.519 12.618 11.030 1.00 92.62 202 ASP A N 1
ATOM 1587 C CA . ASP A 1 202 ? -20.391 11.515 11.441 1.00 92.62 202 ASP A CA 1
ATOM 1588 C C . ASP A 1 202 ? -20.280 11.168 12.932 1.00 92.62 202 ASP A C 1
ATOM 1590 O O . ASP A 1 202 ? -21.232 10.656 13.525 1.00 92.62 202 ASP A O 1
ATOM 1594 N N . PHE A 1 203 ? -19.131 11.436 13.568 1.00 92.94 203 PHE A N 1
ATOM 1595 C CA . PHE A 1 203 ? -18.869 10.973 14.938 1.00 92.94 203 PHE A CA 1
ATOM 1596 C C . PHE A 1 203 ? -18.468 12.059 15.934 1.00 92.94 203 PHE A C 1
ATOM 1598 O O . PHE A 1 203 ? -18.277 11.724 17.106 1.00 92.94 203 PHE A O 1
ATOM 1605 N N . CYS A 1 204 ? -18.335 13.326 15.523 1.00 92.56 204 CYS A N 1
ATOM 1606 C CA . CYS A 1 204 ? -17.848 14.397 16.403 1.00 92.56 204 CYS A CA 1
ATOM 1607 C C . CYS A 1 204 ? -18.796 15.603 16.536 1.00 92.56 204 CYS A C 1
ATOM 1609 O O . CYS A 1 204 ? -18.384 16.623 17.083 1.00 92.56 204 CYS A O 1
ATOM 1611 N N . SER A 1 205 ? -20.041 15.517 16.055 1.00 90.81 205 SER A N 1
ATOM 1612 C CA . SER A 1 205 ? -20.975 16.656 15.989 1.00 90.81 205 SER A CA 1
ATOM 1613 C C . SER A 1 205 ? -21.295 17.312 17.339 1.00 90.81 205 SER A C 1
ATOM 1615 O O . SER A 1 205 ? -21.555 18.508 17.396 1.00 90.81 205 SER A O 1
ATOM 1617 N N . ASP A 1 206 ? -21.289 16.534 18.418 1.00 93.75 206 ASP A N 1
ATOM 1618 C CA . ASP A 1 206 ? -21.571 16.943 19.801 1.00 93.75 206 ASP A CA 1
ATOM 1619 C C . ASP A 1 206 ? -20.305 17.038 20.671 1.00 93.75 206 ASP A C 1
ATOM 1621 O O . ASP A 1 206 ? -20.406 17.179 21.888 1.00 93.75 206 ASP A O 1
ATOM 1625 N N . LEU A 1 207 ? -19.117 16.927 20.069 1.00 91.62 207 LEU A N 1
ATOM 1626 C CA . LEU A 1 207 ? -17.847 17.045 20.781 1.00 91.62 207 LEU A CA 1
ATOM 1627 C C . LEU A 1 207 ? -17.320 18.479 20.723 1.00 91.62 207 LEU A C 1
ATOM 1629 O O . LEU A 1 207 ? -17.424 19.158 19.694 1.00 91.62 207 LEU A O 1
ATOM 1633 N N . GLU A 1 208 ? -16.687 18.900 21.817 1.00 91.25 208 GLU A N 1
ATOM 1634 C CA . GLU A 1 208 ? -15.931 20.150 21.889 1.00 91.25 208 GLU A CA 1
ATOM 1635 C C . GLU A 1 208 ? -14.847 20.195 20.808 1.00 91.25 208 GLU A C 1
ATOM 1637 O O . GLU A 1 208 ? -14.286 19.165 20.436 1.00 91.25 208 GLU A O 1
ATOM 1642 N N . LEU A 1 209 ? -14.518 21.392 20.313 1.00 87.88 209 LEU A N 1
ATOM 1643 C CA . LEU A 1 209 ? -13.591 21.571 19.183 1.00 87.88 209 LEU A CA 1
ATOM 1644 C C . LEU A 1 209 ? -12.226 20.892 19.386 1.00 87.88 209 LEU A C 1
ATOM 1646 O O . LEU A 1 209 ? -11.622 20.449 18.410 1.00 87.88 209 LEU A O 1
ATOM 1650 N N . GLU A 1 210 ? -11.756 20.809 20.630 1.00 87.19 210 GLU A N 1
ATOM 1651 C CA . GLU A 1 210 ? -10.489 20.170 21.012 1.00 87.19 210 GLU A CA 1
ATOM 1652 C C . GLU A 1 210 ? -10.545 18.635 20.928 1.00 87.19 210 GLU A C 1
ATOM 1654 O O . GLU A 1 210 ? -9.530 17.996 20.650 1.00 87.19 210 GLU A O 1
ATOM 1659 N N . ASP A 1 211 ? -11.735 18.053 21.100 1.00 86.50 211 ASP A N 1
ATOM 1660 C CA . ASP A 1 211 ? -11.991 16.611 21.047 1.00 86.50 211 ASP A CA 1
ATOM 1661 C C . ASP A 1 211 ? -12.429 16.135 19.651 1.00 86.50 211 ASP A C 1
ATOM 1663 O O . ASP A 1 211 ? -12.571 14.931 19.406 1.00 86.50 211 ASP A O 1
ATOM 1667 N N . GLN A 1 212 ? -12.647 17.061 18.711 1.00 89.81 212 GLN A N 1
ATOM 1668 C CA . GLN A 1 212 ? -13.019 16.724 17.341 1.00 89.81 212 GLN A CA 1
ATOM 1669 C C . GLN A 1 212 ? -11.834 16.143 16.568 1.00 89.81 212 GLN A C 1
ATOM 1671 O O . GLN A 1 212 ? -10.745 16.714 16.492 1.00 89.81 212 GLN A O 1
ATOM 1676 N N . VAL A 1 213 ? -12.078 15.009 15.916 1.00 87.25 213 VAL A N 1
ATOM 1677 C CA . VAL A 1 213 ? -11.042 14.244 15.225 1.00 87.25 213 VAL A CA 1
ATOM 1678 C C . VAL A 1 213 ? -11.161 14.424 13.718 1.00 87.25 213 VAL A C 1
ATOM 1680 O O . VAL A 1 213 ? -12.224 14.223 13.136 1.00 87.25 213 VAL A O 1
ATOM 1683 N N . TYR A 1 214 ? -10.038 14.724 13.065 1.00 85.88 214 TYR A N 1
ATOM 1684 C CA . TYR A 1 214 ? -9.930 14.642 11.611 1.00 85.88 214 TYR A CA 1
ATOM 1685 C C . TYR A 1 214 ? -9.582 13.219 11.182 1.00 85.88 214 TYR A C 1
ATOM 1687 O O . TYR A 1 214 ? -8.645 12.601 11.699 1.00 85.88 214 TYR A O 1
ATOM 1695 N N . GLY A 1 215 ? -10.318 12.723 10.197 1.00 85.88 215 GLY A N 1
ATOM 1696 C CA . GLY A 1 215 ? -10.102 11.409 9.625 1.00 85.88 215 GLY A CA 1
ATOM 1697 C C . GLY A 1 215 ? -11.153 11.069 8.585 1.00 85.88 215 GLY A C 1
ATOM 1698 O O . GLY A 1 215 ? -12.144 11.785 8.422 1.00 85.88 215 GLY A O 1
ATOM 1699 N N . CYS A 1 216 ? -10.930 9.957 7.907 1.00 86.06 216 CYS A N 1
ATOM 1700 C CA . CYS A 1 216 ? -11.870 9.390 6.960 1.00 86.06 216 CYS A CA 1
ATOM 1701 C C . CYS A 1 216 ? -12.036 7.892 7.196 1.00 86.06 216 CYS A C 1
ATOM 1703 O O . CYS A 1 216 ? -11.153 7.219 7.737 1.00 86.06 216 CYS A O 1
ATOM 1705 N N . TYR A 1 217 ? -13.188 7.382 6.786 1.00 87.06 217 TYR A N 1
ATOM 1706 C CA . TYR A 1 217 ? -13.481 5.959 6.802 1.00 87.06 217 TYR A CA 1
ATOM 1707 C C . TYR A 1 217 ? -14.254 5.553 5.550 1.00 87.06 217 TYR A C 1
ATOM 1709 O O . TYR A 1 217 ? -14.766 6.406 4.819 1.00 87.06 217 TYR A O 1
ATOM 1717 N N . ARG A 1 218 ? -14.302 4.249 5.286 1.00 87.31 218 ARG A N 1
ATOM 1718 C CA . ARG A 1 218 ? -15.122 3.658 4.225 1.00 87.31 218 ARG A CA 1
ATOM 1719 C C . ARG A 1 218 ? -16.310 2.938 4.833 1.00 87.31 218 ARG A C 1
ATOM 1721 O O . ARG A 1 218 ? -16.173 2.295 5.869 1.00 87.31 218 ARG A O 1
ATOM 1728 N N . ASP A 1 219 ? -17.439 3.027 4.147 1.00 87.50 219 ASP A N 1
ATOM 1729 C CA . ASP A 1 219 ? -18.597 2.187 4.426 1.00 87.50 219 ASP A CA 1
ATOM 1730 C C . ASP A 1 219 ? -18.221 0.716 4.214 1.00 87.50 219 ASP A C 1
ATOM 1732 O O . ASP A 1 219 ? -17.723 0.354 3.141 1.00 87.50 219 ASP A O 1
ATOM 1736 N N . LEU A 1 220 ? -18.395 -0.126 5.237 1.00 86.50 220 LEU A N 1
ATOM 1737 C CA . LEU A 1 220 ? -17.917 -1.503 5.165 1.00 86.50 220 LEU A CA 1
ATOM 1738 C C . LEU A 1 220 ? -18.719 -2.313 4.145 1.00 86.50 220 LEU A C 1
ATOM 1740 O O . LEU A 1 220 ? -18.144 -3.146 3.443 1.00 86.50 220 LEU A O 1
ATOM 1744 N N . SER A 1 221 ? -20.021 -2.046 4.029 1.00 83.88 221 SER A N 1
ATOM 1745 C CA . SER A 1 221 ? -20.902 -2.744 3.090 1.00 83.88 221 SER A CA 1
ATOM 1746 C C . SER A 1 221 ? -20.518 -2.425 1.647 1.00 83.88 221 SER A C 1
ATOM 1748 O O . SER A 1 221 ? -20.302 -3.343 0.855 1.00 83.88 221 SER A O 1
ATOM 1750 N N . GLU A 1 222 ? -20.357 -1.142 1.308 1.00 85.31 222 GLU A N 1
ATOM 1751 C CA . GLU A 1 222 ? -19.894 -0.712 -0.021 1.00 85.31 222 GLU A CA 1
ATOM 1752 C C . GLU A 1 222 ? -18.501 -1.280 -0.330 1.00 85.31 222 GLU A C 1
ATOM 1754 O O . GLU A 1 222 ? -18.255 -1.819 -1.415 1.00 85.31 222 GLU A O 1
ATOM 1759 N N . TYR A 1 223 ? -17.587 -1.198 0.640 1.00 84.69 223 TYR A N 1
ATOM 1760 C CA . TYR A 1 223 ? -16.199 -1.594 0.444 1.00 84.69 223 TYR A CA 1
ATOM 1761 C C . TYR A 1 223 ? -16.033 -3.103 0.236 1.00 84.69 223 TYR A C 1
ATOM 1763 O O . TYR A 1 223 ? -15.339 -3.513 -0.697 1.00 84.69 223 TYR A O 1
ATOM 1771 N N . LEU A 1 224 ? -16.685 -3.937 1.052 1.00 83.31 224 LEU A N 1
ATOM 1772 C CA . LEU A 1 224 ? -16.622 -5.395 0.904 1.00 83.31 224 LEU A CA 1
ATOM 1773 C C . LEU A 1 224 ? -17.263 -5.861 -0.400 1.00 83.31 224 LEU A C 1
ATOM 1775 O O . LEU A 1 224 ? -16.733 -6.760 -1.050 1.00 83.31 224 LEU A O 1
ATOM 1779 N N . VAL A 1 225 ? -18.352 -5.219 -0.824 1.00 81.00 225 VAL A N 1
ATOM 1780 C CA . VAL A 1 225 ? -18.988 -5.497 -2.116 1.00 81.00 225 VAL A CA 1
ATOM 1781 C C . VAL A 1 225 ? -18.033 -5.175 -3.266 1.00 81.00 225 VAL A C 1
ATOM 1783 O O . VAL A 1 225 ? -17.840 -5.990 -4.170 1.00 81.00 225 VAL A O 1
ATOM 1786 N N . ARG A 1 226 ? -17.364 -4.020 -3.214 1.00 81.31 226 ARG A N 1
ATOM 1787 C CA . ARG A 1 226 ? -16.372 -3.626 -4.221 1.00 81.31 226 ARG A CA 1
ATOM 1788 C C . ARG A 1 226 ? -15.184 -4.587 -4.270 1.00 81.31 226 ARG A C 1
ATOM 1790 O O . ARG A 1 226 ? -14.794 -5.008 -5.359 1.00 81.31 226 ARG A O 1
ATOM 1797 N N . LEU A 1 227 ? -14.631 -4.949 -3.110 1.00 80.19 227 LEU A N 1
ATOM 1798 C CA . LEU A 1 227 ? -13.566 -5.949 -3.017 1.00 80.19 227 LEU A CA 1
ATOM 1799 C C . LEU A 1 227 ? -14.022 -7.286 -3.595 1.00 80.19 227 LEU A C 1
ATOM 1801 O O . LEU A 1 227 ? -13.272 -7.913 -4.340 1.00 80.19 227 LEU A O 1
ATOM 1805 N N . ALA A 1 228 ? -15.256 -7.695 -3.303 1.00 78.88 228 ALA A N 1
ATOM 1806 C CA . ALA A 1 228 ? -15.760 -8.963 -3.782 1.00 78.88 228 ALA A CA 1
ATOM 1807 C C . ALA A 1 228 ? -15.871 -9.027 -5.299 1.00 78.88 228 ALA A C 1
ATOM 1809 O O . ALA A 1 228 ? -15.388 -9.975 -5.916 1.00 78.88 228 ALA A O 1
ATOM 1810 N N . SER A 1 229 ? -16.418 -7.970 -5.897 1.00 79.56 229 SER A N 1
ATOM 1811 C CA . SER A 1 229 ? -16.456 -7.807 -7.349 1.00 79.56 229 SER A CA 1
ATOM 1812 C C . SER A 1 229 ? -15.052 -7.852 -7.966 1.00 79.56 229 SER A C 1
ATOM 1814 O O . SER A 1 229 ? -14.823 -8.572 -8.938 1.00 79.56 229 SER A O 1
ATOM 1816 N N . PHE A 1 230 ? -14.080 -7.149 -7.374 1.00 78.81 230 PHE A N 1
ATOM 1817 C CA . PHE A 1 230 ? -12.701 -7.139 -7.870 1.00 78.81 230 PHE A CA 1
ATOM 1818 C C . PHE A 1 230 ? -12.074 -8.539 -7.870 1.00 78.81 230 PHE A C 1
ATOM 1820 O O . PHE A 1 230 ? -11.530 -8.975 -8.883 1.00 78.81 230 PHE A O 1
ATOM 1827 N N . TYR A 1 231 ? -12.168 -9.272 -6.762 1.00 75.69 231 TYR A N 1
ATOM 1828 C CA . TYR A 1 231 ? -11.532 -10.584 -6.674 1.00 75.69 231 TYR A CA 1
ATOM 1829 C C . TYR A 1 231 ? -12.233 -11.645 -7.520 1.00 75.69 231 TYR A C 1
ATOM 1831 O O . TYR A 1 231 ? -11.546 -12.415 -8.180 1.00 75.69 231 TYR A O 1
ATOM 1839 N N . LEU A 1 232 ? -13.567 -11.642 -7.586 1.00 76.50 232 LEU A N 1
ATOM 1840 C CA . LEU A 1 232 ? -14.308 -12.571 -8.446 1.00 76.50 232 LEU A CA 1
ATOM 1841 C C . LEU A 1 232 ? -14.087 -12.332 -9.943 1.00 76.50 232 LEU A C 1
ATOM 1843 O O . LEU A 1 232 ? -14.313 -13.232 -10.745 1.00 76.50 232 LEU A O 1
ATOM 1847 N N . THR A 1 233 ? -13.677 -11.124 -10.331 1.00 77.44 233 THR A N 1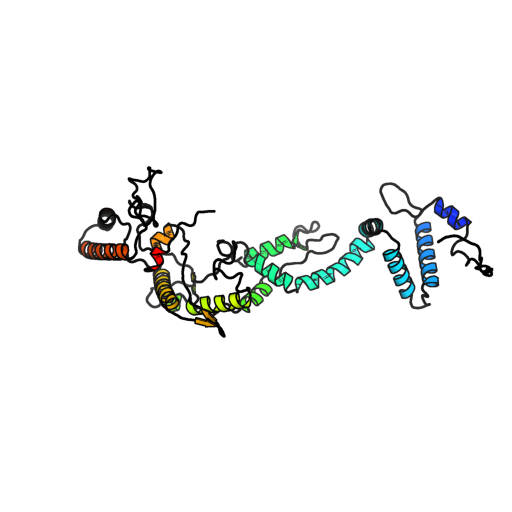
ATOM 1848 C CA . THR A 1 233 ? -13.356 -10.802 -11.731 1.00 77.44 233 THR A CA 1
ATOM 1849 C C . THR A 1 233 ? -11.882 -11.008 -12.068 1.00 77.44 233 THR A C 1
ATOM 1851 O O . THR A 1 233 ? -11.549 -11.185 -13.237 1.00 77.44 233 THR A O 1
ATOM 1854 N N . THR A 1 234 ? -10.998 -10.988 -11.066 1.00 73.44 234 THR A N 1
ATOM 1855 C CA . THR A 1 234 ? -9.540 -11.033 -11.266 1.00 73.44 234 THR A CA 1
ATOM 1856 C C . THR A 1 234 ? -8.933 -12.405 -10.968 1.00 73.44 234 THR A C 1
ATOM 1858 O O . THR A 1 234 ? -7.904 -12.749 -11.548 1.00 73.44 234 THR A O 1
ATOM 1861 N N . LEU A 1 235 ? -9.537 -13.188 -10.072 1.00 69.62 235 LEU A N 1
ATOM 1862 C CA . LEU A 1 235 ? -9.058 -14.512 -9.673 1.00 69.62 235 LEU A CA 1
ATOM 1863 C C . LEU A 1 235 ? -9.982 -15.606 -10.204 1.00 69.62 235 LEU A C 1
ATOM 1865 O O . LEU A 1 235 ? -11.186 -15.401 -10.356 1.00 69.62 235 LEU A O 1
ATOM 1869 N N . SER A 1 236 ? -9.410 -16.783 -10.469 1.00 61.81 236 SER A N 1
ATOM 1870 C CA . SER A 1 236 ? -10.219 -17.966 -10.736 1.00 61.81 236 SER A CA 1
ATOM 1871 C C . SER A 1 236 ? -10.939 -18.383 -9.449 1.00 61.81 236 SER A C 1
ATOM 1873 O O . SER A 1 236 ? -10.411 -18.223 -8.349 1.00 61.81 236 SER A O 1
ATOM 1875 N N . THR A 1 237 ? -12.152 -18.920 -9.569 1.00 59.22 237 THR A N 1
ATOM 1876 C CA . THR A 1 237 ? -12.934 -19.413 -8.422 1.00 59.22 237 THR A CA 1
ATOM 1877 C C . THR A 1 237 ? -12.236 -20.542 -7.660 1.00 59.22 237 THR A C 1
ATOM 1879 O O . THR A 1 237 ? -12.568 -20.778 -6.505 1.00 59.22 237 THR A O 1
ATOM 1882 N N . GLU A 1 238 ? -11.283 -21.232 -8.292 1.00 57.25 238 GLU A N 1
ATOM 1883 C CA . GLU A 1 238 ? -10.493 -22.309 -7.682 1.00 57.25 238 GLU A CA 1
ATOM 1884 C C . GLU A 1 238 ? -9.364 -21.771 -6.782 1.00 57.25 238 GLU A C 1
ATOM 1886 O O . GLU A 1 238 ? -8.908 -22.481 -5.893 1.00 57.25 238 GLU A O 1
ATOM 1891 N N . ASP A 1 239 ? -8.971 -20.501 -6.947 1.00 54.97 239 ASP A N 1
ATOM 1892 C CA . ASP A 1 239 ? -7.956 -19.817 -6.128 1.00 54.97 239 ASP A CA 1
ATOM 1893 C C . ASP A 1 239 ? -8.575 -19.002 -4.966 1.00 54.97 239 ASP A C 1
ATOM 1895 O O . ASP A 1 239 ? -7.898 -18.190 -4.324 1.00 54.97 239 ASP A O 1
ATOM 1899 N N . PHE A 1 240 ? -9.883 -19.154 -4.724 1.00 51.50 240 PHE A N 1
ATOM 1900 C CA . PHE A 1 240 ? -10.687 -18.222 -3.935 1.00 51.50 240 PHE A CA 1
ATOM 1901 C C . PHE A 1 240 ? -11.160 -18.812 -2.587 1.00 51.50 240 PHE A C 1
ATOM 1903 O O . PHE A 1 240 ? -12.307 -19.231 -2.458 1.00 51.50 240 PHE A O 1
ATOM 1910 N N . ASP A 1 241 ? -10.302 -18.794 -1.555 1.00 49.50 241 ASP A N 1
ATOM 1911 C CA . ASP A 1 241 ? -10.660 -19.262 -0.195 1.00 49.50 241 ASP A CA 1
ATOM 1912 C C . ASP A 1 241 ? -11.088 -18.132 0.776 1.00 49.50 241 ASP A C 1
ATOM 1914 O O . ASP A 1 241 ? -11.853 -18.371 1.712 1.00 49.50 241 ASP A O 1
ATOM 1918 N N . CYS A 1 242 ? -10.640 -16.878 0.583 1.00 52.06 242 CYS A N 1
ATOM 1919 C CA . CYS A 1 242 ? -11.009 -15.733 1.438 1.00 52.06 242 CYS A CA 1
ATOM 1920 C C . CYS A 1 242 ? -10.588 -14.379 0.834 1.00 52.06 242 CYS A C 1
ATOM 1922 O O . CYS A 1 242 ? -9.426 -14.209 0.482 1.00 52.06 242 CYS A O 1
ATOM 1924 N N . PHE A 1 243 ? -11.475 -13.370 0.830 1.00 48.97 243 PHE A N 1
ATOM 1925 C CA . PHE A 1 243 ? -11.193 -12.000 0.341 1.00 48.97 243 PHE A CA 1
ATOM 1926 C C . PHE A 1 243 ? -10.007 -11.296 1.031 1.00 48.97 243 PHE A C 1
ATOM 1928 O O . PHE A 1 243 ? -9.416 -10.387 0.448 1.00 48.97 243 PHE A O 1
ATOM 1935 N N . LEU A 1 244 ? -9.679 -11.688 2.267 1.00 49.16 244 LEU A N 1
ATOM 1936 C CA . LEU A 1 244 ? -8.613 -11.093 3.083 1.00 49.16 244 LEU A CA 1
ATOM 1937 C C . LEU A 1 244 ? -7.415 -12.029 3.309 1.00 49.16 244 LEU A C 1
ATOM 1939 O O . LEU A 1 244 ? -6.400 -11.565 3.804 1.00 49.16 244 LEU A O 1
ATOM 1943 N N . ASN A 1 245 ? -7.492 -13.304 2.908 1.00 45.09 245 ASN A N 1
ATOM 1944 C CA . ASN A 1 245 ? -6.412 -14.284 3.098 1.00 45.09 245 ASN A CA 1
ATOM 1945 C C . ASN A 1 245 ? -5.898 -14.878 1.772 1.00 45.09 245 ASN A C 1
ATOM 1947 O O . ASN A 1 245 ? -5.286 -15.946 1.783 1.00 45.09 245 ASN A O 1
ATOM 1951 N N . VAL A 1 246 ? -6.079 -14.204 0.622 1.00 41.12 246 VAL A N 1
ATOM 1952 C CA . VAL A 1 246 ? -5.421 -14.612 -0.639 1.00 41.12 246 VAL A CA 1
ATOM 1953 C C . VAL A 1 246 ? -3.910 -14.317 -0.568 1.00 41.12 246 VAL A C 1
ATOM 1955 O O . VAL A 1 246 ? -3.393 -13.341 -1.114 1.00 41.12 246 VAL A O 1
ATOM 1958 N N . GLY A 1 247 ? -3.192 -15.185 0.146 1.00 37.47 247 GLY A N 1
ATOM 1959 C CA . GLY A 1 247 ? -1.737 -15.263 0.236 1.00 37.47 247 GLY A CA 1
ATOM 1960 C C . GLY A 1 247 ? -1.126 -14.616 1.481 1.00 37.47 247 GLY A C 1
ATOM 1961 O O . GLY A 1 247 ? -1.645 -13.645 2.026 1.00 37.47 247 GLY A O 1
ATOM 1962 N N . HIS A 1 248 ? 0.072 -15.094 1.844 1.00 39.38 248 HIS A N 1
ATOM 1963 C CA . HIS A 1 248 ? 1.032 -14.533 2.821 1.00 39.38 248 HIS A CA 1
ATOM 1964 C C . HIS A 1 248 ? 1.331 -13.014 2.688 1.00 39.38 248 HIS A C 1
ATOM 1966 O O . HIS A 1 248 ? 2.210 -12.494 3.370 1.00 39.38 248 HIS A O 1
ATOM 1972 N N . LYS A 1 249 ? 0.654 -12.297 1.785 1.00 39.97 249 LYS A N 1
ATOM 1973 C CA . LYS A 1 249 ? 0.793 -10.862 1.533 1.00 39.97 249 LYS A CA 1
ATOM 1974 C C . LYS A 1 249 ? -0.215 -10.020 2.319 1.00 39.97 249 LYS A C 1
ATOM 1976 O O . LYS A 1 249 ? 0.174 -8.982 2.828 1.00 39.97 249 LYS A O 1
ATOM 1981 N N . ILE A 1 250 ? -1.463 -10.472 2.488 1.00 43.56 250 ILE A N 1
ATOM 1982 C CA . ILE A 1 250 ? -2.517 -9.652 3.126 1.00 43.56 250 ILE A CA 1
ATOM 1983 C C . ILE A 1 250 ? -2.480 -9.750 4.662 1.00 43.56 250 ILE A C 1
ATOM 1985 O O . ILE A 1 250 ? -2.793 -8.780 5.344 1.00 43.56 250 ILE A O 1
ATOM 1989 N N . LEU A 1 251 ? -1.987 -10.866 5.213 1.00 37.12 251 LEU A N 1
ATOM 1990 C CA . LEU A 1 251 ? -1.663 -10.991 6.644 1.00 37.12 251 LEU A CA 1
ATOM 1991 C C . LEU A 1 251 ? -0.414 -10.183 7.048 1.00 37.12 251 LEU A C 1
ATOM 1993 O O . LEU A 1 251 ? -0.083 -10.090 8.228 1.00 37.12 251 LEU A O 1
ATOM 1997 N N . SER A 1 252 ? 0.309 -9.594 6.087 1.00 39.25 252 SER A N 1
ATOM 1998 C CA . SER A 1 252 ? 1.449 -8.745 6.404 1.00 39.25 252 SER A CA 1
ATOM 1999 C C . SER A 1 252 ? 0.977 -7.348 6.793 1.00 39.25 252 SER A C 1
ATOM 2001 O O . SER A 1 252 ? 0.348 -6.647 6.003 1.00 39.25 252 SER A O 1
ATOM 2003 N N . SER A 1 253 ? 1.411 -6.882 7.966 1.00 39.75 253 SER A N 1
ATOM 2004 C CA . SER A 1 253 ? 1.349 -5.466 8.374 1.00 39.75 253 SER A CA 1
ATOM 2005 C C . SER A 1 253 ? 1.954 -4.471 7.353 1.00 39.75 253 SER A C 1
ATOM 2007 O O . SER A 1 253 ? 1.794 -3.253 7.494 1.00 39.75 253 SER A O 1
ATOM 2009 N N . ASP A 1 254 ? 2.634 -4.967 6.311 1.00 37.22 254 ASP A N 1
ATOM 2010 C CA . ASP A 1 254 ? 3.179 -4.174 5.211 1.00 37.22 254 ASP A CA 1
ATOM 2011 C C . ASP A 1 254 ? 2.121 -3.704 4.185 1.00 37.22 254 ASP A C 1
ATOM 2013 O O . ASP A 1 254 ? 2.293 -2.613 3.629 1.00 37.22 254 ASP A O 1
ATOM 2017 N N . ASP A 1 255 ? 1.025 -4.450 3.972 1.00 42.69 255 ASP A N 1
ATOM 2018 C CA . ASP A 1 255 ? -0.003 -4.174 2.950 1.00 42.69 255 ASP A CA 1
ATOM 2019 C C . ASP A 1 255 ? -1.284 -3.605 3.601 1.00 42.69 255 ASP A C 1
ATOM 2021 O O . ASP A 1 255 ? -2.245 -4.296 3.926 1.00 42.69 255 ASP A O 1
ATOM 2025 N N . ASN A 1 256 ? -1.286 -2.289 3.835 1.00 47.22 256 ASN A N 1
ATOM 2026 C CA . ASN A 1 256 ? -2.325 -1.603 4.610 1.00 47.22 256 ASN A CA 1
ATOM 2027 C C . ASN A 1 256 ? -3.567 -1.253 3.765 1.00 47.22 256 ASN A C 1
ATOM 2029 O O . ASN A 1 256 ? -3.560 -0.261 3.028 1.00 47.22 256 ASN A O 1
ATOM 2033 N N . PHE A 1 257 ? -4.670 -1.989 3.936 1.00 55.44 257 PHE A N 1
ATOM 2034 C CA . PHE A 1 257 ? -5.999 -1.571 3.470 1.00 55.44 257 PHE A CA 1
ATOM 2035 C C . PHE A 1 257 ? -6.718 -0.797 4.577 1.00 55.44 257 PHE A C 1
ATOM 2037 O O . PHE A 1 257 ? -7.376 -1.364 5.446 1.00 55.44 257 PHE A O 1
ATOM 2044 N N . LEU A 1 258 ? -6.563 0.524 4.571 1.00 60.09 258 LEU A N 1
ATOM 2045 C CA . LEU A 1 258 ? -7.123 1.379 5.612 1.00 60.09 258 LEU A CA 1
ATOM 2046 C C . LEU A 1 258 ? -8.649 1.515 5.450 1.00 60.09 258 LEU A C 1
ATOM 2048 O O . LEU A 1 258 ? -9.113 2.203 4.541 1.00 60.09 258 LEU A O 1
ATOM 2052 N N . ILE A 1 259 ? -9.422 0.878 6.336 1.00 73.94 259 ILE A N 1
ATOM 2053 C CA . ILE A 1 259 ? -10.883 1.083 6.447 1.00 73.94 259 ILE A CA 1
ATOM 2054 C C . ILE A 1 259 ? -11.180 2.365 7.241 1.00 73.94 259 ILE A C 1
ATOM 2056 O O . ILE A 1 259 ? -12.123 3.085 6.927 1.00 73.94 259 ILE A O 1
ATOM 2060 N N . PHE A 1 260 ? -10.330 2.685 8.221 1.00 73.75 260 PHE A N 1
ATOM 2061 C CA . PHE A 1 260 ? -10.431 3.857 9.088 1.00 73.75 260 PHE A CA 1
ATOM 2062 C C . PHE A 1 260 ? -9.066 4.489 9.306 1.00 73.75 260 PHE A C 1
ATOM 2064 O O . PHE A 1 260 ? -8.127 3.816 9.728 1.00 73.75 260 PHE A O 1
ATOM 2071 N N . GLY A 1 261 ? -8.965 5.787 9.035 1.00 73.56 261 GLY A N 1
ATOM 2072 C CA . GLY A 1 261 ? -7.752 6.566 9.221 1.00 73.56 261 GLY A CA 1
ATOM 2073 C C . GLY A 1 261 ? -8.056 7.885 9.899 1.00 73.56 261 GLY A C 1
ATOM 2074 O O . GLY A 1 261 ? -8.642 8.777 9.287 1.00 73.56 261 GLY A O 1
ATOM 2075 N N . SER A 1 262 ? -7.619 8.040 11.142 1.00 73.50 262 SER A N 1
ATOM 2076 C CA . SER A 1 262 ? -7.802 9.275 11.892 1.00 73.50 262 SER A CA 1
ATOM 2077 C C . SER A 1 262 ? -6.617 9.550 12.812 1.00 73.50 262 SER A C 1
ATOM 2079 O O . SER A 1 262 ? -5.840 8.658 13.156 1.00 73.50 262 SER A O 1
ATOM 2081 N N . ASN A 1 263 ? -6.470 10.812 13.211 1.00 77.44 263 ASN A N 1
ATOM 2082 C CA . ASN A 1 263 ? -5.474 11.211 14.198 1.00 77.44 263 ASN A CA 1
ATOM 2083 C C . ASN A 1 263 ? -6.098 11.242 15.601 1.00 77.44 263 ASN A C 1
ATOM 2085 O O . ASN A 1 263 ? -6.283 12.317 16.170 1.00 77.44 263 ASN A O 1
ATOM 2089 N N . CYS A 1 264 ? -6.478 10.081 16.138 1.00 77.81 264 CYS A N 1
ATOM 2090 C CA . CYS A 1 264 ? -7.019 9.982 17.493 1.00 77.81 264 CYS A CA 1
ATOM 2091 C C . CYS A 1 264 ? -6.466 8.796 18.273 1.00 77.81 264 CYS A C 1
ATOM 2093 O O . CYS A 1 264 ? -6.006 7.807 17.706 1.00 77.81 264 CYS A O 1
ATOM 2095 N N . SER A 1 265 ? -6.557 8.885 19.599 1.00 80.75 265 SER A N 1
ATOM 2096 C CA . SER A 1 265 ? -6.300 7.742 20.467 1.00 80.75 265 SER A CA 1
ATOM 2097 C C . SER A 1 265 ? -7.426 6.709 20.358 1.00 80.75 265 SER A C 1
ATOM 2099 O O . SER A 1 265 ? -8.576 7.049 20.057 1.00 80.75 265 SER A O 1
ATOM 2101 N N . GLU A 1 266 ? -7.101 5.453 20.675 1.00 70.38 266 GLU A N 1
ATOM 2102 C CA . GLU A 1 266 ? -8.067 4.348 20.785 1.00 70.38 266 GLU A CA 1
ATOM 2103 C C . GLU A 1 266 ? -9.252 4.729 21.686 1.00 70.38 266 GLU A C 1
ATOM 2105 O O . GLU A 1 266 ? -10.386 4.383 21.386 1.00 70.38 266 GLU A O 1
ATOM 2110 N N . GLN A 1 267 ? -8.999 5.500 22.751 1.00 76.19 267 GLN A N 1
ATOM 2111 C CA . GLN A 1 267 ? -9.988 5.895 23.760 1.00 76.19 267 GLN A CA 1
ATOM 2112 C C . GLN A 1 267 ? -10.867 7.085 23.355 1.00 76.19 267 GLN A C 1
ATOM 2114 O O . GLN A 1 267 ? -11.766 7.451 24.114 1.00 76.19 267 GLN A O 1
ATOM 2119 N N . SER A 1 268 ? -10.618 7.703 22.198 1.00 87.12 268 SER A N 1
ATOM 2120 C CA . SER A 1 268 ? -11.428 8.831 21.742 1.00 87.12 268 SER A CA 1
ATOM 2121 C C . SER A 1 268 ? -12.888 8.420 21.527 1.00 87.12 268 SER A C 1
ATOM 2123 O O . SER A 1 268 ? -13.197 7.317 21.062 1.00 87.12 268 SER A O 1
ATOM 2125 N N . THR A 1 269 ? -13.807 9.333 21.838 1.00 90.69 269 THR A N 1
ATOM 2126 C CA . THR A 1 269 ? -15.244 9.110 21.637 1.00 90.69 269 THR A CA 1
ATOM 2127 C C . THR A 1 269 ? -15.567 8.830 20.167 1.00 90.69 269 THR A C 1
ATOM 2129 O O . THR A 1 269 ? -16.382 7.955 19.877 1.00 90.69 269 THR A O 1
ATOM 2132 N N . ALA A 1 270 ? -14.873 9.498 19.238 1.00 88.69 270 ALA A N 1
ATOM 2133 C CA . ALA A 1 270 ? -15.012 9.273 17.802 1.00 88.69 270 ALA A CA 1
ATOM 2134 C C . ALA A 1 270 ? -14.640 7.836 17.395 1.00 88.69 270 ALA A C 1
ATOM 2136 O O . ALA A 1 270 ? -15.425 7.170 16.721 1.00 88.69 270 ALA A O 1
ATOM 2137 N N . ALA A 1 271 ? -13.492 7.318 17.859 1.00 86.06 271 ALA A N 1
ATOM 2138 C CA . ALA A 1 271 ? -13.084 5.939 17.582 1.00 86.06 271 ALA A CA 1
ATOM 2139 C C . ALA A 1 271 ? -14.091 4.924 18.139 1.00 86.06 271 ALA A C 1
ATOM 2141 O O . ALA A 1 271 ? -14.465 3.980 17.446 1.00 86.06 271 ALA A O 1
ATOM 2142 N N . ARG A 1 272 ? -14.596 5.141 19.362 1.00 87.81 272 ARG A N 1
ATOM 2143 C CA . ARG A 1 272 ? -15.627 4.278 19.966 1.00 87.81 272 ARG A CA 1
ATOM 2144 C C . ARG A 1 272 ? -16.916 4.240 19.153 1.00 87.81 272 ARG A C 1
ATOM 2146 O O . ARG A 1 272 ? -17.482 3.165 18.971 1.00 87.81 272 ARG A O 1
ATOM 2153 N N . ARG A 1 273 ? -17.384 5.399 18.685 1.00 90.94 273 ARG A N 1
ATOM 2154 C CA . ARG A 1 273 ? -18.595 5.509 17.858 1.00 90.94 273 ARG A CA 1
ATOM 2155 C C . ARG A 1 273 ? -18.418 4.823 16.511 1.00 90.94 273 ARG A C 1
ATOM 2157 O O . ARG A 1 273 ? -19.299 4.073 16.105 1.00 90.94 273 ARG A O 1
ATOM 2164 N N . TYR A 1 274 ? -17.260 5.006 15.881 1.00 90.06 274 TYR A N 1
ATOM 2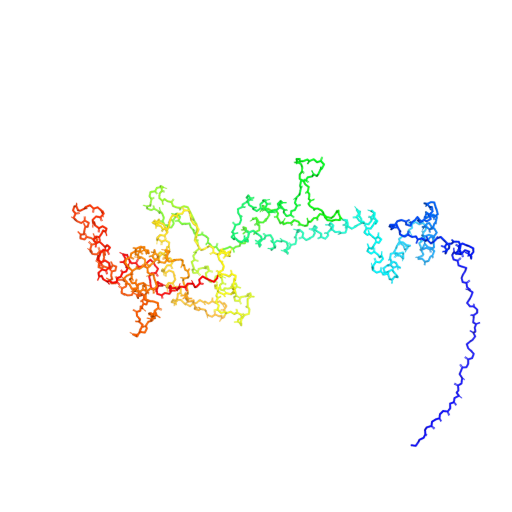165 C CA . TYR A 1 274 ? -16.910 4.303 14.653 1.00 90.06 274 TYR A CA 1
ATOM 2166 C C . TYR A 1 274 ? -16.904 2.775 14.844 1.00 90.06 274 TYR A C 1
ATOM 2168 O O . TYR A 1 274 ? -17.533 2.063 14.067 1.00 90.06 274 TYR A O 1
ATOM 2176 N N . ILE A 1 275 ? -16.270 2.260 15.907 1.00 88.50 275 ILE A N 1
ATOM 2177 C CA . ILE A 1 275 ? -16.250 0.814 16.202 1.00 88.50 275 ILE A CA 1
ATOM 2178 C C . ILE A 1 275 ? -17.672 0.270 16.387 1.00 88.50 275 ILE A C 1
ATOM 2180 O O . ILE A 1 275 ? -17.997 -0.780 15.839 1.00 88.50 275 ILE A O 1
ATOM 2184 N N . ALA A 1 276 ? -18.532 0.990 17.114 1.00 89.06 276 ALA A N 1
ATOM 2185 C CA . ALA A 1 276 ? -19.922 0.585 17.317 1.00 89.06 276 ALA A CA 1
ATOM 2186 C C . ALA A 1 276 ? -20.723 0.553 16.002 1.00 89.06 276 ALA A C 1
ATOM 2188 O O . ALA A 1 276 ? -21.511 -0.367 15.784 1.00 89.06 276 ALA A O 1
ATOM 2189 N N . MET A 1 277 ? -20.502 1.528 15.113 1.00 91.00 277 MET A N 1
ATOM 2190 C CA . MET A 1 277 ? -21.092 1.531 13.772 1.00 91.00 277 MET A CA 1
ATOM 2191 C C . MET A 1 277 ? -20.616 0.319 12.961 1.00 91.00 277 MET A C 1
ATOM 2193 O O . MET A 1 277 ? -21.448 -0.411 12.433 1.00 91.00 277 MET A O 1
ATOM 2197 N N . ILE A 1 278 ? -19.306 0.050 12.927 1.00 89.75 278 ILE A N 1
ATOM 2198 C CA . ILE A 1 278 ? -18.745 -1.104 12.209 1.00 89.75 278 ILE A CA 1
ATOM 2199 C C . ILE A 1 278 ? -19.287 -2.424 12.748 1.00 89.75 278 ILE A C 1
ATOM 2201 O O . ILE A 1 278 ? -19.661 -3.286 11.963 1.00 89.75 278 ILE A O 1
ATOM 2205 N N . ALA A 1 279 ? -19.385 -2.591 14.068 1.00 89.38 279 ALA A N 1
ATOM 2206 C CA . ALA A 1 279 ? -19.943 -3.805 14.659 1.00 89.38 279 ALA A CA 1
ATOM 2207 C C . ALA A 1 279 ? -21.390 -4.053 14.196 1.00 89.38 279 ALA A C 1
ATOM 2209 O O . ALA A 1 279 ? -21.771 -5.191 13.915 1.00 89.38 279 ALA A O 1
ATOM 2210 N N . LYS A 1 280 ? -22.182 -2.981 14.065 1.00 91.00 280 LYS A N 1
ATOM 2211 C CA . LYS A 1 280 ? -23.542 -3.048 13.528 1.00 91.00 280 LYS A CA 1
ATOM 2212 C C . LYS A 1 280 ? -23.550 -3.389 12.035 1.00 91.00 280 LYS A C 1
ATOM 2214 O O . LYS A 1 280 ? -24.275 -4.298 11.640 1.00 91.00 280 LYS A O 1
ATOM 2219 N N . GLU A 1 281 ? -22.721 -2.724 11.230 1.00 90.69 281 GLU A N 1
ATOM 2220 C CA . GLU A 1 281 ? -22.584 -3.026 9.797 1.00 90.69 281 GLU A CA 1
ATOM 2221 C C . GLU A 1 281 ? -22.167 -4.484 9.577 1.00 90.69 281 GLU A C 1
ATOM 2223 O O . GLU A 1 281 ? -22.783 -5.184 8.781 1.00 90.69 281 GLU A O 1
ATOM 2228 N N . MET A 1 282 ? -21.189 -4.991 10.334 1.00 90.75 282 MET A N 1
ATOM 2229 C CA . MET A 1 282 ? -20.771 -6.394 10.276 1.00 90.75 282 MET A CA 1
ATOM 2230 C C . MET A 1 282 ? -21.943 -7.347 10.535 1.00 90.75 282 MET A C 1
ATOM 2232 O O . MET A 1 282 ? -22.095 -8.347 9.835 1.00 90.75 282 MET A O 1
ATOM 2236 N N . GLU A 1 283 ? -22.790 -7.054 11.525 1.00 90.94 283 GLU A N 1
ATOM 2237 C CA . GLU A 1 283 ? -23.955 -7.885 11.826 1.00 90.94 283 GLU A CA 1
ATOM 2238 C C . GLU A 1 283 ? -24.994 -7.876 10.696 1.00 90.94 283 GLU A C 1
ATOM 2240 O O . GLU A 1 283 ? -25.561 -8.925 10.375 1.00 90.94 283 GLU A O 1
ATOM 2245 N N . GLU A 1 284 ? -25.251 -6.714 10.099 1.00 91.94 284 GLU A N 1
ATOM 2246 C CA . GLU A 1 284 ? -26.162 -6.567 8.961 1.00 91.94 284 GLU A CA 1
ATOM 2247 C C . GLU A 1 284 ? -25.618 -7.288 7.719 1.00 91.94 284 GLU A C 1
ATOM 2249 O O . GLU A 1 284 ? -26.353 -8.024 7.056 1.00 91.94 284 GLU A O 1
ATOM 2254 N N . ILE A 1 285 ? -24.312 -7.176 7.468 1.00 91.25 285 ILE A N 1
ATOM 2255 C CA . ILE A 1 285 ? -23.612 -7.831 6.361 1.00 91.25 285 ILE A CA 1
ATOM 2256 C C . ILE A 1 285 ? -23.678 -9.361 6.481 1.00 91.25 285 ILE A C 1
ATOM 2258 O O . ILE A 1 285 ? -23.972 -10.031 5.493 1.00 91.25 285 ILE A O 1
ATOM 2262 N N . GLU A 1 286 ? -23.482 -9.947 7.667 1.00 91.81 286 GLU A N 1
ATOM 2263 C CA . GLU A 1 286 ? -23.585 -11.412 7.828 1.00 91.81 286 GLU A CA 1
ATOM 2264 C C . GLU A 1 286 ? -25.005 -11.960 7.629 1.00 91.81 286 GLU A C 1
ATOM 2266 O O . GLU A 1 286 ? -25.176 -13.133 7.288 1.00 91.81 286 GLU A O 1
ATOM 2271 N N . LYS A 1 287 ? -26.031 -11.131 7.855 1.00 91.38 287 LYS A N 1
ATOM 2272 C CA . LYS A 1 287 ? -27.439 -11.494 7.618 1.00 91.38 287 LYS A CA 1
ATOM 2273 C C . LYS A 1 287 ? -27.833 -11.339 6.146 1.00 91.38 287 LYS A C 1
ATOM 2275 O O . LYS A 1 287 ? -28.799 -11.966 5.710 1.00 91.38 287 LYS A O 1
ATOM 2280 N N . GLY A 1 288 ? -27.114 -10.499 5.405 1.00 89.88 288 GLY A N 1
ATOM 2281 C CA . GLY A 1 288 ? -27.417 -10.140 4.028 1.00 89.88 288 GLY A CA 1
ATOM 2282 C C . GLY A 1 288 ? -27.083 -11.219 2.994 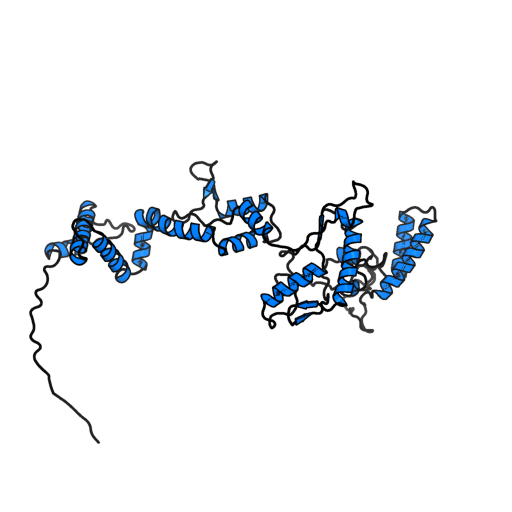1.00 89.88 288 GLY A C 1
ATOM 2283 O O . GLY A 1 288 ? -26.284 -12.133 3.211 1.00 89.88 288 GLY A O 1
ATOM 2284 N N . LEU A 1 289 ? -27.700 -11.073 1.822 1.00 89.44 289 LEU A N 1
ATOM 2285 C CA . LEU A 1 289 ? -27.339 -11.765 0.587 1.00 89.44 289 LEU A CA 1
ATOM 2286 C C . LEU A 1 289 ? -26.993 -10.702 -0.453 1.00 89.44 289 LEU A C 1
ATOM 2288 O O . LEU A 1 289 ? -27.790 -9.797 -0.697 1.00 89.44 289 LEU A O 1
ATOM 2292 N N . PHE A 1 290 ? -25.821 -10.818 -1.070 1.00 86.50 290 PHE A N 1
ATOM 2293 C CA . PHE A 1 290 ? -25.293 -9.815 -1.991 1.00 86.50 290 PHE A CA 1
ATOM 2294 C C . PHE A 1 290 ? -25.180 -10.419 -3.386 1.00 86.50 290 PHE A C 1
ATOM 2296 O O . PHE A 1 290 ? -24.560 -11.467 -3.562 1.00 86.50 290 PHE A O 1
ATOM 2303 N N . ARG A 1 291 ? -25.805 -9.785 -4.380 1.00 81.88 291 ARG A N 1
ATOM 2304 C CA . ARG A 1 291 ? -25.826 -10.281 -5.759 1.00 81.88 291 ARG A CA 1
ATOM 2305 C C . ARG A 1 291 ? -24.760 -9.589 -6.608 1.00 81.88 291 ARG A C 1
ATOM 2307 O O . ARG A 1 291 ? -24.696 -8.365 -6.635 1.00 81.88 291 ARG A O 1
ATOM 2314 N N . PHE A 1 292 ? -23.991 -10.385 -7.346 1.00 76.69 292 PHE A N 1
ATOM 2315 C CA . PHE A 1 292 ? -22.927 -9.963 -8.257 1.00 76.69 292 PHE A CA 1
ATOM 2316 C C . PHE A 1 292 ? -23.115 -10.653 -9.604 1.00 76.69 292 PHE A C 1
ATOM 2318 O O . PHE A 1 292 ? -22.750 -11.816 -9.770 1.00 76.69 292 PHE A O 1
ATOM 2325 N N . GLY A 1 293 ? -23.738 -9.953 -10.555 1.00 75.88 293 GLY A N 1
ATOM 2326 C CA . GLY A 1 293 ? -24.206 -10.581 -11.792 1.00 75.88 293 GLY A CA 1
ATOM 2327 C C . GLY A 1 293 ? -25.173 -11.726 -11.474 1.00 75.88 293 GLY A C 1
ATOM 2328 O O . GLY A 1 293 ? -26.244 -11.503 -10.895 1.00 75.88 293 GLY A O 1
ATOM 2329 N N . ASP A 1 294 ? -24.758 -12.949 -11.794 1.00 80.88 294 ASP A N 1
ATOM 2330 C CA . ASP A 1 294 ? -25.517 -14.176 -11.528 1.00 80.88 294 ASP A CA 1
ATOM 2331 C C . ASP A 1 294 ? -25.098 -14.902 -10.239 1.00 80.88 294 ASP A C 1
ATOM 2333 O O . ASP A 1 294 ? -25.749 -15.861 -9.829 1.00 80.88 294 ASP A O 1
ATOM 2337 N N . THR A 1 295 ? -24.061 -14.416 -9.551 1.00 79.88 295 THR A N 1
ATOM 2338 C CA . THR A 1 295 ? -23.546 -15.014 -8.314 1.00 79.88 295 THR A CA 1
ATOM 2339 C C . THR A 1 295 ? -24.178 -14.365 -7.087 1.00 79.88 295 THR A C 1
ATOM 2341 O O . THR A 1 295 ? -24.269 -13.142 -6.985 1.00 79.88 295 THR A O 1
ATOM 2344 N N . ILE A 1 296 ? -24.587 -15.180 -6.114 1.00 85.12 296 ILE A N 1
ATOM 2345 C CA . ILE A 1 296 ? -25.054 -14.715 -4.802 1.00 85.12 296 ILE A CA 1
ATOM 2346 C C . ILE A 1 296 ? -23.977 -15.038 -3.769 1.00 85.12 296 ILE A C 1
ATOM 2348 O O . ILE A 1 296 ? -23.575 -16.190 -3.626 1.00 85.12 296 ILE A O 1
ATOM 2352 N N . ILE A 1 297 ? -23.532 -14.020 -3.036 1.00 82.69 297 ILE A N 1
ATOM 2353 C CA . ILE A 1 297 ? -22.493 -14.120 -2.012 1.00 82.69 297 ILE A CA 1
ATOM 2354 C C . ILE A 1 297 ? -23.104 -13.859 -0.640 1.00 82.69 297 ILE A C 1
ATOM 2356 O O . ILE A 1 297 ? -23.940 -12.968 -0.460 1.00 82.69 297 ILE A O 1
ATOM 2360 N N . ARG A 1 298 ? -22.635 -14.622 0.347 1.00 87.19 298 ARG A N 1
ATOM 2361 C CA . ARG A 1 298 ? -22.833 -14.347 1.768 1.00 87.19 298 ARG A CA 1
ATOM 2362 C C . ARG A 1 298 ? -21.477 -14.065 2.400 1.00 87.19 298 ARG A C 1
ATOM 2364 O O . ARG A 1 298 ? -20.558 -14.867 2.258 1.00 87.19 298 ARG A O 1
ATOM 2371 N N . PHE A 1 299 ? -21.365 -12.946 3.101 1.00 87.06 299 PHE A N 1
ATOM 2372 C CA . PHE A 1 299 ? -20.153 -12.609 3.839 1.00 87.06 299 PHE A CA 1
ATOM 2373 C C . PHE A 1 299 ? -20.178 -13.239 5.234 1.00 87.06 299 PHE A C 1
ATOM 2375 O O . PHE A 1 299 ? -21.231 -13.359 5.862 1.00 87.06 299 PHE A O 1
ATOM 2382 N N . ARG A 1 300 ? -18.999 -13.631 5.720 1.00 86.25 300 ARG A N 1
ATOM 2383 C CA . ARG A 1 300 ? -18.778 -14.087 7.094 1.00 86.25 300 ARG A CA 1
ATOM 2384 C C . ARG A 1 300 ? -17.450 -13.530 7.588 1.00 86.25 300 ARG A C 1
ATOM 2386 O O . ARG A 1 300 ? -16.429 -13.710 6.931 1.00 86.25 300 ARG A O 1
ATOM 2393 N N . PHE A 1 301 ? -17.452 -12.905 8.758 1.00 84.00 301 PHE A N 1
ATOM 2394 C CA . PHE A 1 301 ? -16.234 -12.405 9.397 1.00 84.00 301 PHE A CA 1
ATOM 2395 C C . PHE A 1 301 ? -15.629 -13.515 10.259 1.00 84.00 301 PHE A C 1
ATOM 2397 O O . PHE A 1 301 ? -16.088 -13.754 11.369 1.00 84.00 301 PHE A O 1
ATOM 2404 N N . ALA A 1 302 ? -14.657 -14.268 9.755 1.00 75.56 302 ALA A N 1
ATOM 2405 C CA . ALA A 1 302 ? -14.180 -15.462 10.460 1.00 75.56 302 ALA A CA 1
ATOM 2406 C C . ALA A 1 302 ? -13.079 -15.182 11.496 1.00 75.56 302 ALA A C 1
ATOM 2408 O O . ALA A 1 302 ? -13.075 -15.817 12.547 1.00 75.56 302 ALA A O 1
ATOM 2409 N N . GLU A 1 303 ? -12.190 -14.228 11.220 1.00 73.12 303 GLU A N 1
ATOM 2410 C CA . GLU A 1 303 ? -10.971 -13.992 11.999 1.00 73.12 303 GLU A CA 1
ATOM 2411 C C . GLU A 1 303 ? -10.868 -12.531 12.426 1.00 73.12 303 GLU A C 1
ATOM 2413 O O . GLU A 1 303 ? -11.223 -11.617 11.677 1.00 73.12 303 GLU A O 1
ATOM 2418 N N . PHE A 1 304 ? -10.367 -12.318 13.642 1.00 72.56 304 PHE A N 1
ATOM 2419 C CA . PHE A 1 304 ? -10.129 -10.985 14.186 1.00 72.56 304 PHE A CA 1
ATOM 2420 C C . PHE A 1 304 ? -8.716 -10.883 14.796 1.00 72.56 304 PHE A C 1
ATOM 2422 O O . PHE A 1 304 ? -8.575 -10.867 16.023 1.00 72.56 304 PHE A O 1
ATOM 2429 N N . PRO A 1 305 ? -7.655 -10.883 13.960 1.00 69.81 305 PRO A N 1
ATOM 2430 C CA . PRO A 1 305 ? -6.272 -10.809 14.427 1.00 69.81 305 PRO A CA 1
ATOM 2431 C C . PRO A 1 305 ? -5.979 -9.405 14.955 1.00 69.81 305 PRO A C 1
ATOM 2433 O O . PRO A 1 305 ? -6.108 -8.420 14.232 1.00 69.81 305 PRO A O 1
ATOM 2436 N N . ASN A 1 306 ? -5.615 -9.300 16.230 1.00 72.38 306 ASN A N 1
ATOM 2437 C CA . ASN A 1 306 ? -5.189 -8.054 16.862 1.00 72.38 306 ASN A CA 1
ATOM 2438 C C . ASN A 1 306 ? -4.261 -8.370 18.037 1.00 72.38 306 ASN A C 1
ATOM 2440 O O . ASN A 1 306 ? -4.320 -9.454 18.622 1.00 72.38 306 ASN A O 1
ATOM 2444 N N . ASP A 1 307 ? -3.429 -7.405 18.427 1.00 76.62 307 ASP A N 1
ATOM 2445 C CA . ASP A 1 307 ? -2.638 -7.549 19.643 1.00 76.62 307 ASP A CA 1
ATOM 2446 C C . ASP A 1 307 ? -3.546 -7.620 20.888 1.00 76.62 307 ASP A C 1
ATOM 2448 O O . ASP A 1 307 ? -4.652 -7.072 20.924 1.00 76.62 307 ASP A O 1
ATOM 2452 N N . MET A 1 308 ? -3.070 -8.280 21.949 1.00 81.88 308 MET A N 1
ATOM 2453 C CA . MET A 1 308 ? -3.863 -8.505 23.165 1.00 81.88 308 MET A CA 1
ATOM 2454 C C . MET A 1 308 ? -4.377 -7.215 23.816 1.00 81.88 308 MET A C 1
ATOM 2456 O O . MET A 1 308 ? -5.413 -7.235 24.475 1.00 81.88 308 MET A O 1
ATOM 2460 N N . LYS A 1 309 ? -3.657 -6.093 23.702 1.00 82.88 309 LYS A N 1
ATOM 2461 C CA . LYS A 1 309 ? -4.102 -4.834 24.310 1.00 82.88 309 LYS A CA 1
ATOM 2462 C C . LYS A 1 309 ? -5.288 -4.273 23.527 1.00 82.88 309 LYS A C 1
ATOM 2464 O O . LYS A 1 309 ? -6.262 -3.851 24.152 1.00 82.88 309 LYS A O 1
ATOM 2469 N N . MET A 1 310 ? -5.224 -4.299 22.196 1.00 82.81 310 MET A N 1
ATOM 2470 C CA . MET A 1 310 ? -6.335 -3.871 21.347 1.00 82.81 310 MET A CA 1
ATOM 2471 C C . MET A 1 310 ? -7.546 -4.801 21.491 1.00 82.81 310 MET A C 1
ATOM 2473 O O . MET A 1 310 ? -8.670 -4.320 21.619 1.00 82.81 310 MET A O 1
ATOM 2477 N N . LEU A 1 311 ? -7.330 -6.118 21.579 1.00 86.19 311 LEU A N 1
ATOM 2478 C CA . LEU A 1 311 ? -8.404 -7.078 21.858 1.00 86.19 311 LEU A CA 1
ATOM 2479 C C . LEU A 1 311 ? -9.082 -6.815 23.202 1.00 86.19 311 LEU A C 1
ATOM 2481 O O . LEU A 1 311 ? -10.305 -6.766 23.252 1.00 86.19 311 LEU A O 1
ATOM 2485 N N . ALA A 1 312 ? -8.316 -6.563 24.267 1.00 88.38 312 ALA A N 1
ATOM 2486 C CA . ALA A 1 312 ? -8.886 -6.221 25.568 1.00 88.38 312 ALA A CA 1
ATOM 2487 C C . ALA A 1 312 ? -9.746 -4.952 25.486 1.00 88.38 312 ALA A C 1
ATOM 2489 O O . ALA A 1 312 ? -10.833 -4.884 26.056 1.00 88.38 312 ALA A O 1
ATOM 2490 N N . TYR A 1 313 ? -9.279 -3.942 24.748 1.00 87.88 313 TYR A N 1
ATOM 2491 C CA . TYR A 1 313 ? -10.028 -2.708 24.541 1.00 87.88 313 TYR A CA 1
ATOM 2492 C C . TYR A 1 313 ? -11.346 -2.945 23.788 1.00 87.88 313 TYR A C 1
ATOM 2494 O O . TYR A 1 313 ? -12.407 -2.531 24.261 1.00 87.88 313 TYR A O 1
ATOM 2502 N N . LEU A 1 314 ? -11.293 -3.642 22.652 1.00 87.81 314 LEU A N 1
ATOM 2503 C CA . LEU A 1 314 ? -12.465 -3.959 21.830 1.00 87.81 314 LEU A CA 1
ATOM 2504 C C . LEU A 1 314 ? -13.439 -4.897 22.543 1.00 87.81 314 LEU A C 1
ATOM 2506 O O . LEU A 1 314 ? -14.651 -4.743 22.409 1.00 87.81 314 LEU A O 1
ATOM 2510 N N . GLY A 1 315 ? -12.912 -5.811 23.351 1.00 89.75 315 GLY A N 1
ATOM 2511 C CA . GLY A 1 315 ? -13.675 -6.678 24.231 1.00 89.75 315 GLY A CA 1
ATOM 2512 C C . GLY A 1 315 ? -14.299 -5.937 25.410 1.00 89.75 315 GLY A C 1
ATOM 2513 O O . GLY A 1 315 ? -15.166 -6.499 26.053 1.00 89.75 315 GLY A O 1
ATOM 2514 N N . GLY A 1 316 ? -13.939 -4.680 25.705 1.00 90.81 316 GLY A N 1
ATOM 2515 C CA . GLY A 1 316 ? -14.447 -3.958 26.882 1.00 90.81 316 GLY A CA 1
ATOM 2516 C C . GLY A 1 316 ? -13.866 -4.473 28.208 1.00 90.81 316 GLY A C 1
ATOM 2517 O O . GLY A 1 316 ? -14.487 -4.351 29.269 1.00 90.81 316 GLY A O 1
ATOM 2518 N N . GLU A 1 317 ? -12.682 -5.066 28.150 1.00 92.69 317 GLU A N 1
ATOM 2519 C CA . GLU A 1 317 ? -12.017 -5.766 29.238 1.00 92.69 317 GLU A CA 1
ATOM 2520 C C . GLU A 1 317 ? -10.993 -4.883 29.972 1.00 92.69 317 GLU A C 1
ATOM 2522 O O . GLU A 1 317 ? -10.581 -3.809 29.524 1.00 92.69 317 GLU A O 1
ATOM 2527 N N . LEU A 1 318 ? -10.541 -5.362 31.130 1.00 91.81 318 LEU A N 1
ATOM 2528 C CA . LEU A 1 318 ? -9.390 -4.816 31.839 1.00 91.81 318 LEU A CA 1
ATOM 2529 C C . LEU A 1 318 ? -8.093 -5.023 31.045 1.00 91.81 318 LEU A C 1
ATOM 2531 O O . LEU A 1 318 ? -8.003 -5.864 30.156 1.00 91.81 318 LEU A O 1
ATOM 2535 N N . THR A 1 319 ? -7.051 -4.273 31.406 1.00 86.88 319 THR A N 1
ATOM 2536 C CA . THR A 1 319 ? -5.717 -4.444 30.819 1.00 86.88 319 THR A CA 1
ATOM 2537 C C . THR A 1 319 ? -5.073 -5.763 31.254 1.00 86.88 319 THR A C 1
ATOM 2539 O O . THR A 1 319 ? -5.446 -6.359 32.264 1.00 86.88 319 THR A O 1
ATOM 2542 N N . ASN A 1 320 ? -4.017 -6.173 30.550 1.00 81.38 320 ASN A N 1
ATOM 2543 C CA . ASN A 1 320 ? -3.293 -7.427 30.812 1.00 81.38 320 ASN A CA 1
ATOM 2544 C C . ASN A 1 320 ? -2.557 -7.460 32.169 1.00 81.38 320 ASN A C 1
ATOM 2546 O O . ASN A 1 320 ? -1.983 -8.479 32.529 1.00 81.38 320 ASN A O 1
ATOM 2550 N N . ALA A 1 321 ? -2.574 -6.367 32.939 1.00 81.19 321 ALA A N 1
ATOM 2551 C CA . ALA A 1 321 ? -2.074 -6.330 34.314 1.00 81.19 321 ALA A CA 1
ATOM 2552 C C . ALA A 1 321 ? -3.105 -6.833 35.348 1.00 81.19 321 ALA A C 1
ATOM 2554 O O . ALA A 1 321 ? -2.819 -6.869 36.545 1.00 81.19 321 ALA A O 1
ATOM 2555 N N . ALA A 1 322 ? -4.328 -7.158 34.916 1.00 87.00 322 ALA A N 1
ATOM 2556 C CA . ALA A 1 322 ? -5.368 -7.693 35.782 1.00 87.00 322 ALA A CA 1
ATOM 2557 C C . ALA A 1 322 ? -5.069 -9.134 36.229 1.00 87.00 322 ALA A C 1
ATOM 2559 O O . ALA A 1 322 ? -4.251 -9.836 35.640 1.00 87.00 322 ALA A O 1
ATOM 2560 N N . LYS A 1 323 ? -5.796 -9.599 37.258 1.00 88.56 323 LYS A N 1
ATOM 2561 C CA . LYS A 1 323 ? -5.694 -10.979 37.762 1.00 88.56 323 LYS A CA 1
ATOM 2562 C C . LYS A 1 323 ? -5.888 -12.014 36.650 1.00 88.56 323 LYS A C 1
ATOM 2564 O O . LYS A 1 323 ? -5.171 -13.008 36.628 1.00 88.56 323 LYS A O 1
ATOM 2569 N N . TYR A 1 324 ? -6.841 -11.769 35.752 1.00 90.00 324 TYR A N 1
ATOM 2570 C CA . TYR A 1 324 ? -7.039 -12.536 34.526 1.00 90.00 324 TYR A CA 1
ATOM 2571 C C . TYR A 1 324 ? -6.422 -11.756 33.366 1.00 90.00 324 TYR A C 1
ATOM 2573 O O . TYR A 1 324 ? -6.983 -10.756 32.923 1.00 90.00 324 TYR A O 1
ATOM 2581 N N . PHE A 1 325 ? -5.231 -12.169 32.938 1.00 86.06 325 PHE A N 1
ATOM 2582 C CA . PHE A 1 325 ? -4.381 -11.384 32.035 1.00 86.06 325 PHE A CA 1
ATOM 2583 C C . PHE A 1 325 ? -4.571 -11.737 30.554 1.00 86.06 325 PHE A C 1
ATOM 2585 O O . PHE A 1 325 ? -4.241 -10.919 29.693 1.00 86.06 325 PHE A O 1
ATOM 2592 N N . SER A 1 326 ? -5.125 -12.916 30.239 1.00 87.69 326 SER A N 1
ATOM 2593 C CA . SER A 1 326 ? -5.351 -13.377 28.860 1.00 87.69 326 SER A CA 1
ATOM 2594 C C . SER A 1 326 ? -6.710 -12.935 28.316 1.00 87.69 326 SER A C 1
ATOM 2596 O O . SER A 1 326 ? -7.729 -13.084 28.992 1.00 87.69 326 SER A O 1
ATOM 2598 N N . THR A 1 327 ? -6.730 -12.329 27.128 1.00 86.31 327 THR A N 1
ATOM 2599 C CA . THR A 1 327 ? -7.957 -11.948 26.393 1.00 86.31 327 THR A CA 1
ATOM 2600 C C . THR A 1 327 ? -8.590 -13.142 25.688 1.00 86.31 327 THR A C 1
ATOM 2602 O O . THR A 1 327 ? -9.658 -13.028 25.109 1.00 86.31 327 THR A O 1
ATOM 2605 N N . PHE A 1 328 ? -7.916 -14.291 25.705 1.00 86.44 328 PHE A N 1
ATOM 2606 C CA . PHE A 1 328 ? -8.340 -15.491 24.992 1.00 86.44 328 PHE A CA 1
ATOM 2607 C C . PHE A 1 328 ? -8.909 -16.556 25.918 1.00 86.44 328 PHE A C 1
ATOM 2609 O O . PHE A 1 328 ? -9.572 -17.464 25.439 1.00 86.44 328 PHE A O 1
ATOM 2616 N N . ALA A 1 329 ? -8.600 -16.494 27.216 1.00 87.50 329 ALA A N 1
ATOM 2617 C CA . ALA A 1 329 ? -8.914 -17.565 28.149 1.00 87.50 329 ALA A CA 1
ATOM 2618 C C . ALA A 1 329 ? -9.042 -17.082 29.598 1.00 87.50 329 ALA A C 1
ATOM 2620 O O . ALA A 1 329 ? -8.373 -16.125 30.002 1.00 87.50 329 ALA A O 1
ATOM 2621 N N . ASP A 1 330 ? -9.795 -17.827 30.408 1.00 88.56 330 ASP A N 1
ATOM 2622 C CA . ASP A 1 330 ? -10.025 -17.618 31.847 1.00 88.56 330 ASP A CA 1
ATOM 2623 C C . ASP A 1 330 ? -8.825 -17.965 32.760 1.00 88.56 330 ASP A C 1
ATOM 2625 O O . ASP A 1 330 ? -8.950 -18.502 33.866 1.00 88.56 330 ASP A O 1
ATOM 2629 N N . ILE A 1 331 ? -7.620 -17.588 32.328 1.00 87.25 331 ILE A N 1
ATOM 2630 C CA . ILE A 1 331 ? -6.361 -17.854 33.030 1.00 87.25 331 ILE A CA 1
ATOM 2631 C C . ILE A 1 331 ? -6.069 -16.741 34.037 1.00 87.25 331 ILE A C 1
ATOM 2633 O O . ILE A 1 331 ? -5.937 -15.570 33.676 1.00 87.25 331 ILE A O 1
ATOM 2637 N N . SER A 1 332 ? -5.895 -17.118 35.304 1.00 88.25 332 SER A N 1
ATOM 2638 C CA . SER A 1 332 ? -5.452 -16.211 36.365 1.00 88.25 332 SER A CA 1
ATOM 2639 C C . SER A 1 332 ? -3.937 -16.251 36.577 1.00 88.25 332 SER A C 1
ATOM 2641 O O . SER A 1 332 ? -3.331 -17.315 36.447 1.00 88.25 332 SER A O 1
ATOM 2643 N N . SER A 1 333 ? -3.356 -15.152 37.062 1.00 85.25 333 SER A N 1
ATOM 2644 C CA . SER A 1 333 ? -1.955 -15.055 37.513 1.00 85.25 333 SER A CA 1
ATOM 2645 C C . SER A 1 333 ? -1.516 -16.204 38.427 1.00 85.25 333 SER A C 1
ATOM 2647 O O . SER A 1 333 ? -0.400 -16.698 38.312 1.00 85.25 333 SER A O 1
ATOM 2649 N N . ASP A 1 334 ? -2.419 -16.678 39.288 1.00 84.69 334 ASP A N 1
ATOM 2650 C CA . ASP A 1 334 ? -2.149 -17.721 40.287 1.00 84.69 334 ASP A CA 1
ATOM 2651 C C . ASP A 1 334 ? -1.906 -19.109 39.657 1.00 84.69 334 ASP A C 1
ATOM 2653 O O . ASP A 1 334 ? -1.419 -20.020 40.320 1.00 84.69 334 ASP A O 1
ATOM 2657 N N . LYS A 1 335 ? -2.270 -19.289 38.379 1.00 81.31 335 LYS A N 1
ATOM 2658 C CA . LYS A 1 335 ? -2.201 -20.563 37.645 1.00 81.31 335 LYS A CA 1
ATOM 2659 C C . LYS A 1 335 ? -1.176 -20.542 36.501 1.00 81.31 335 LYS A C 1
ATOM 2661 O O . LYS A 1 335 ? -1.125 -21.501 35.739 1.00 81.31 335 LYS A O 1
ATOM 2666 N N . LEU A 1 336 ? -0.391 -19.466 36.379 1.00 74.25 336 LEU A N 1
ATOM 2667 C CA . LEU A 1 336 ? 0.484 -19.194 35.232 1.00 74.25 336 LEU A CA 1
ATOM 2668 C C . LEU A 1 336 ? 1.656 -20.180 35.088 1.00 74.25 336 LEU A C 1
ATOM 2670 O O . LEU A 1 336 ? 2.089 -20.448 33.975 1.00 74.25 336 LEU A O 1
ATOM 2674 N N . SER A 1 337 ? 2.182 -20.709 36.193 1.00 76.00 337 SER A N 1
ATOM 2675 C CA . SER A 1 337 ? 3.385 -21.557 36.197 1.00 76.00 337 SER A CA 1
ATOM 2676 C C . SER A 1 337 ? 3.155 -22.992 35.714 1.00 76.00 337 SER A C 1
ATOM 2678 O O . SER A 1 337 ? 4.109 -23.759 35.608 1.00 76.00 337 SER A O 1
ATOM 2680 N N . ASP A 1 338 ? 1.910 -23.371 35.438 1.00 74.88 338 ASP A N 1
ATOM 2681 C CA . ASP A 1 338 ? 1.546 -24.745 35.125 1.00 74.88 338 ASP A CA 1
ATOM 2682 C C . ASP A 1 338 ? 1.356 -24.946 33.619 1.00 74.88 338 ASP A C 1
ATOM 2684 O O . ASP A 1 338 ? 0.272 -24.754 33.069 1.00 74.88 338 ASP A O 1
ATOM 2688 N N . VAL A 1 339 ? 2.446 -25.344 32.965 1.00 75.69 339 VAL A N 1
ATOM 2689 C CA . VAL A 1 339 ? 2.512 -25.603 31.518 1.00 75.69 339 VAL A CA 1
ATOM 2690 C C . VAL A 1 339 ? 1.840 -26.914 31.092 1.00 75.69 339 VAL A C 1
ATOM 2692 O O . VAL A 1 339 ? 1.765 -27.191 29.899 1.00 75.69 339 VAL A O 1
ATOM 2695 N N . SER A 1 340 ? 1.356 -27.729 32.037 1.00 79.88 340 SER A N 1
ATOM 2696 C CA . SER A 1 340 ? 0.654 -28.986 31.734 1.00 79.88 340 SER A CA 1
ATOM 2697 C C . SER A 1 340 ? -0.831 -28.791 31.415 1.00 79.88 340 SER A C 1
ATOM 2699 O O . SER A 1 340 ? -1.500 -29.717 30.956 1.00 79.88 340 SER A O 1
ATOM 2701 N N . LYS A 1 341 ? -1.342 -27.579 31.647 1.00 83.06 341 LYS A N 1
ATOM 2702 C CA . LYS A 1 341 ? -2.752 -27.240 31.498 1.00 83.06 341 LYS A CA 1
ATOM 2703 C C . LYS A 1 341 ? -3.152 -27.024 30.046 1.00 83.06 341 LYS A C 1
ATOM 2705 O O . LYS A 1 341 ? -2.435 -26.420 29.252 1.00 83.06 341 LYS A O 1
ATOM 2710 N N . SER A 1 342 ? -4.350 -27.485 29.727 1.00 85.06 342 SER A N 1
ATOM 2711 C CA . SER A 1 342 ? -4.932 -27.443 28.394 1.00 85.06 342 SER A CA 1
ATOM 2712 C C . SER A 1 342 ? -5.924 -26.288 28.234 1.00 85.06 342 SER A C 1
ATOM 2714 O O . SER A 1 342 ? -6.673 -25.944 29.150 1.00 85.06 342 SER A O 1
ATOM 2716 N N . PHE A 1 343 ? -5.953 -25.708 27.036 1.00 83.81 343 PHE A N 1
ATOM 2717 C CA . PHE A 1 343 ? -6.908 -24.676 26.638 1.00 83.81 343 PHE A CA 1
ATOM 2718 C C . PHE A 1 343 ? -7.895 -25.235 25.612 1.00 83.81 343 PHE A C 1
ATOM 2720 O O . PHE A 1 343 ? -7.493 -25.906 24.660 1.00 83.81 343 PHE A O 1
ATOM 2727 N N . GLY A 1 344 ? -9.181 -24.942 25.791 1.00 83.88 344 GLY A N 1
ATOM 2728 C CA . GLY A 1 344 ? -10.211 -25.272 24.814 1.00 83.88 344 GLY A CA 1
ATOM 2729 C C . GLY A 1 344 ? -11.625 -25.192 25.380 1.00 83.88 344 GLY A C 1
ATOM 2730 O O . GLY A 1 344 ? -11.839 -25.017 26.576 1.00 83.88 344 GLY A O 1
ATOM 2731 N N . SER A 1 345 ? -12.615 -25.327 24.503 1.00 82.00 345 SER A N 1
ATOM 2732 C CA . SER A 1 345 ? -14.035 -25.246 24.873 1.00 82.00 345 SER A CA 1
ATOM 2733 C C . SER A 1 345 ? -14.591 -26.538 25.486 1.00 82.00 345 SER A C 1
ATOM 2735 O O . SER A 1 345 ? -15.769 -26.595 25.830 1.00 82.00 345 SER A O 1
ATOM 2737 N N . LYS A 1 346 ? -13.798 -27.616 25.582 1.00 85.19 346 LYS A N 1
ATOM 2738 C CA . LYS A 1 346 ? -14.287 -28.903 26.092 1.00 85.19 346 LYS A CA 1
ATOM 2739 C C . LYS A 1 346 ? -14.232 -28.919 27.616 1.00 85.19 346 LYS A C 1
ATOM 2741 O O . LYS A 1 346 ? -13.381 -28.302 28.242 1.00 85.19 346 LYS A O 1
ATOM 2746 N N . GLN A 1 347 ? -15.115 -29.704 28.228 1.00 81.50 347 GLN A N 1
ATOM 2747 C CA . GLN A 1 347 ? -15.241 -29.763 29.687 1.00 81.50 347 GLN A CA 1
ATOM 2748 C C . GLN A 1 347 ? -13.968 -30.251 30.405 1.00 81.50 347 GLN A C 1
ATOM 2750 O O . GLN A 1 347 ? -13.761 -29.906 31.565 1.00 81.50 347 GLN A O 1
ATOM 2755 N N . HIS A 1 348 ? -13.120 -31.025 29.720 1.00 84.38 348 HIS A N 1
ATOM 2756 C CA . HIS A 1 348 ? -11.837 -31.500 30.245 1.00 84.38 348 HIS A CA 1
ATOM 2757 C C . HIS A 1 348 ? -10.703 -30.473 30.140 1.00 84.38 348 HIS A C 1
ATOM 2759 O O . HIS A 1 348 ? -9.604 -30.762 30.600 1.00 84.38 348 HIS A O 1
ATOM 2765 N N . ASN A 1 349 ? -10.932 -29.316 29.511 1.00 86.19 349 ASN A N 1
ATOM 2766 C CA . ASN A 1 349 ? -9.922 -28.273 29.433 1.00 86.19 349 ASN A CA 1
ATOM 2767 C C . ASN A 1 349 ? -9.825 -27.496 30.747 1.00 86.19 349 ASN A C 1
ATOM 2769 O O . ASN A 1 349 ? -10.834 -27.180 31.384 1.00 86.19 349 ASN A O 1
ATOM 2773 N N . ASP A 1 350 ? -8.593 -27.169 31.128 1.00 86.50 350 ASP A N 1
ATOM 2774 C C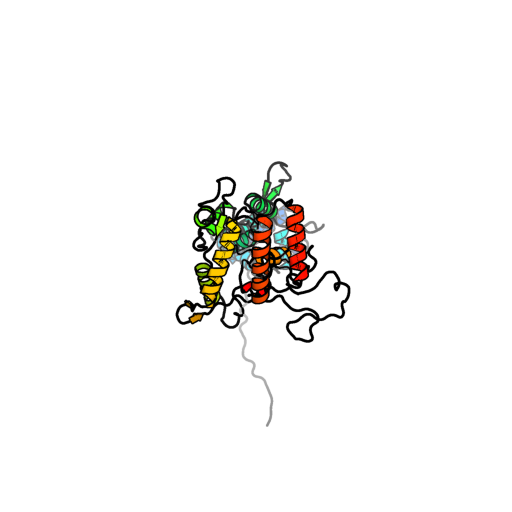A . ASP A 1 350 ? -8.283 -26.415 32.342 1.00 86.50 350 ASP A CA 1
ATOM 2775 C C . ASP A 1 350 ? -8.671 -24.943 32.220 1.00 86.50 350 ASP A C 1
ATOM 2777 O O . ASP A 1 350 ? -9.037 -24.313 33.217 1.00 86.50 350 ASP A O 1
ATOM 2781 N N . PHE A 1 351 ? -8.572 -24.418 30.997 1.00 87.62 351 PHE A N 1
ATOM 2782 C CA . PHE A 1 351 ? -8.879 -23.042 30.643 1.00 87.62 351 PHE A CA 1
ATOM 2783 C C . PHE A 1 351 ? -9.820 -22.987 29.449 1.00 87.62 351 PHE A C 1
ATOM 2785 O O . PHE A 1 351 ? -9.650 -23.723 28.471 1.00 87.62 351 PHE A O 1
ATOM 2792 N N . ARG A 1 352 ? -10.789 -22.080 29.515 1.00 88.44 352 ARG A N 1
ATOM 2793 C CA . ARG A 1 352 ? -11.853 -21.928 28.525 1.00 88.44 352 ARG A CA 1
ATOM 2794 C C . ARG A 1 352 ? -11.784 -20.557 27.872 1.00 88.44 352 ARG A C 1
ATOM 2796 O O . ARG A 1 352 ? -11.406 -19.593 28.543 1.00 88.44 352 ARG A O 1
ATOM 2803 N N . PRO A 1 353 ? -12.159 -20.458 26.587 1.00 88.88 353 PRO A N 1
ATOM 2804 C CA . PRO A 1 353 ? -12.388 -19.174 25.952 1.00 88.88 353 PRO A CA 1
ATOM 2805 C C . PRO A 1 353 ? -13.433 -18.356 26.703 1.00 88.88 353 PRO A C 1
ATOM 2807 O O . PRO A 1 353 ? -14.356 -18.913 27.297 1.00 88.88 353 PRO A O 1
ATOM 2810 N N . TRP A 1 354 ? -13.297 -17.035 26.654 1.00 89.50 354 TRP A N 1
ATOM 2811 C CA . TRP A 1 354 ? -14.355 -16.154 27.128 1.00 89.50 354 TRP A CA 1
ATOM 2812 C C . TRP A 1 354 ? -15.565 -16.257 26.202 1.00 89.50 354 TRP A C 1
ATOM 2814 O O . TRP A 1 354 ? -15.408 -16.216 24.986 1.00 89.50 354 TRP A O 1
ATOM 2824 N N . GLU A 1 355 ? -16.767 -16.330 26.773 1.00 89.69 355 GLU A N 1
ATOM 2825 C CA . GLU A 1 355 ? -18.014 -16.362 26.003 1.00 89.69 355 GLU A CA 1
ATOM 2826 C C . GLU A 1 355 ? -18.735 -15.013 26.077 1.00 89.69 355 GLU A C 1
ATOM 2828 O O . GLU A 1 355 ? -18.933 -14.454 27.163 1.00 89.69 355 GLU A O 1
ATOM 2833 N N . TYR A 1 356 ? -19.178 -14.489 24.932 1.00 91.19 356 TYR A N 1
ATOM 2834 C CA . TYR A 1 356 ? -19.825 -13.180 24.834 1.00 91.19 356 TYR A CA 1
ATOM 2835 C C . TYR A 1 356 ? -21.022 -13.005 25.784 1.00 91.19 356 TYR A C 1
ATOM 2837 O O . TYR A 1 356 ? -21.175 -11.960 26.421 1.00 91.19 356 TYR A O 1
ATOM 2845 N N . HIS A 1 357 ? -21.870 -14.027 25.931 1.00 92.56 357 HIS A N 1
ATOM 2846 C CA . HIS A 1 357 ? -23.032 -13.952 26.821 1.00 92.56 357 HIS A CA 1
ATOM 2847 C C . HIS A 1 357 ? -22.642 -13.830 28.302 1.00 92.56 357 HIS A C 1
ATOM 2849 O O . HIS A 1 357 ? -23.278 -13.076 29.048 1.00 92.56 357 HIS A O 1
ATOM 2855 N N . GLU A 1 358 ? -21.581 -14.516 28.730 1.00 91.31 358 GLU A N 1
ATOM 2856 C CA . GLU A 1 358 ? -21.057 -14.402 30.094 1.00 91.31 358 GLU A CA 1
ATOM 2857 C C . GLU A 1 358 ? -20.418 -13.030 30.329 1.00 91.31 358 GLU A C 1
ATOM 2859 O O . GLU A 1 358 ? -20.654 -12.400 31.367 1.00 91.31 358 GLU A O 1
ATOM 2864 N N . GLN A 1 359 ? -19.677 -12.528 29.337 1.00 91.69 359 GLN A N 1
ATOM 2865 C CA . GLN A 1 359 ? -19.103 -11.184 29.354 1.00 91.69 359 GLN A CA 1
ATOM 2866 C C . GLN A 1 359 ? -20.203 -10.131 29.549 1.00 91.69 359 GLN A C 1
ATOM 2868 O O . GLN A 1 359 ? -20.140 -9.343 30.494 1.00 91.69 359 GLN A O 1
ATOM 2873 N N . LEU A 1 360 ? -21.276 -10.163 28.752 1.00 94.38 360 LEU A N 1
ATOM 2874 C CA . LEU A 1 360 ? -22.413 -9.245 28.911 1.00 94.38 360 LEU A CA 1
ATOM 2875 C C . LEU A 1 360 ? -23.022 -9.290 30.321 1.00 94.38 360 LEU A C 1
ATOM 2877 O O . LEU A 1 360 ? -23.311 -8.247 30.918 1.00 94.38 360 LEU A O 1
ATOM 2881 N N . ALA A 1 361 ? -23.186 -10.488 30.889 1.00 95.31 361 ALA A N 1
ATOM 2882 C CA . ALA A 1 361 ? -23.736 -10.648 32.231 1.00 95.31 361 ALA A CA 1
ATOM 2883 C C . ALA A 1 361 ? -22.846 -9.999 33.308 1.00 95.31 361 ALA A C 1
ATOM 2885 O O . ALA A 1 361 ? -23.359 -9.369 34.240 1.00 95.31 361 ALA A O 1
ATOM 2886 N N . VAL A 1 362 ? -21.519 -10.121 33.190 1.00 94.75 362 VAL A N 1
ATOM 2887 C CA . VAL A 1 362 ? -20.570 -9.469 34.106 1.00 94.75 362 VAL A CA 1
ATOM 2888 C C . VAL A 1 362 ? -20.533 -7.957 33.879 1.00 94.75 362 VAL A C 1
ATOM 2890 O O . VAL A 1 362 ? -20.606 -7.210 34.857 1.00 94.75 362 VAL A O 1
ATOM 2893 N N . ALA A 1 363 ? -20.502 -7.492 32.627 1.00 95.38 363 ALA A N 1
ATOM 2894 C CA . ALA A 1 363 ? -20.507 -6.070 32.278 1.00 95.38 363 ALA A CA 1
ATOM 2895 C C . ALA A 1 363 ? -21.695 -5.331 32.913 1.00 95.38 363 ALA A C 1
ATOM 2897 O O . ALA A 1 363 ? -21.514 -4.288 33.548 1.00 95.38 363 ALA A O 1
ATOM 2898 N N . LYS A 1 364 ? -22.895 -5.923 32.847 1.00 96.31 364 LYS A N 1
ATOM 2899 C CA . LYS A 1 364 ? -24.103 -5.383 33.486 1.00 96.31 364 LYS A CA 1
ATOM 2900 C C . LYS A 1 364 ? -23.948 -5.254 35.005 1.00 96.31 364 LYS A C 1
ATOM 2902 O O . LYS A 1 364 ? -24.199 -4.188 35.567 1.00 96.31 364 LYS A O 1
ATOM 2907 N N . LYS A 1 365 ? -23.447 -6.300 35.674 1.00 97.00 365 LYS A N 1
ATOM 2908 C CA . LYS A 1 365 ? -23.178 -6.269 37.126 1.00 97.00 365 LYS A CA 1
ATOM 2909 C C . LYS A 1 365 ? -22.143 -5.198 37.497 1.00 97.00 365 LYS A C 1
ATOM 2911 O O . LYS A 1 365 ? -22.270 -4.542 38.533 1.00 97.00 365 LYS A O 1
ATOM 2916 N N . VAL A 1 366 ? -21.115 -5.012 36.666 1.00 96.31 366 VAL A N 1
ATOM 2917 C CA . VAL A 1 366 ? -20.079 -3.985 36.861 1.00 96.31 366 VAL A CA 1
ATOM 2918 C C . VAL A 1 366 ? -20.655 -2.581 36.679 1.00 96.31 366 VAL A C 1
ATOM 2920 O O . VAL A 1 366 ? -20.339 -1.695 37.477 1.00 96.31 366 VAL A O 1
ATOM 2923 N N . ALA A 1 367 ? -21.520 -2.368 35.685 1.00 96.00 367 ALA A N 1
ATOM 2924 C CA . ALA A 1 367 ? -22.216 -1.101 35.476 1.00 96.00 367 ALA A CA 1
ATOM 2925 C C . ALA A 1 367 ? -23.088 -0.732 36.689 1.00 96.00 367 ALA A C 1
ATOM 2927 O O . ALA A 1 367 ? -22.979 0.384 37.207 1.00 96.00 367 ALA A O 1
ATOM 2928 N N . ASP A 1 368 ? -23.851 -1.691 37.225 1.00 96.44 368 ASP A N 1
ATOM 2929 C CA . ASP A 1 368 ? -24.655 -1.503 38.440 1.00 96.44 368 ASP A CA 1
ATOM 2930 C C . ASP A 1 368 ? -23.786 -1.130 39.652 1.00 96.44 368 ASP A C 1
ATOM 2932 O O . ASP A 1 368 ? -24.120 -0.223 40.425 1.00 96.44 368 ASP A O 1
ATOM 2936 N N . LEU A 1 369 ? -22.636 -1.797 39.820 1.00 95.75 369 LEU A N 1
ATOM 2937 C CA . LEU A 1 369 ? -21.679 -1.476 40.879 1.00 95.75 369 LEU A CA 1
ATOM 2938 C C . LEU A 1 369 ? -21.102 -0.066 40.709 1.00 95.75 369 LEU A C 1
ATOM 2940 O O . LEU A 1 369 ? -21.054 0.689 41.681 1.00 95.75 369 LEU A O 1
ATOM 2944 N N . LYS A 1 370 ? -20.688 0.314 39.494 1.00 95.44 370 LYS A N 1
ATOM 2945 C CA . LYS A 1 370 ? -20.190 1.665 39.188 1.00 95.44 370 LYS A CA 1
ATOM 2946 C C . LYS A 1 370 ? -21.250 2.721 39.496 1.00 95.44 370 LYS A C 1
ATOM 2948 O O . LYS A 1 370 ? -20.938 3.710 40.159 1.00 95.44 370 LYS A O 1
ATOM 2953 N N . GLY A 1 371 ? -22.507 2.478 39.121 1.00 94.56 371 GLY A N 1
ATOM 2954 C CA . GLY A 1 371 ? -23.640 3.346 39.447 1.00 94.56 371 GLY A CA 1
ATOM 2955 C C . GLY A 1 371 ? -23.830 3.536 40.956 1.00 94.56 371 GLY A C 1
ATOM 2956 O O . GLY A 1 371 ? -24.003 4.664 41.422 1.00 94.56 371 GLY A O 1
ATOM 2957 N N . LYS A 1 372 ? -23.719 2.459 41.746 1.00 94.88 372 LYS A N 1
ATOM 2958 C CA . LYS A 1 372 ? -23.763 2.524 43.221 1.00 94.88 372 LYS A CA 1
ATOM 2959 C C . LYS A 1 372 ? -22.565 3.280 43.801 1.00 94.88 372 LYS A C 1
ATOM 2961 O O . LYS A 1 372 ? -22.743 4.151 44.648 1.00 94.88 372 LYS A O 1
ATOM 2966 N N . LEU A 1 373 ? -21.350 2.984 43.338 1.00 93.69 373 LEU A N 1
ATOM 2967 C CA . LEU A 1 373 ? -20.124 3.624 43.820 1.00 93.69 373 LEU A CA 1
ATOM 2968 C C . LEU A 1 373 ? -20.088 5.119 43.494 1.00 93.69 373 LEU A C 1
ATOM 2970 O O . LEU A 1 373 ? -19.618 5.900 44.322 1.00 93.69 373 LEU A O 1
ATOM 2974 N N . ASN A 1 374 ? -20.616 5.542 42.345 1.00 92.06 374 ASN A N 1
ATOM 2975 C CA . ASN A 1 374 ? -20.653 6.951 41.952 1.00 92.06 374 ASN A CA 1
ATOM 2976 C C . ASN A 1 374 ? -21.483 7.817 42.907 1.00 92.06 374 ASN A C 1
ATOM 2978 O O . ASN A 1 374 ? -21.117 8.966 43.132 1.00 92.06 374 ASN A O 1
ATOM 2982 N N . LYS A 1 375 ? -22.498 7.242 43.564 1.00 93.69 375 LYS A N 1
ATOM 2983 C CA . LYS A 1 375 ? -23.296 7.912 44.607 1.00 93.69 375 LYS A CA 1
ATOM 2984 C C . LYS A 1 375 ? -22.549 8.079 45.938 1.00 93.69 375 LYS A C 1
ATOM 2986 O O . LYS A 1 375 ? -23.000 8.810 46.813 1.00 93.69 375 LYS A O 1
ATOM 2991 N N . THR A 1 376 ? -21.410 7.409 46.115 1.00 92.50 376 THR A N 1
ATOM 2992 C CA . THR A 1 376 ? -20.600 7.504 47.337 1.00 92.50 376 THR A CA 1
ATOM 2993 C C . THR A 1 376 ? -19.512 8.574 47.213 1.00 92.50 376 THR A C 1
ATOM 2995 O O . THR A 1 376 ? -18.905 8.741 46.150 1.00 92.50 376 THR A O 1
ATOM 2998 N N . LYS A 1 377 ? -19.176 9.237 48.329 1.00 92.31 377 LYS A N 1
ATOM 2999 C CA . LYS A 1 377 ? -18.080 10.229 48.428 1.00 92.31 377 LYS A CA 1
ATOM 3000 C C . LYS A 1 377 ? -16.668 9.609 48.460 1.00 92.31 377 LYS A C 1
ATOM 3002 O O . LYS A 1 377 ? -15.720 10.233 48.918 1.00 92.31 377 LYS A O 1
ATOM 3007 N N . GLN A 1 378 ? -16.511 8.362 48.016 1.00 91.44 378 GLN A N 1
ATOM 3008 C CA . GLN A 1 378 ? -15.214 7.678 48.026 1.00 91.44 378 GLN A CA 1
ATOM 3009 C C . GLN A 1 378 ? -14.259 8.268 46.981 1.00 91.44 378 GLN A C 1
ATOM 3011 O O . GLN A 1 378 ? -14.686 8.694 45.906 1.00 91.44 378 GLN A O 1
ATOM 3016 N N . ALA A 1 379 ? -12.957 8.231 47.270 1.00 93.31 379 ALA A N 1
ATOM 3017 C CA . ALA A 1 379 ? -11.932 8.662 46.326 1.00 93.31 379 ALA A CA 1
ATOM 3018 C C . ALA A 1 379 ? -11.942 7.797 45.041 1.00 93.31 379 ALA A C 1
ATOM 3020 O O . ALA A 1 379 ? -12.191 6.586 45.125 1.00 93.31 379 ALA A O 1
ATOM 3021 N N . PRO A 1 380 ? -11.616 8.363 43.859 1.00 92.62 380 PRO A N 1
ATOM 3022 C CA . PRO A 1 380 ? -11.614 7.632 42.586 1.00 92.62 380 PRO A CA 1
ATOM 3023 C C . PRO A 1 380 ? -10.769 6.352 42.601 1.00 92.62 380 PRO A C 1
ATOM 3025 O O . PRO A 1 380 ? -11.212 5.310 42.122 1.00 92.62 380 PRO A O 1
ATOM 3028 N N . ARG A 1 381 ? -9.588 6.387 43.232 1.00 94.06 381 ARG A N 1
ATOM 3029 C CA . ARG A 1 381 ? -8.704 5.217 43.373 1.00 94.06 381 ARG A CA 1
ATOM 3030 C C . ARG A 1 381 ? -9.365 4.079 44.155 1.00 94.06 381 ARG A C 1
ATOM 3032 O O . ARG A 1 381 ? -9.261 2.918 43.766 1.00 94.06 381 ARG A O 1
ATOM 3039 N N . THR A 1 382 ? -10.082 4.409 45.226 1.00 93.31 382 THR A N 1
ATOM 3040 C CA . THR A 1 382 ? -10.819 3.433 46.037 1.00 93.31 382 THR A CA 1
ATOM 3041 C C . THR A 1 382 ? -11.969 2.822 45.245 1.00 93.31 382 THR A C 1
ATOM 3043 O O . THR A 1 382 ? -12.160 1.607 45.280 1.00 93.31 382 THR A O 1
ATOM 3046 N N . LYS A 1 383 ? -12.699 3.640 44.472 1.00 93.62 383 LYS A N 1
ATOM 3047 C CA . LYS A 1 383 ? -13.749 3.157 43.561 1.00 93.62 383 LYS A CA 1
ATOM 3048 C C . LYS A 1 383 ? -13.170 2.206 42.510 1.00 93.62 383 LYS A C 1
ATOM 3050 O O . LYS A 1 383 ? -13.709 1.118 42.327 1.00 93.62 383 LYS A O 1
ATOM 3055 N N . ARG A 1 384 ? -12.039 2.566 41.887 1.00 94.25 384 ARG A N 1
ATOM 3056 C CA . ARG A 1 384 ? -11.342 1.721 40.903 1.00 94.25 384 ARG A CA 1
ATOM 3057 C C . ARG A 1 384 ? -10.942 0.370 41.493 1.00 94.25 384 ARG A C 1
ATOM 3059 O O . ARG A 1 384 ? -11.272 -0.645 40.896 1.00 94.25 384 ARG A O 1
ATOM 3066 N N . SER A 1 385 ? -10.319 0.368 42.674 1.00 94.25 385 SER A N 1
ATOM 3067 C CA . SER A 1 385 ? -9.906 -0.860 43.371 1.00 94.25 385 SER A CA 1
ATOM 3068 C C . SER A 1 385 ? -11.091 -1.793 43.658 1.00 94.25 385 SER A C 1
ATOM 3070 O O . SER A 1 385 ? -11.018 -2.995 43.401 1.00 94.25 385 SER A O 1
ATOM 3072 N N . LYS A 1 386 ? -12.230 -1.238 44.098 1.00 95.25 386 LYS A N 1
ATOM 3073 C CA . LYS A 1 386 ? -13.461 -2.014 44.318 1.00 95.25 386 LYS A CA 1
ATOM 3074 C C . LYS A 1 386 ? -14.017 -2.619 43.032 1.00 95.25 386 LYS A C 1
ATOM 3076 O O . LYS A 1 386 ? -14.421 -3.776 43.046 1.00 95.25 386 LYS A O 1
ATOM 3081 N N . VAL A 1 387 ? -14.016 -1.864 41.932 1.00 95.19 387 VAL A N 1
ATOM 3082 C CA . VAL A 1 387 ? -14.446 -2.370 40.618 1.00 95.19 387 VAL A CA 1
ATOM 3083 C C . VAL A 1 387 ? -13.542 -3.514 40.161 1.00 95.19 387 VAL A C 1
ATOM 3085 O O . VAL A 1 387 ? -14.043 -4.579 39.822 1.00 95.19 387 VAL A O 1
ATOM 3088 N N . THR A 1 388 ? -12.219 -3.345 40.212 1.00 94.56 388 THR A N 1
ATOM 3089 C CA . THR A 1 388 ? -11.278 -4.391 39.778 1.00 94.56 388 THR A CA 1
ATOM 3090 C C . THR A 1 388 ? -11.339 -5.638 40.661 1.00 94.56 388 THR A C 1
ATOM 3092 O O . THR A 1 388 ? -11.277 -6.751 40.145 1.00 94.56 388 THR A O 1
ATOM 3095 N N . ALA A 1 389 ? -11.522 -5.477 41.977 1.00 94.56 389 ALA A N 1
ATOM 3096 C CA . ALA A 1 389 ? -11.698 -6.601 42.897 1.00 94.56 389 ALA A CA 1
ATOM 3097 C C . ALA A 1 389 ? -13.008 -7.362 42.632 1.00 94.56 389 ALA A C 1
ATOM 3099 O O . ALA A 1 389 ? -13.020 -8.590 42.667 1.00 94.56 389 ALA A O 1
ATOM 3100 N N . PHE A 1 390 ? -14.091 -6.643 42.319 1.00 96.00 390 PHE A N 1
ATOM 3101 C CA . PHE A 1 390 ? -15.372 -7.244 41.952 1.00 96.00 390 PHE A CA 1
ATOM 3102 C C . PHE A 1 390 ? -15.300 -8.020 40.630 1.00 96.00 390 PHE A C 1
ATOM 3104 O O . PHE A 1 390 ? -15.844 -9.115 40.522 1.00 96.00 390 PHE A O 1
ATOM 3111 N N . ILE A 1 391 ? -14.604 -7.483 39.626 1.00 95.06 391 ILE A N 1
ATOM 3112 C CA . ILE A 1 391 ? -14.386 -8.181 38.351 1.00 95.06 391 ILE A CA 1
ATOM 3113 C C . ILE A 1 391 ? -13.607 -9.485 38.592 1.00 95.06 391 ILE A C 1
ATOM 3115 O O . ILE A 1 391 ? -14.035 -10.559 38.165 1.00 95.06 391 ILE A O 1
ATOM 3119 N N . ALA A 1 392 ? -12.530 -9.418 39.382 1.00 93.06 392 ALA A N 1
ATOM 3120 C CA . ALA A 1 392 ? -11.728 -10.585 39.734 1.00 93.06 392 ALA A CA 1
ATOM 3121 C C . ALA A 1 392 ? -12.511 -11.644 40.537 1.00 93.06 392 ALA A C 1
ATOM 3123 O O . ALA A 1 392 ? -12.314 -12.841 40.314 1.00 93.06 392 ALA A O 1
ATOM 3124 N N . SER A 1 393 ? -13.410 -11.237 41.445 1.00 93.94 393 SER A N 1
ATOM 3125 C CA . SER A 1 393 ? -14.237 -12.176 42.220 1.00 93.94 393 SER A CA 1
ATOM 3126 C C . SER A 1 393 ? -15.293 -12.888 41.372 1.00 93.94 393 SER A C 1
ATOM 3128 O O . SER A 1 393 ? -15.669 -14.011 41.696 1.00 93.94 393 SER A O 1
ATOM 3130 N N . ASN A 1 394 ? -15.713 -12.288 40.254 1.00 93.44 394 ASN A N 1
ATOM 3131 C CA . ASN A 1 394 ? -16.567 -12.925 39.247 1.00 93.44 394 ASN A CA 1
ATOM 3132 C C . ASN A 1 394 ? -15.774 -13.802 38.258 1.00 93.44 394 ASN A C 1
ATOM 3134 O O . ASN A 1 394 ? -16.343 -14.250 37.270 1.00 93.44 394 ASN A O 1
ATOM 3138 N N . LYS A 1 395 ? -14.479 -14.048 38.511 1.00 92.25 395 LYS A N 1
ATOM 3139 C CA . LYS A 1 395 ? -13.576 -14.801 37.625 1.00 92.25 395 LYS A CA 1
ATOM 3140 C C . LYS A 1 395 ? -13.545 -14.272 36.188 1.00 92.25 395 LYS A C 1
ATOM 3142 O O . LYS A 1 395 ? -13.459 -15.037 35.240 1.00 92.25 395 LYS A O 1
ATOM 3147 N N . SER A 1 396 ? -13.634 -12.957 36.041 1.00 92.06 396 SER A N 1
ATOM 3148 C CA . SER A 1 396 ? -13.725 -12.299 34.744 1.00 92.06 396 SER A CA 1
ATOM 3149 C C . SER A 1 396 ? -12.653 -11.221 34.615 1.00 92.06 396 SER A C 1
ATOM 3151 O O . SER A 1 396 ? -11.967 -10.870 35.580 1.00 92.06 396 SER A O 1
ATOM 3153 N N . ARG A 1 397 ? -12.538 -10.673 33.409 1.00 92.94 397 ARG A N 1
ATOM 3154 C CA . ARG A 1 397 ? -11.829 -9.427 33.105 1.00 92.94 397 ARG A CA 1
ATOM 3155 C C . ARG A 1 397 ? -12.750 -8.358 32.515 1.00 92.94 397 ARG A C 1
ATOM 3157 O O . ARG A 1 397 ? -12.268 -7.292 32.151 1.00 92.94 397 ARG A O 1
ATOM 3164 N N . GLN A 1 398 ? -14.057 -8.608 32.458 1.00 95.50 398 GLN A N 1
ATOM 3165 C CA . GLN A 1 398 ? -15.010 -7.724 31.801 1.00 95.50 398 GLN A CA 1
ATOM 3166 C C . GLN A 1 398 ? -15.280 -6.450 32.603 1.00 95.50 398 GLN A C 1
ATOM 3168 O O . GLN A 1 398 ? -15.653 -6.524 33.775 1.00 95.50 398 GLN A O 1
ATOM 3173 N N . GLU A 1 399 ? -15.160 -5.280 31.973 1.00 94.56 399 GLU A N 1
ATOM 3174 C CA . GLU A 1 399 ? -15.438 -3.997 32.623 1.00 94.56 399 GLU A CA 1
ATOM 3175 C C . GLU A 1 399 ? -16.609 -3.214 31.997 1.00 94.56 399 GLU A C 1
ATOM 3177 O O . GLU A 1 399 ? -17.357 -2.537 32.718 1.00 94.56 399 GLU A O 1
ATOM 3182 N N . PHE A 1 400 ? -16.738 -3.262 30.677 1.00 92.94 400 PHE A N 1
ATOM 3183 C CA . PHE A 1 400 ? -17.777 -2.603 29.882 1.00 92.94 400 PHE A CA 1
ATOM 3184 C C . PHE A 1 400 ? -18.433 -3.623 28.956 1.00 92.94 400 PHE A C 1
ATOM 3186 O O . PHE A 1 400 ? -18.037 -4.774 28.963 1.00 92.94 400 PHE A O 1
ATOM 3193 N N . GLU A 1 401 ? -19.442 -3.260 28.177 1.00 92.81 401 GLU A N 1
ATOM 3194 C CA . GLU A 1 401 ? -19.916 -4.167 27.123 1.00 92.81 401 GLU A CA 1
ATOM 3195 C C . GLU A 1 401 ? -18.877 -4.242 25.987 1.00 92.81 401 GLU A C 1
ATOM 3197 O O . GLU A 1 401 ? -18.255 -3.213 25.689 1.00 92.81 401 GLU A O 1
ATOM 3202 N N . PRO A 1 402 ? -18.667 -5.417 25.357 1.00 92.00 402 PRO A N 1
ATOM 3203 C CA . PRO A 1 402 ? -17.770 -5.536 24.210 1.00 92.00 402 PRO A CA 1
ATOM 3204 C C . PRO A 1 402 ? -18.181 -4.596 23.073 1.00 92.00 402 PRO A C 1
ATOM 3206 O O . PRO A 1 402 ? -19.320 -4.633 22.607 1.00 92.00 402 PRO A O 1
ATOM 3209 N N . LEU A 1 403 ? -17.245 -3.768 22.601 1.00 89.19 403 LEU A 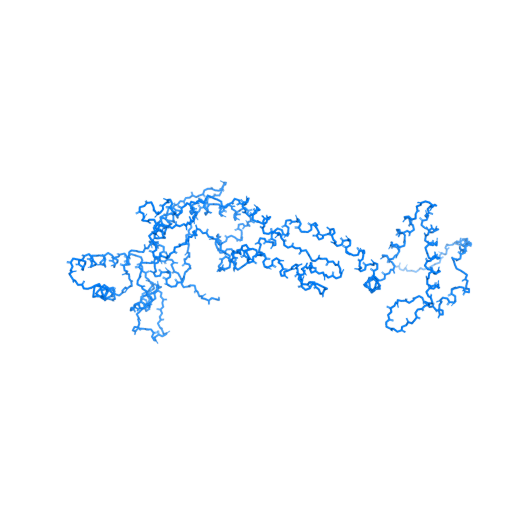N 1
ATOM 3210 C CA . LEU A 1 403 ? -17.476 -2.758 21.560 1.00 89.19 403 LEU A CA 1
ATOM 3211 C C . LEU A 1 403 ? -17.799 -3.391 20.202 1.00 89.19 403 LEU A C 1
ATOM 3213 O O . LEU A 1 403 ? -18.550 -2.816 19.420 1.00 89.19 403 LEU A O 1
ATOM 3217 N N . ILE A 1 404 ? -17.245 -4.576 19.942 1.00 89.00 404 ILE A N 1
ATOM 3218 C CA . ILE A 1 404 ? -17.493 -5.373 18.732 1.00 89.00 404 ILE A CA 1
ATOM 3219 C C . ILE A 1 404 ? -18.562 -6.458 18.943 1.00 89.00 404 ILE A C 1
ATOM 3221 O O . ILE A 1 404 ? -18.721 -7.349 18.115 1.00 89.00 404 ILE A O 1
ATOM 3225 N N . GLY A 1 405 ? -19.302 -6.418 20.055 1.00 90.06 405 GLY A N 1
ATOM 3226 C CA . GLY A 1 405 ? -20.376 -7.371 20.339 1.00 90.06 405 GLY A CA 1
ATOM 3227 C C . GLY A 1 405 ? -19.934 -8.840 20.256 1.00 90.06 405 GLY A C 1
ATOM 3228 O O . GLY A 1 405 ? -18.837 -9.200 20.686 1.00 90.06 405 GLY A O 1
ATOM 3229 N N . LYS A 1 406 ? -20.786 -9.685 19.657 1.00 89.69 406 LYS A N 1
ATOM 3230 C CA . LYS A 1 406 ? -20.563 -11.139 19.502 1.00 89.69 406 LYS A CA 1
ATOM 3231 C C . LYS A 1 406 ? -19.312 -11.509 18.698 1.00 89.69 406 LYS A C 1
ATOM 3233 O O . LYS A 1 406 ? -18.904 -12.665 18.701 1.00 89.69 406 LYS A O 1
ATOM 3238 N N . PHE A 1 407 ? -18.718 -10.560 17.972 1.00 88.94 407 PHE A N 1
ATOM 3239 C CA . PHE A 1 407 ? -17.503 -10.811 17.198 1.00 88.94 407 PHE A CA 1
ATOM 3240 C C . PHE A 1 407 ? -16.268 -10.989 18.093 1.00 88.94 407 PHE A C 1
ATOM 3242 O O . PHE A 1 407 ? -15.273 -11.534 17.626 1.00 88.94 407 PHE A O 1
ATOM 3249 N N . THR A 1 408 ? -16.346 -10.619 19.379 1.00 87.31 408 THR A N 1
ATOM 3250 C CA . THR A 1 408 ? -15.276 -10.864 20.362 1.00 87.31 408 THR A CA 1
ATOM 3251 C C . THR A 1 408 ? -14.938 -12.353 20.516 1.00 87.31 408 THR A C 1
ATOM 3253 O O . THR A 1 408 ? -13.774 -12.702 20.675 1.00 87.31 408 THR A O 1
ATOM 3256 N N . ASP A 1 409 ? -15.919 -13.249 20.338 1.00 86.12 409 ASP A N 1
ATOM 3257 C CA . ASP A 1 409 ? -15.724 -14.709 20.403 1.00 86.12 409 ASP A CA 1
ATOM 3258 C C . ASP A 1 409 ? -14.883 -15.256 19.232 1.00 86.12 409 ASP A C 1
ATOM 3260 O O . ASP A 1 409 ? -14.500 -16.424 19.218 1.00 86.12 409 ASP A O 1
ATOM 3264 N N . ARG A 1 410 ? -14.611 -14.421 18.220 1.00 84.62 410 ARG A N 1
ATOM 3265 C CA . ARG A 1 410 ? -13.803 -14.754 17.035 1.00 84.62 410 ARG A CA 1
ATOM 3266 C C . ARG A 1 410 ? -12.374 -14.214 17.136 1.00 84.62 410 ARG A C 1
ATOM 3268 O O . ARG A 1 410 ? -11.604 -14.315 16.180 1.00 84.62 410 ARG A O 1
ATOM 3275 N N . ALA A 1 411 ? -12.018 -13.624 18.278 1.00 79.31 411 ALA A N 1
ATOM 3276 C CA . ALA A 1 411 ? -10.639 -13.293 18.588 1.00 79.31 411 ALA A CA 1
ATOM 3277 C C . ALA A 1 411 ? -9.821 -14.586 18.695 1.00 79.31 411 ALA A C 1
ATOM 3279 O O . ALA A 1 411 ? -10.203 -15.533 19.381 1.00 79.31 411 ALA A O 1
ATOM 3280 N N . HIS A 1 412 ? -8.676 -14.615 18.027 1.00 72.75 412 HIS A N 1
ATOM 3281 C CA . HIS A 1 412 ? -7.773 -15.758 18.030 1.00 72.75 412 HIS A CA 1
ATOM 3282 C C . HIS A 1 412 ? -6.357 -15.284 18.327 1.00 72.75 412 HIS A C 1
ATOM 3284 O O . HIS A 1 412 ? -6.001 -14.137 18.047 1.00 72.75 412 HIS A O 1
ATOM 3290 N N . VAL A 1 413 ? -5.570 -16.162 18.945 1.00 64.06 413 VAL A N 1
ATOM 3291 C CA . VAL A 1 413 ? -4.141 -15.928 19.119 1.00 64.06 413 VAL A CA 1
ATOM 3292 C C . VAL A 1 413 ? -3.522 -16.091 17.745 1.00 64.06 413 VAL A C 1
ATOM 3294 O O . VAL A 1 413 ? -3.466 -17.210 17.242 1.00 64.06 413 VAL A O 1
ATOM 3297 N N . ASP A 1 414 ? -3.074 -14.994 17.151 1.00 52.59 414 ASP A N 1
ATOM 3298 C CA . ASP A 1 414 ? -2.180 -15.072 16.007 1.00 52.59 414 ASP A CA 1
ATOM 3299 C C . ASP A 1 414 ? -0.848 -15.622 16.548 1.00 52.59 414 ASP A C 1
ATOM 3301 O O . ASP A 1 414 ? -0.234 -14.973 17.410 1.00 52.59 414 ASP A O 1
ATOM 3305 N N . PRO A 1 415 ? -0.420 -16.851 16.200 1.00 42.97 415 PRO A N 1
ATOM 3306 C CA . PRO A 1 415 ? 0.920 -17.269 16.557 1.00 42.97 415 PRO A CA 1
ATOM 3307 C C . PRO A 1 415 ? 1.845 -16.301 15.831 1.00 42.97 415 PRO A C 1
ATOM 3309 O O . PRO A 1 415 ? 1.849 -16.282 14.608 1.00 42.97 415 PRO A O 1
ATOM 3312 N N . CYS A 1 416 ? 2.589 -15.471 16.566 1.00 29.27 416 CYS A N 1
ATOM 3313 C CA . CYS A 1 416 ? 3.639 -14.648 15.975 1.00 29.27 416 CYS A CA 1
ATOM 3314 C C . CYS A 1 416 ? 4.580 -15.570 15.180 1.00 29.27 416 CYS A C 1
ATOM 3316 O O . CYS A 1 416 ? 5.463 -16.193 15.773 1.00 29.27 416 CYS A O 1
ATOM 3318 N N . THR A 1 417 ? 4.348 -15.712 13.876 1.00 26.41 417 THR A N 1
ATOM 3319 C CA . THR A 1 417 ? 5.219 -16.427 12.939 1.00 26.41 417 THR A CA 1
ATOM 3320 C C . THR A 1 417 ? 6.313 -15.510 12.446 1.00 26.41 417 THR A C 1
ATOM 3322 O O . THR A 1 417 ? 5.973 -14.382 12.018 1.00 26.41 417 THR A O 1
#

Foldseek 3Di:
DDDDDDDDDDDDDPPPPPPPDPPLDDPVVVVVCVVQPADDPDPPDDHDDPVVVVVVVVSLLVVLCVVQVADPPGSPSSVVSVVVCCVPPPDPVVVCVRLLPDCCNLAPVVQVVLVVVLVCVLPDPVLLVVLVCVCLFQHHDDLVRSVVVQCVQFWDQDPVHNPDIDGDDDSNHGHRTRDRPVVSVVVVVVPPQDDKDFLQVPFPPPPDPVLGKGWIADQPLVNVLVLVLVCPVPDDPVQCDDSQPSDPPSPDPSRDPPRIDIDDDCPRSSVLVVLLVVLVSLVVQQVDWDDDPPDIDRDDDQADDDPQQVLCSLQQFADLVAQQNGLFWLDGPVCVVDPVAAEDCDPPGPIYGDALVLLVVLQVVLVVLLVVVVPDPDDPVVSVVVSSVSCVVSSHGHHHRRSSGRCSSSYDPPPPD

Organism: Acropora cervicornis (NCBI:txid6130)